Protein AF-A0A8D8XAV7-F1 (afdb_monomer_lite)

Structure (mmCIF, N/CA/C/O backbone):
data_AF-A0A8D8XAV7-F1
#
_entry.id   AF-A0A8D8XAV7-F1
#
loop_
_atom_site.group_PDB
_atom_site.id
_atom_site.type_symbol
_atom_site.label_atom_id
_atom_site.label_alt_id
_atom_site.label_comp_id
_atom_site.label_asym_id
_atom_site.label_entity_id
_atom_site.label_seq_id
_atom_site.pdbx_PDB_ins_code
_atom_site.Cartn_x
_atom_site.Cartn_y
_atom_site.Cartn_z
_atom_site.occupancy
_atom_site.B_iso_or_equiv
_atom_site.auth_seq_id
_atom_site.auth_comp_id
_atom_site.auth_asym_id
_atom_site.auth_atom_id
_atom_site.pdbx_PDB_model_num
ATOM 1 N N . MET A 1 1 ? 90.194 1.223 -153.909 1.00 35.06 1 MET A N 1
ATOM 2 C CA . MET A 1 1 ? 90.937 1.874 -155.011 1.00 35.06 1 MET A CA 1
ATOM 3 C C . MET A 1 1 ? 91.650 3.073 -154.393 1.00 35.06 1 MET A C 1
ATOM 5 O O . MET A 1 1 ? 90.925 3.955 -153.963 1.00 35.06 1 MET A O 1
ATOM 9 N N . LYS A 1 2 ? 92.997 3.059 -154.289 1.00 37.84 2 LYS A N 1
ATOM 10 C CA . LYS A 1 2 ? 93.855 4.008 -153.518 1.00 37.84 2 LYS A CA 1
ATOM 11 C C . LYS A 1 2 ? 93.585 4.015 -151.983 1.00 37.84 2 LYS A C 1
ATOM 13 O O . LYS A 1 2 ? 92.442 4.207 -151.598 1.00 37.84 2 LYS A O 1
ATOM 18 N N . ILE A 1 3 ? 94.499 3.745 -151.032 1.00 35.31 3 ILE A N 1
ATOM 19 C CA . ILE A 1 3 ? 95.988 3.683 -150.977 1.00 35.31 3 ILE A CA 1
ATOM 20 C C . ILE A 1 3 ? 96.618 4.980 -151.531 1.00 35.31 3 ILE A C 1
ATOM 22 O O . ILE A 1 3 ? 96.406 5.295 -152.693 1.00 35.31 3 ILE A O 1
ATOM 26 N N . ILE A 1 4 ? 97.314 5.844 -150.794 1.00 43.25 4 ILE A N 1
ATOM 27 C CA . ILE A 1 4 ? 98.618 5.683 -150.119 1.00 43.25 4 ILE A CA 1
ATOM 28 C C . ILE A 1 4 ? 98.769 6.900 -149.172 1.00 43.25 4 ILE A C 1
ATOM 30 O O . ILE A 1 4 ? 98.336 7.982 -149.568 1.00 43.25 4 ILE A O 1
ATOM 34 N N . ASP A 1 5 ? 99.434 6.905 -148.010 1.00 37.62 5 ASP A N 1
ATOM 35 C CA . ASP A 1 5 ? 99.744 5.927 -146.939 1.00 37.62 5 ASP A CA 1
ATOM 36 C C . ASP A 1 5 ? 100.428 6.717 -145.790 1.00 37.62 5 ASP A C 1
ATOM 38 O O . ASP A 1 5 ? 100.854 7.846 -146.018 1.00 37.62 5 ASP A O 1
ATOM 42 N N . LEU A 1 6 ? 100.580 6.137 -144.585 1.00 38.84 6 LEU A N 1
ATOM 43 C CA . LEU A 1 6 ? 101.709 6.393 -143.659 1.00 38.84 6 LEU A CA 1
ATOM 44 C C . LEU A 1 6 ? 101.709 5.343 -142.529 1.00 38.84 6 LEU A C 1
ATOM 46 O O . LEU A 1 6 ? 100.918 5.406 -141.587 1.00 38.84 6 LEU A O 1
ATOM 50 N N . GLN A 1 7 ? 102.584 4.342 -142.644 1.00 39.53 7 GLN A N 1
ATOM 51 C CA . GLN A 1 7 ? 102.748 3.284 -141.644 1.00 39.53 7 GLN A CA 1
ATOM 52 C C . GLN A 1 7 ? 103.623 3.745 -140.468 1.00 39.53 7 GLN A C 1
ATOM 54 O O . GLN A 1 7 ? 104.631 4.421 -140.652 1.00 39.53 7 GLN A O 1
ATOM 59 N N . GLY A 1 8 ? 103.269 3.295 -139.265 1.00 35.94 8 GLY A N 1
ATOM 60 C CA . GLY A 1 8 ? 104.058 3.448 -138.044 1.00 35.94 8 GLY A CA 1
ATOM 61 C C . GLY A 1 8 ? 103.628 2.379 -137.047 1.00 35.94 8 GLY A C 1
ATOM 62 O O . GLY A 1 8 ? 102.613 2.538 -136.373 1.00 35.94 8 GLY A O 1
ATOM 63 N N . VAL A 1 9 ? 104.349 1.256 -137.044 1.00 39.94 9 VAL A N 1
ATOM 64 C CA . VAL A 1 9 ? 104.034 0.012 -136.321 1.00 39.94 9 VAL A CA 1
ATOM 65 C C . VAL A 1 9 ? 103.625 0.282 -134.866 1.00 39.94 9 VAL A C 1
ATOM 67 O O . VAL A 1 9 ? 104.434 0.732 -134.057 1.00 39.94 9 VAL A O 1
ATOM 70 N N . LYS A 1 10 ? 102.368 -0.025 -134.523 1.00 39.22 10 LYS A N 1
ATOM 71 C CA . LYS A 1 10 ? 101.901 -0.064 -133.131 1.00 39.22 10 LYS A CA 1
ATOM 72 C C . LYS A 1 10 ? 102.392 -1.359 -132.486 1.00 39.22 10 LYS A C 1
ATOM 74 O O . LYS A 1 10 ? 102.235 -2.417 -133.088 1.00 39.22 10 LYS A O 1
ATOM 79 N N . SER A 1 11 ? 102.930 -1.288 -131.266 1.00 44.81 11 SER A N 1
ATOM 80 C CA . SER A 1 11 ? 103.193 -2.501 -130.483 1.00 44.81 11 SER A CA 1
ATOM 81 C C . SER A 1 11 ? 101.867 -3.174 -130.121 1.00 44.81 11 SER A C 1
ATOM 83 O O . SER A 1 11 ? 100.994 -2.541 -129.517 1.00 44.81 11 SER A O 1
ATOM 85 N N . ASP A 1 12 ? 101.733 -4.449 -130.486 1.00 53.09 12 ASP A N 1
ATOM 86 C CA . ASP A 1 12 ? 100.557 -5.288 -130.214 1.00 53.09 12 ASP A CA 1
ATOM 87 C C . ASP A 1 12 ? 100.236 -5.339 -128.708 1.00 53.09 12 ASP A C 1
ATOM 89 O O . ASP A 1 12 ? 99.076 -5.339 -128.296 1.00 53.09 12 ASP A O 1
ATOM 93 N N . GLU A 1 13 ? 101.273 -5.266 -127.868 1.00 59.72 13 GLU A N 1
ATOM 94 C CA . GLU A 1 13 ? 101.171 -5.262 -126.407 1.00 59.72 13 GLU A CA 1
ATOM 95 C C . GLU A 1 13 ? 100.358 -4.074 -125.869 1.00 59.72 13 GLU A C 1
ATOM 97 O O . GLU A 1 13 ? 99.624 -4.228 -124.895 1.00 59.72 13 GLU A O 1
ATOM 102 N N . TYR A 1 14 ? 100.432 -2.896 -126.503 1.00 61.91 14 TYR A N 1
ATOM 103 C CA . TYR A 1 14 ? 99.730 -1.697 -126.021 1.00 61.91 14 TYR A CA 1
ATOM 104 C C . TYR A 1 14 ? 98.236 -1.722 -126.380 1.00 61.91 14 TYR A C 1
ATOM 106 O O . TYR A 1 14 ? 97.397 -1.293 -125.589 1.00 61.91 14 TYR A O 1
ATOM 114 N N . MET A 1 15 ? 97.887 -2.282 -127.545 1.00 61.53 15 MET A N 1
ATOM 115 C CA . MET A 1 15 ? 96.489 -2.549 -127.913 1.00 61.53 15 MET A CA 1
ATOM 116 C C . MET A 1 15 ? 95.889 -3.638 -127.016 1.00 61.53 15 MET A C 1
ATOM 118 O O . MET A 1 15 ? 94.801 -3.447 -126.476 1.00 61.53 15 MET A O 1
ATOM 122 N N . GLN A 1 16 ? 96.613 -4.737 -126.778 1.00 67.69 16 GLN A N 1
ATOM 123 C CA . GLN A 1 16 ? 96.153 -5.814 -125.895 1.00 67.69 16 GLN A CA 1
ATOM 124 C C . GLN A 1 16 ? 96.024 -5.363 -124.431 1.00 67.69 16 GLN A C 1
ATOM 126 O O . GLN A 1 16 ? 95.068 -5.757 -123.760 1.00 67.69 16 GLN A O 1
ATOM 131 N N . ALA A 1 17 ? 96.927 -4.508 -123.938 1.00 72.25 17 ALA A N 1
ATOM 132 C CA . ALA A 1 17 ? 96.816 -3.899 -122.613 1.00 72.25 17 ALA A CA 1
ATOM 133 C C . ALA A 1 17 ? 95.553 -3.031 -122.495 1.00 72.25 17 ALA A C 1
ATOM 135 O O . ALA A 1 17 ? 94.782 -3.207 -121.551 1.00 72.25 17 ALA A O 1
ATOM 136 N N . LEU A 1 18 ? 95.287 -2.171 -123.484 1.00 73.44 18 LEU A N 1
ATOM 137 C CA . LEU A 1 18 ? 94.102 -1.311 -123.495 1.00 73.44 18 LEU A CA 1
ATOM 138 C C . LEU A 1 18 ? 92.798 -2.118 -123.651 1.00 73.44 18 LEU A C 1
ATOM 140 O O . LEU A 1 18 ? 91.806 -1.819 -122.995 1.00 73.44 18 LEU A O 1
ATOM 144 N N . GLU A 1 19 ? 92.786 -3.187 -124.452 1.00 74.19 19 GLU A N 1
ATOM 145 C CA . GLU A 1 19 ? 91.646 -4.114 -124.550 1.00 74.19 19 GLU A CA 1
ATOM 146 C C . GLU A 1 19 ? 91.423 -4.941 -123.278 1.00 74.19 19 GLU A C 1
ATOM 148 O O . GLU A 1 19 ? 90.296 -5.362 -122.993 1.00 74.19 19 GLU A O 1
ATOM 153 N N . LYS A 1 20 ? 92.486 -5.233 -122.525 1.00 79.50 20 LYS A N 1
ATOM 154 C CA . LYS A 1 20 ? 92.394 -5.890 -121.220 1.00 79.50 20 LYS A CA 1
ATOM 155 C C . LYS A 1 20 ? 91.825 -4.923 -120.184 1.00 79.50 20 LYS A C 1
ATOM 157 O O . LYS A 1 20 ? 90.867 -5.278 -119.506 1.00 79.50 20 LYS A O 1
ATOM 162 N N . GLU A 1 21 ? 92.326 -3.692 -120.132 1.00 80.38 21 GLU A N 1
ATOM 163 C CA . GLU A 1 21 ? 91.809 -2.635 -119.259 1.00 80.38 21 GLU A CA 1
ATOM 164 C C . GLU A 1 21 ? 90.346 -2.293 -119.589 1.00 80.38 21 GLU A C 1
ATOM 166 O O . GLU A 1 21 ? 89.512 -2.201 -118.688 1.00 80.38 21 GLU A O 1
ATOM 171 N N . LEU A 1 22 ? 89.982 -2.232 -120.875 1.00 79.19 22 LEU A N 1
ATOM 172 C CA . LEU A 1 22 ? 88.598 -2.064 -121.325 1.00 79.19 22 LEU A CA 1
ATOM 173 C C . LEU A 1 22 ? 87.707 -3.238 -120.881 1.00 79.19 22 LEU A C 1
ATOM 175 O O . LEU A 1 22 ? 86.594 -3.011 -120.407 1.00 79.19 22 LEU A O 1
ATOM 179 N N . ARG A 1 23 ? 88.184 -4.488 -120.976 1.00 82.44 23 ARG A N 1
ATOM 180 C CA . ARG A 1 23 ? 87.466 -5.671 -120.459 1.00 82.44 23 ARG A CA 1
ATOM 181 C C . ARG A 1 23 ? 87.300 -5.630 -118.941 1.00 82.44 23 ARG A C 1
ATOM 183 O O . ARG A 1 23 ? 86.207 -5.905 -118.449 1.00 82.44 23 ARG A O 1
ATOM 190 N N . GLU A 1 24 ? 88.334 -5.239 -118.203 1.00 83.00 24 GLU A N 1
ATOM 191 C CA . GLU A 1 24 ? 88.270 -5.066 -116.749 1.00 83.00 24 GLU A CA 1
ATOM 192 C C . GLU A 1 24 ? 87.301 -3.946 -116.347 1.00 83.00 24 GLU A C 1
ATOM 194 O O . GLU A 1 24 ? 86.536 -4.114 -115.399 1.00 83.00 24 GLU A O 1
ATOM 199 N N . LEU A 1 25 ? 87.275 -2.826 -117.075 1.00 82.00 25 LEU A N 1
ATOM 200 C CA . LEU A 1 25 ? 86.308 -1.742 -116.882 1.00 82.00 25 LEU A CA 1
ATOM 201 C C . LEU A 1 25 ? 84.876 -2.181 -117.218 1.00 82.00 25 LEU A C 1
ATOM 203 O O . LEU A 1 25 ? 83.947 -1.816 -116.498 1.00 82.00 25 LEU A O 1
ATOM 207 N N . ILE A 1 26 ? 84.681 -3.004 -118.253 1.00 83.94 26 ILE A N 1
ATOM 208 C CA . ILE A 1 26 ? 83.375 -3.583 -118.602 1.00 83.94 26 ILE A CA 1
ATOM 209 C C . ILE A 1 26 ? 82.885 -4.548 -117.513 1.00 83.94 26 ILE A C 1
ATOM 211 O O . ILE A 1 26 ? 81.717 -4.471 -117.133 1.00 83.94 26 ILE A O 1
ATOM 215 N N . GLU A 1 27 ? 83.736 -5.420 -116.966 1.00 85.88 27 GLU A N 1
ATOM 216 C CA . GLU A 1 27 ? 83.341 -6.300 -115.853 1.00 85.88 27 GLU A CA 1
ATOM 217 C C . GLU A 1 27 ? 83.121 -5.528 -114.544 1.00 85.88 27 GLU A C 1
ATOM 219 O O . GLU A 1 27 ? 82.127 -5.773 -113.858 1.00 85.88 27 GLU A O 1
ATOM 224 N N . LYS A 1 28 ? 83.951 -4.520 -114.234 1.00 86.50 28 LYS A N 1
ATOM 225 C CA . LYS A 1 28 ? 83.704 -3.586 -113.117 1.00 86.50 28 LYS A CA 1
ATOM 226 C C . LYS A 1 28 ? 82.354 -2.880 -113.284 1.00 86.50 28 LYS A C 1
ATOM 228 O O . LYS A 1 28 ? 81.584 -2.824 -112.328 1.00 86.50 28 LYS A O 1
ATOM 233 N N . LYS A 1 29 ? 82.017 -2.419 -114.496 1.00 86.38 29 LYS A N 1
ATOM 234 C CA . LYS A 1 29 ? 80.712 -1.820 -114.809 1.00 86.38 29 LYS A CA 1
ATOM 235 C C . LYS A 1 29 ? 79.564 -2.817 -114.628 1.00 86.38 29 LYS A C 1
ATOM 237 O O . LYS A 1 29 ? 78.622 -2.497 -113.918 1.00 86.38 29 LYS A O 1
ATOM 242 N N . LYS A 1 30 ? 79.653 -4.039 -115.168 1.00 88.69 30 LYS A N 1
ATOM 243 C CA . LYS A 1 30 ? 78.636 -5.092 -114.949 1.00 88.69 30 LYS A CA 1
ATOM 244 C C . LYS A 1 30 ? 78.463 -5.439 -113.466 1.00 88.69 30 LYS A C 1
ATOM 246 O O . LYS A 1 30 ? 77.350 -5.734 -113.037 1.00 88.69 30 LYS A O 1
ATOM 251 N N . GLY A 1 31 ? 79.547 -5.434 -112.689 1.00 87.69 31 GLY A N 1
ATOM 252 C CA . GLY A 1 31 ? 79.512 -5.606 -111.237 1.00 87.69 31 GLY A CA 1
ATOM 253 C C . GLY A 1 31 ? 78.765 -4.464 -110.547 1.00 87.69 31 GLY A C 1
ATOM 254 O O . GLY A 1 31 ? 77.847 -4.716 -109.770 1.00 87.69 31 GLY A O 1
ATOM 255 N N . LEU A 1 32 ? 79.096 -3.217 -110.893 1.00 86.75 32 LEU A N 1
ATOM 256 C CA . LEU A 1 32 ? 78.414 -2.020 -110.399 1.00 86.75 32 LEU A CA 1
ATOM 257 C C . LEU A 1 32 ? 76.930 -1.989 -110.790 1.00 86.75 32 LEU A C 1
ATOM 259 O O . LEU A 1 32 ? 76.105 -1.725 -109.924 1.00 86.75 32 LEU A O 1
ATOM 263 N N . ASP A 1 33 ? 76.572 -2.328 -112.030 1.00 88.19 33 ASP A N 1
ATOM 264 C CA . ASP A 1 33 ? 75.181 -2.390 -112.501 1.00 88.19 33 ASP A CA 1
ATOM 265 C C . ASP A 1 33 ? 74.377 -3.460 -111.728 1.00 88.19 33 ASP A C 1
ATOM 267 O O . ASP A 1 33 ? 73.259 -3.202 -111.280 1.00 88.19 33 ASP A O 1
ATOM 271 N N . LYS A 1 34 ? 74.967 -4.637 -111.460 1.00 89.62 34 LYS A N 1
ATOM 272 C CA . LYS A 1 34 ? 74.352 -5.669 -110.599 1.00 89.62 34 LYS A CA 1
ATOM 273 C C . LYS A 1 34 ? 74.141 -5.179 -109.163 1.00 89.62 34 LYS A C 1
ATOM 275 O O . LYS A 1 34 ? 73.070 -5.422 -108.606 1.00 89.62 34 LYS A O 1
ATOM 280 N N . CYS A 1 35 ? 75.127 -4.493 -108.578 1.00 89.50 35 CYS A N 1
ATOM 281 C CA . CYS A 1 35 ? 75.033 -3.899 -107.239 1.00 89.50 35 CYS A CA 1
ATOM 282 C C . CYS A 1 35 ? 74.007 -2.755 -107.176 1.00 89.50 35 CYS A C 1
ATOM 284 O O . CYS A 1 35 ? 73.270 -2.622 -106.201 1.00 89.50 35 CYS A O 1
ATOM 286 N N . LEU A 1 36 ? 73.917 -1.947 -108.232 1.00 90.81 36 LEU A N 1
ATOM 287 C CA . LEU A 1 36 ? 72.916 -0.898 -108.388 1.00 90.81 36 LEU A CA 1
ATOM 288 C C . LEU A 1 36 ? 71.507 -1.507 -108.427 1.00 90.81 36 LEU A C 1
ATOM 290 O O . LEU A 1 36 ? 70.593 -1.011 -107.771 1.00 90.81 36 LEU A O 1
ATOM 294 N N . ASP A 1 37 ? 71.320 -2.608 -109.154 1.00 89.69 37 ASP A N 1
ATOM 295 C CA . ASP A 1 37 ? 70.025 -3.275 -109.262 1.00 89.69 37 ASP A CA 1
ATOM 296 C C . ASP A 1 37 ? 69.634 -4.076 -108.013 1.00 89.69 37 ASP A C 1
ATOM 298 O O . ASP A 1 37 ? 68.436 -4.224 -107.759 1.00 89.69 37 ASP A O 1
ATOM 302 N N . THR A 1 38 ? 70.582 -4.582 -107.212 1.00 91.00 38 THR A N 1
ATOM 303 C CA . THR A 1 38 ? 70.271 -5.094 -105.864 1.00 91.00 38 THR A CA 1
ATOM 304 C C . THR A 1 38 ? 69.894 -3.951 -104.927 1.00 91.00 38 THR A C 1
ATOM 306 O O . THR A 1 38 ? 68.842 -4.029 -104.299 1.00 91.00 38 THR A O 1
ATOM 309 N N . ALA A 1 39 ? 70.651 -2.849 -104.905 1.00 88.62 39 ALA A N 1
ATOM 310 C CA . ALA A 1 39 ? 70.337 -1.676 -104.086 1.00 88.62 39 ALA A CA 1
ATOM 311 C C . ALA A 1 39 ? 68.956 -1.076 -104.418 1.00 88.62 39 ALA A C 1
ATOM 313 O O . ALA A 1 39 ? 68.171 -0.802 -103.514 1.00 88.62 39 ALA A O 1
ATOM 314 N N . LYS A 1 40 ? 68.593 -0.961 -105.705 1.00 91.19 40 LYS A N 1
ATOM 315 C CA . LYS A 1 40 ? 67.241 -0.551 -106.138 1.00 91.19 40 LYS A CA 1
ATOM 316 C C . LYS A 1 40 ? 66.144 -1.512 -105.664 1.00 91.19 40 LYS A C 1
ATOM 318 O O . LYS A 1 40 ? 65.033 -1.067 -105.386 1.00 91.19 40 LYS A O 1
ATOM 323 N N . ARG A 1 41 ? 66.413 -2.823 -105.619 1.00 90.75 41 ARG A N 1
ATOM 324 C CA . ARG A 1 41 ? 65.448 -3.831 -105.142 1.00 90.75 41 ARG A CA 1
ATOM 325 C C . ARG A 1 41 ? 65.253 -3.754 -103.631 1.00 90.75 41 ARG A C 1
ATOM 327 O O . ARG A 1 41 ? 64.106 -3.760 -103.195 1.00 90.75 41 ARG A O 1
ATOM 334 N N . GLU A 1 42 ? 66.329 -3.616 -102.861 1.00 91.06 42 GLU A N 1
ATOM 335 C CA . GLU A 1 42 ? 66.231 -3.441 -101.408 1.00 91.06 42 GLU A CA 1
ATOM 336 C C . GLU A 1 42 ? 65.616 -2.085 -101.032 1.00 91.06 42 GLU A C 1
ATOM 338 O O . GLU A 1 42 ? 64.749 -2.051 -100.166 1.00 91.06 42 GLU A O 1
ATOM 343 N N . SER A 1 43 ? 65.930 -0.995 -101.749 1.00 91.94 43 SER A N 1
ATOM 344 C CA . SER A 1 43 ? 65.246 0.299 -101.575 1.00 91.94 43 SER A CA 1
ATOM 345 C C . SER A 1 43 ? 63.732 0.153 -101.745 1.00 91.94 43 SER A C 1
ATOM 347 O O . SER A 1 43 ? 62.985 0.515 -100.847 1.00 91.94 43 SER A O 1
ATOM 349 N N . LYS A 1 44 ? 63.270 -0.479 -102.836 1.00 93.06 44 LYS A N 1
ATOM 350 C CA . LYS A 1 44 ? 61.833 -0.706 -103.074 1.00 93.06 44 LYS A CA 1
ATOM 351 C C . LYS A 1 44 ? 61.170 -1.602 -102.023 1.00 93.06 44 LYS A C 1
ATOM 353 O O . LYS A 1 44 ? 59.990 -1.423 -101.738 1.00 93.06 44 LYS A O 1
ATOM 358 N N . ARG A 1 45 ? 61.892 -2.582 -101.467 1.00 93.56 45 ARG A N 1
ATOM 359 C CA . ARG A 1 45 ? 61.398 -3.406 -100.348 1.00 93.56 45 ARG A CA 1
ATOM 360 C C . ARG A 1 45 ? 61.232 -2.558 -99.093 1.00 93.56 45 ARG A C 1
ATOM 362 O O . ARG A 1 45 ? 60.158 -2.572 -98.500 1.00 93.56 45 ARG A O 1
ATOM 369 N N . MET A 1 46 ? 62.251 -1.771 -98.760 1.00 92.81 46 MET A N 1
ATOM 370 C CA . MET A 1 46 ? 62.242 -0.855 -97.625 1.00 92.81 46 MET A CA 1
ATOM 371 C C . MET A 1 46 ? 61.133 0.201 -97.757 1.00 92.81 46 MET A C 1
ATOM 373 O O . MET A 1 46 ? 60.422 0.438 -96.788 1.00 92.81 46 MET A O 1
ATOM 377 N N . ASP A 1 47 ? 60.889 0.752 -98.951 1.00 93.19 47 ASP A N 1
ATOM 378 C CA . ASP A 1 47 ? 59.770 1.672 -99.217 1.00 93.19 47 ASP A CA 1
ATOM 379 C C . ASP A 1 47 ? 58.406 1.021 -98.902 1.00 93.19 47 ASP A C 1
ATOM 381 O O . ASP A 1 47 ? 57.544 1.626 -98.259 1.00 93.19 47 ASP A O 1
ATOM 385 N N . VAL A 1 48 ? 58.206 -0.242 -99.303 1.00 94.00 48 VAL A N 1
ATOM 386 C CA . VAL A 1 48 ? 56.980 -1.009 -99.009 1.00 94.00 48 VAL A CA 1
ATOM 387 C C . VAL A 1 48 ? 56.851 -1.318 -97.512 1.00 94.00 48 VAL A C 1
ATOM 389 O O . VAL A 1 48 ? 55.751 -1.233 -96.960 1.00 94.00 48 VAL A O 1
ATOM 392 N N . GLU A 1 49 ? 57.950 -1.637 -96.829 1.00 94.44 49 GLU A N 1
ATOM 393 C CA . GLU A 1 49 ? 57.971 -1.855 -95.377 1.00 94.44 49 GLU A CA 1
ATOM 394 C C . GLU A 1 49 ? 57.700 -0.565 -94.589 1.00 94.44 49 GLU A C 1
ATOM 396 O O . GLU A 1 49 ? 56.931 -0.591 -93.624 1.00 94.44 49 GLU A O 1
ATOM 401 N N . ILE A 1 50 ? 58.225 0.576 -95.041 1.00 93.94 50 ILE A N 1
ATOM 402 C CA . ILE A 1 50 ? 57.924 1.911 -94.507 1.00 93.94 50 ILE A CA 1
ATOM 403 C C . ILE A 1 50 ? 56.427 2.218 -94.663 1.00 93.94 50 ILE A C 1
ATOM 405 O O . ILE A 1 50 ? 55.768 2.586 -93.693 1.00 93.94 50 ILE A O 1
ATOM 409 N N . VAL A 1 51 ? 55.829 1.985 -95.837 1.00 95.00 51 VAL A N 1
ATOM 410 C CA . VAL A 1 51 ? 54.374 2.162 -96.027 1.00 95.00 51 VAL A CA 1
ATOM 411 C C . VAL A 1 51 ? 53.562 1.228 -95.121 1.00 95.00 51 VAL A C 1
ATOM 413 O O . VAL A 1 51 ? 52.599 1.667 -94.487 1.00 95.00 51 VAL A O 1
ATOM 416 N N . LYS A 1 52 ? 53.953 -0.046 -95.001 1.00 95.38 52 LYS A N 1
ATOM 417 C CA . LYS A 1 52 ? 53.262 -1.028 -94.150 1.00 95.38 52 LYS A CA 1
ATOM 418 C C . LYS A 1 52 ? 53.329 -0.656 -92.665 1.00 95.38 52 LYS A C 1
ATOM 420 O O . LYS A 1 52 ? 52.317 -0.736 -91.969 1.00 95.38 52 LYS A O 1
ATOM 425 N N . THR A 1 53 ? 54.495 -0.231 -92.183 1.00 95.25 53 THR A N 1
ATOM 426 C CA . THR A 1 53 ? 54.688 0.209 -90.793 1.00 95.25 53 THR A CA 1
ATOM 427 C C . THR A 1 53 ? 53.950 1.515 -90.507 1.00 95.25 53 THR A C 1
ATOM 429 O O . THR A 1 53 ? 53.263 1.589 -89.492 1.00 95.25 53 THR A O 1
ATOM 432 N N . MET A 1 54 ? 53.955 2.495 -91.419 1.00 95.38 54 MET A N 1
ATOM 433 C CA . MET A 1 54 ? 53.140 3.715 -91.288 1.00 95.38 54 MET A CA 1
ATOM 434 C C . MET A 1 54 ? 51.635 3.417 -91.197 1.00 95.38 54 MET A C 1
ATOM 436 O O . MET A 1 54 ? 50.938 4.017 -90.376 1.00 95.38 54 MET A O 1
ATOM 440 N N . LEU A 1 55 ? 51.117 2.478 -91.999 1.00 95.06 55 LEU A N 1
ATOM 441 C CA . LEU A 1 55 ? 49.714 2.053 -91.918 1.00 95.06 55 LEU A CA 1
ATOM 442 C C . LEU A 1 55 ? 49.390 1.378 -90.577 1.00 95.06 55 LEU A C 1
ATOM 444 O O . LEU A 1 55 ? 48.334 1.647 -90.002 1.00 95.06 55 LEU A O 1
ATOM 448 N N . GLN A 1 56 ? 50.299 0.547 -90.059 1.00 95.81 56 GLN A N 1
ATOM 449 C CA . GLN A 1 56 ? 50.134 -0.095 -88.755 1.00 95.81 56 GLN A CA 1
ATOM 450 C C . GLN A 1 56 ? 50.172 0.931 -87.610 1.00 95.81 56 GLN A C 1
ATOM 452 O O . GLN A 1 56 ? 49.253 0.949 -86.796 1.00 95.81 56 GLN A O 1
ATOM 457 N N . ILE A 1 57 ? 51.136 1.861 -87.611 1.00 95.81 57 ILE A N 1
ATOM 458 C CA . ILE A 1 57 ? 51.206 2.979 -86.652 1.00 95.81 57 ILE A CA 1
ATOM 459 C C . ILE A 1 57 ? 49.901 3.783 -86.670 1.00 95.81 57 ILE A C 1
ATOM 461 O O . ILE A 1 57 ? 49.333 4.061 -85.617 1.00 95.81 57 ILE A O 1
ATOM 465 N N . ARG A 1 58 ? 49.365 4.110 -87.854 1.00 96.06 58 ARG A N 1
ATOM 466 C CA . ARG A 1 58 ? 48.097 4.847 -87.981 1.00 96.06 58 ARG A CA 1
ATOM 467 C C . ARG A 1 58 ? 46.898 4.070 -87.422 1.00 96.06 58 ARG A C 1
ATOM 469 O O . ARG A 1 58 ? 46.000 4.680 -86.842 1.00 96.06 58 ARG A O 1
ATOM 476 N N . LYS A 1 59 ? 46.872 2.744 -87.585 1.00 96.50 59 LYS A N 1
ATOM 477 C CA . LYS A 1 59 ? 45.846 1.866 -87.004 1.00 96.50 59 LYS A CA 1
ATOM 478 C C . LYS A 1 59 ? 45.951 1.823 -85.477 1.00 96.50 59 LYS A C 1
ATOM 480 O O . LYS A 1 59 ? 44.938 1.960 -84.796 1.00 96.50 59 LYS A O 1
ATOM 485 N N . ASP A 1 60 ? 47.160 1.687 -84.945 1.00 95.88 60 ASP A N 1
ATOM 486 C CA . ASP A 1 60 ? 47.392 1.609 -83.502 1.00 95.88 60 ASP A CA 1
ATOM 487 C C . ASP A 1 60 ? 47.154 2.956 -82.808 1.00 95.88 60 ASP A C 1
ATOM 489 O O . ASP A 1 60 ? 46.590 2.982 -81.716 1.00 95.88 60 ASP A O 1
ATOM 493 N N . GLN A 1 61 ? 47.450 4.076 -83.476 1.00 96.25 61 GLN A N 1
ATOM 494 C CA . GLN A 1 61 ? 47.062 5.423 -83.049 1.00 96.25 61 GLN A CA 1
ATOM 495 C C . GLN A 1 61 ? 45.535 5.538 -82.879 1.00 96.25 61 GLN A C 1
ATOM 497 O O . GLN A 1 61 ? 45.058 5.991 -81.841 1.00 96.25 61 GLN A O 1
ATOM 502 N N . LEU A 1 62 ? 44.761 5.070 -83.868 1.00 96.50 62 LEU A N 1
ATOM 503 C CA . LEU A 1 62 ? 43.296 5.091 -83.824 1.00 96.50 62 L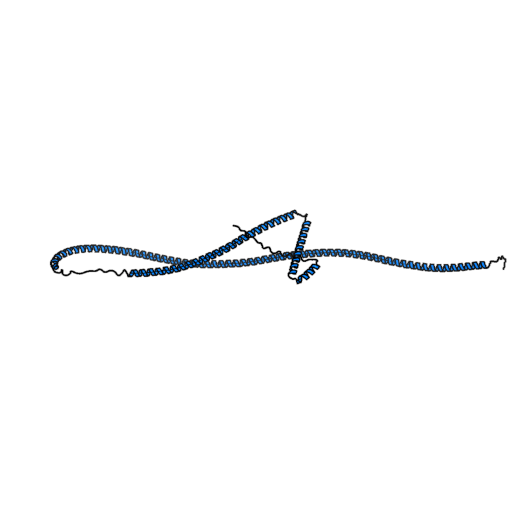EU A CA 1
ATOM 504 C C . LEU A 1 62 ? 42.739 4.195 -82.703 1.00 96.50 62 LEU A C 1
ATOM 506 O O . LEU A 1 62 ? 41.847 4.618 -81.969 1.00 96.50 62 LEU A O 1
ATOM 510 N N . ASN A 1 63 ? 43.296 2.993 -82.526 1.00 96.25 63 ASN A N 1
ATOM 511 C CA . ASN A 1 63 ? 42.937 2.095 -81.423 1.00 96.25 63 ASN A CA 1
ATOM 512 C C . ASN A 1 63 ? 43.246 2.728 -80.054 1.00 96.25 63 ASN A C 1
ATOM 514 O O . ASN A 1 63 ? 42.434 2.653 -79.132 1.00 96.25 63 ASN A O 1
ATOM 518 N N . LEU A 1 64 ? 44.406 3.379 -79.923 1.00 96.25 64 LEU A N 1
ATOM 519 C CA . LEU A 1 64 ? 44.831 4.068 -78.707 1.00 96.25 64 LEU A CA 1
ATOM 520 C C . LEU A 1 64 ? 43.899 5.239 -78.368 1.00 96.25 64 LEU A C 1
ATOM 522 O O . LEU A 1 64 ? 43.527 5.406 -77.208 1.00 96.25 64 LEU A O 1
ATOM 526 N N . ASP A 1 65 ? 43.493 6.034 -79.356 1.00 96.38 65 ASP A N 1
ATOM 527 C CA . ASP A 1 65 ? 42.596 7.170 -79.134 1.00 96.38 65 ASP A CA 1
ATOM 528 C C . ASP A 1 65 ? 41.158 6.719 -78.812 1.00 96.38 65 ASP A C 1
ATOM 530 O O . ASP A 1 65 ? 40.515 7.302 -77.934 1.00 96.38 65 ASP A O 1
ATOM 534 N N . GLN A 1 66 ? 40.688 5.608 -79.394 1.00 96.44 66 GLN A N 1
ATOM 535 C CA . GLN A 1 66 ? 39.445 4.946 -78.969 1.00 96.44 66 GLN A CA 1
ATOM 536 C C . GLN A 1 66 ? 39.528 4.433 -77.522 1.00 96.44 66 GLN A C 1
ATOM 538 O O . GLN A 1 66 ? 38.615 4.680 -76.731 1.00 96.44 66 GLN A O 1
ATOM 543 N N . ALA A 1 67 ? 40.627 3.775 -77.140 1.00 95.75 67 ALA A N 1
ATOM 544 C CA . ALA A 1 67 ? 40.836 3.287 -75.777 1.00 95.75 67 ALA A CA 1
ATOM 545 C C . ALA A 1 67 ? 40.912 4.437 -74.753 1.00 95.75 67 ALA A C 1
ATOM 547 O O . ALA A 1 67 ? 40.322 4.341 -73.676 1.00 95.75 67 ALA A O 1
ATOM 548 N N . LYS A 1 68 ? 41.561 5.562 -75.096 1.00 96.25 68 LYS A N 1
ATOM 549 C CA . LYS A 1 68 ? 41.555 6.790 -74.277 1.00 96.25 68 LYS A CA 1
ATOM 550 C C . LYS A 1 68 ? 40.137 7.333 -74.087 1.00 96.25 68 LYS A C 1
ATOM 552 O O . LYS A 1 68 ? 39.762 7.645 -72.959 1.00 96.25 68 LYS A O 1
ATOM 557 N N . ALA A 1 69 ? 39.342 7.423 -75.157 1.00 95.88 69 ALA A N 1
ATOM 558 C CA . ALA A 1 69 ? 37.958 7.889 -75.074 1.00 95.88 69 ALA A CA 1
ATOM 559 C C . ALA A 1 69 ? 37.109 6.978 -74.168 1.00 95.88 69 ALA A C 1
ATOM 561 O O . ALA A 1 69 ? 36.422 7.465 -73.268 1.00 95.88 69 ALA A O 1
ATOM 562 N N . GLN A 1 70 ? 37.225 5.655 -74.330 1.00 96.81 70 GLN A N 1
ATOM 563 C CA . GLN A 1 70 ? 36.564 4.680 -73.458 1.00 96.81 70 GLN A CA 1
ATOM 564 C C . GLN A 1 70 ? 36.992 4.842 -71.992 1.00 96.81 70 GLN A C 1
ATOM 566 O O . GLN A 1 70 ? 36.127 4.930 -71.121 1.00 96.81 70 GLN A O 1
ATOM 571 N N . LEU A 1 71 ? 38.293 4.979 -71.712 1.00 96.38 71 LEU A N 1
ATOM 572 C CA . LEU A 1 71 ? 38.822 5.197 -70.360 1.00 96.38 71 LEU A CA 1
ATOM 573 C C . LEU A 1 71 ? 38.240 6.465 -69.718 1.00 96.38 71 LEU A C 1
ATOM 575 O O . LEU A 1 71 ? 37.813 6.421 -68.563 1.00 96.38 71 LEU A O 1
ATOM 579 N N . VAL A 1 72 ? 38.153 7.575 -70.460 1.00 96.75 72 VAL A N 1
ATOM 580 C CA . VAL A 1 72 ? 37.531 8.819 -69.975 1.00 96.75 72 VAL A CA 1
ATOM 581 C C . VAL A 1 72 ? 36.050 8.602 -69.642 1.00 96.75 72 VAL A C 1
ATOM 583 O O . VAL A 1 72 ? 35.622 8.971 -68.548 1.00 96.75 72 VAL A O 1
ATOM 586 N N . THR A 1 73 ? 35.273 7.951 -70.517 1.00 95.94 73 THR A N 1
ATOM 587 C CA . THR A 1 73 ? 33.849 7.672 -70.233 1.00 95.94 73 THR A CA 1
ATOM 588 C C . THR A 1 73 ? 33.658 6.742 -69.031 1.00 95.94 73 THR A C 1
ATOM 590 O O . THR A 1 73 ? 32.808 7.007 -68.180 1.00 95.94 73 THR A O 1
ATOM 593 N N . ALA A 1 74 ? 34.490 5.704 -68.898 1.00 95.88 74 ALA A N 1
ATOM 594 C CA . ALA A 1 74 ? 34.469 4.790 -67.763 1.00 95.88 74 ALA A CA 1
ATOM 595 C C . ALA A 1 74 ? 34.815 5.509 -66.451 1.00 95.88 74 ALA A C 1
ATOM 597 O O . ALA A 1 74 ? 34.140 5.297 -65.445 1.00 95.88 74 ALA A O 1
ATOM 598 N N . ARG A 1 75 ? 35.807 6.411 -66.464 1.00 96.62 75 ARG A N 1
ATOM 599 C CA . ARG A 1 75 ? 36.179 7.229 -65.302 1.00 96.62 75 ARG A CA 1
ATOM 600 C C . ARG A 1 75 ? 35.027 8.125 -64.849 1.00 96.62 75 ARG A C 1
ATOM 602 O O . ARG A 1 75 ? 34.665 8.079 -63.680 1.00 96.62 75 ARG A O 1
ATOM 609 N N . VAL A 1 76 ? 34.387 8.851 -65.769 1.00 96.25 76 VAL A N 1
ATOM 610 C CA . VAL A 1 76 ? 33.211 9.686 -65.451 1.00 96.25 76 VAL A CA 1
ATOM 611 C C . VAL A 1 76 ? 32.052 8.839 -64.906 1.00 96.25 76 VAL A C 1
ATOM 613 O O . VAL A 1 76 ? 31.387 9.243 -63.952 1.00 96.25 76 VAL A O 1
ATOM 616 N N . ALA A 1 77 ? 31.830 7.636 -65.447 1.00 96.62 77 ALA A N 1
ATOM 617 C CA . ALA A 1 77 ? 30.811 6.715 -64.942 1.00 96.62 77 ALA A CA 1
ATOM 618 C C . ALA A 1 77 ? 31.129 6.176 -63.532 1.00 96.62 77 ALA A C 1
ATOM 620 O O . ALA A 1 77 ? 30.213 6.001 -62.724 1.00 96.62 77 ALA A O 1
ATOM 621 N N . VAL A 1 78 ? 32.404 5.933 -63.210 1.00 97.00 78 VAL A N 1
ATOM 622 C CA . VAL A 1 78 ? 32.854 5.580 -61.852 1.00 97.00 78 VAL A CA 1
ATOM 623 C C . VAL A 1 78 ? 32.663 6.765 -60.903 1.00 97.00 78 VAL A C 1
ATOM 625 O O . VAL A 1 78 ? 32.039 6.590 -59.859 1.00 97.00 78 VAL A O 1
ATOM 628 N N . ASP A 1 79 ? 33.090 7.969 -61.286 1.00 96.81 79 ASP A N 1
ATOM 629 C CA . ASP A 1 79 ? 32.951 9.193 -60.482 1.00 96.81 79 ASP A CA 1
ATOM 630 C C . ASP A 1 79 ? 31.477 9.571 -60.221 1.00 96.81 79 ASP A C 1
ATOM 632 O O . ASP A 1 79 ? 31.137 10.121 -59.172 1.00 96.81 79 ASP A O 1
ATOM 636 N N . GLY A 1 80 ? 30.568 9.251 -61.148 1.00 96.81 80 GLY A N 1
ATOM 637 C CA . GLY A 1 80 ? 29.122 9.367 -60.934 1.00 96.81 80 GLY A CA 1
ATOM 638 C C . GLY A 1 80 ? 28.588 8.342 -59.925 1.00 96.81 80 GLY A C 1
ATOM 639 O O . GLY A 1 80 ? 27.824 8.690 -59.022 1.00 96.81 80 GLY A O 1
ATOM 640 N N . LYS A 1 81 ? 29.025 7.079 -60.031 1.00 96.69 81 LYS A N 1
ATOM 641 C CA . LYS A 1 81 ? 28.614 5.994 -59.122 1.00 96.69 81 LYS A CA 1
ATOM 642 C C . LYS A 1 81 ? 29.144 6.177 -57.700 1.00 96.69 81 LYS A C 1
ATOM 644 O O . LYS A 1 81 ? 28.408 5.897 -56.758 1.00 96.69 81 LYS A O 1
ATOM 649 N N . THR A 1 82 ? 30.370 6.670 -57.515 1.00 96.56 82 THR A N 1
ATOM 650 C CA . THR A 1 82 ? 30.928 6.943 -56.177 1.00 96.56 82 THR A CA 1
ATOM 651 C C . THR A 1 82 ? 30.167 8.063 -55.467 1.00 96.56 82 THR A C 1
ATOM 653 O O . THR A 1 82 ? 29.853 7.924 -54.285 1.00 96.56 82 THR A O 1
ATOM 656 N N . LYS A 1 83 ? 29.775 9.125 -56.187 1.00 97.00 83 LYS A N 1
ATOM 657 C CA . LYS A 1 83 ? 28.896 10.186 -55.662 1.00 97.00 83 LYS A CA 1
ATOM 658 C C . LYS A 1 83 ? 27.519 9.652 -55.259 1.00 97.00 83 LYS A C 1
ATOM 660 O O . LYS A 1 83 ? 27.057 9.952 -54.161 1.00 97.00 83 LYS A O 1
ATOM 665 N N . LEU A 1 84 ? 26.890 8.830 -56.105 1.00 97.25 84 LEU A N 1
ATOM 666 C CA . LEU A 1 84 ? 25.594 8.216 -55.792 1.00 97.25 84 LEU A CA 1
ATOM 667 C C . LEU A 1 84 ? 25.682 7.287 -54.569 1.00 97.25 84 LEU A C 1
ATOM 669 O O . LEU A 1 84 ? 24.825 7.351 -53.693 1.00 97.25 84 LEU A O 1
ATOM 673 N N . LEU A 1 85 ? 26.742 6.479 -54.467 1.00 97.50 85 LEU A N 1
ATOM 674 C CA . LEU A 1 85 ? 27.004 5.625 -53.305 1.00 97.50 85 LEU A CA 1
ATOM 675 C C . LEU A 1 85 ? 27.178 6.455 -52.025 1.00 97.50 85 LEU A C 1
ATOM 677 O O . LEU A 1 85 ? 26.637 6.084 -50.986 1.00 97.50 85 LEU A O 1
ATOM 681 N N . GLY A 1 86 ? 27.871 7.596 -52.100 1.00 97.56 86 GLY A N 1
ATOM 682 C CA . GLY A 1 86 ? 27.962 8.556 -50.998 1.00 97.56 86 GLY A CA 1
ATOM 683 C C . GLY A 1 86 ? 26.593 9.093 -50.567 1.00 97.56 86 GLY A C 1
ATOM 684 O O . GLY A 1 86 ? 26.282 9.088 -49.380 1.00 97.56 86 GLY A O 1
ATOM 685 N N . HIS A 1 87 ? 25.739 9.479 -51.520 1.00 97.56 87 HIS A N 1
ATOM 686 C CA . HIS A 1 87 ? 24.393 9.972 -51.217 1.00 97.56 87 HIS A CA 1
ATOM 687 C C . HIS A 1 87 ? 23.511 8.904 -50.550 1.00 97.56 87 HIS A C 1
ATOM 689 O O . HIS A 1 87 ? 22.942 9.162 -49.491 1.00 97.56 87 HIS A O 1
ATOM 695 N N . VAL A 1 88 ? 23.472 7.685 -51.103 1.00 97.50 88 VAL A N 1
ATOM 696 C CA . VAL A 1 88 ? 22.720 6.554 -50.527 1.00 97.50 88 VAL A CA 1
ATOM 697 C C . VAL A 1 88 ? 23.257 6.175 -49.142 1.00 97.50 88 VAL A C 1
ATOM 699 O O . VAL A 1 88 ? 22.479 5.856 -48.244 1.00 97.50 88 VAL A O 1
ATOM 702 N N . ARG A 1 89 ? 24.577 6.248 -48.922 1.00 97.94 89 ARG A N 1
ATOM 703 C CA . ARG A 1 89 ? 25.182 6.007 -47.604 1.00 97.94 89 ARG A CA 1
ATOM 704 C C . ARG A 1 89 ? 24.732 7.040 -46.571 1.00 97.94 89 ARG A C 1
ATOM 706 O O . ARG A 1 89 ? 24.398 6.641 -45.458 1.00 97.94 89 ARG A O 1
ATOM 713 N N . ASN A 1 90 ? 24.688 8.320 -46.937 1.00 97.69 90 ASN A N 1
ATOM 714 C CA . ASN A 1 90 ? 24.220 9.386 -46.049 1.00 97.69 90 ASN A CA 1
ATOM 715 C C . ASN A 1 90 ? 22.725 9.220 -45.726 1.00 97.69 90 ASN A C 1
ATOM 717 O O . ASN A 1 90 ? 22.360 9.213 -44.556 1.00 97.69 90 ASN A O 1
ATOM 721 N N . GLN A 1 91 ? 21.882 8.959 -46.732 1.00 98.00 91 GLN A N 1
ATOM 722 C CA . GLN A 1 91 ? 20.454 8.670 -46.528 1.00 98.00 91 GLN A CA 1
ATOM 723 C C . GLN A 1 91 ? 20.230 7.462 -45.605 1.00 98.00 91 GLN A C 1
ATOM 725 O O . GLN A 1 91 ? 19.370 7.492 -44.730 1.00 98.00 91 GLN A O 1
ATOM 730 N N . ASN A 1 92 ? 21.029 6.400 -45.748 1.00 97.69 92 ASN A N 1
ATOM 731 C CA . ASN A 1 92 ? 20.943 5.233 -44.869 1.00 97.69 92 ASN A CA 1
ATOM 732 C C . ASN A 1 92 ? 21.366 5.563 -43.420 1.00 97.69 92 ASN A C 1
ATOM 734 O O . ASN A 1 92 ? 20.777 5.055 -42.469 1.00 97.69 92 ASN A O 1
ATOM 738 N N . GLN A 1 93 ? 22.348 6.453 -43.230 1.00 97.19 93 GLN A N 1
ATOM 739 C CA . GLN A 1 93 ? 22.733 6.952 -41.902 1.00 97.19 93 GLN A CA 1
ATOM 740 C C . GLN A 1 93 ? 21.639 7.828 -41.269 1.00 97.19 93 GLN A C 1
ATOM 742 O O . GLN A 1 93 ? 21.355 7.671 -40.082 1.00 97.19 93 GLN A O 1
ATOM 747 N N . GLU A 1 94 ? 20.987 8.694 -42.048 1.00 97.00 94 GLU A N 1
ATOM 748 C CA . GLU A 1 94 ? 19.834 9.493 -41.610 1.00 97.00 94 GLU A CA 1
ATOM 749 C C . GLU A 1 94 ? 18.661 8.592 -41.189 1.00 97.00 94 GLU A C 1
ATOM 751 O O . GLU A 1 94 ? 18.124 8.744 -40.090 1.00 97.00 94 GLU A O 1
ATOM 756 N N . LEU A 1 95 ? 18.310 7.593 -42.006 1.00 98.06 95 LEU A N 1
ATOM 757 C CA . LEU A 1 95 ? 17.261 6.618 -41.687 1.00 98.06 95 LEU A CA 1
ATOM 758 C C . LEU A 1 95 ? 17.587 5.807 -40.425 1.00 98.06 95 LEU A C 1
ATOM 760 O O . LEU A 1 95 ? 16.727 5.677 -39.555 1.00 98.06 95 LEU A O 1
ATOM 764 N N . ALA A 1 96 ? 18.827 5.334 -40.266 1.00 97.44 96 ALA A N 1
ATOM 765 C CA . ALA A 1 96 ? 19.260 4.632 -39.056 1.00 97.44 96 ALA A CA 1
ATOM 766 C C . ALA A 1 96 ? 19.214 5.532 -37.804 1.00 97.44 96 ALA A C 1
ATOM 768 O O . ALA A 1 96 ? 18.845 5.079 -36.719 1.00 97.44 96 ALA A O 1
ATOM 769 N N . MET A 1 97 ? 19.542 6.823 -37.928 1.00 98.00 97 MET A N 1
ATOM 770 C CA . MET A 1 97 ? 19.388 7.793 -36.838 1.00 98.00 97 MET A CA 1
ATOM 771 C C . MET A 1 97 ? 17.910 7.989 -36.467 1.00 98.00 97 MET A C 1
ATOM 773 O O . MET A 1 97 ? 17.565 7.965 -35.281 1.00 98.00 97 MET A O 1
ATOM 777 N N . HIS A 1 98 ? 17.026 8.137 -37.458 1.00 97.56 98 HIS A N 1
ATOM 778 C CA . HIS A 1 98 ? 15.584 8.240 -37.230 1.00 97.56 98 HIS A CA 1
ATOM 779 C C . HIS A 1 98 ? 15.009 6.976 -36.582 1.00 97.56 98 HIS A C 1
ATOM 781 O O . HIS A 1 98 ? 14.214 7.087 -35.646 1.00 97.56 98 HIS A O 1
ATOM 787 N N . GLU A 1 99 ? 15.440 5.786 -37.009 1.00 97.62 99 GLU A N 1
ATOM 788 C CA . GLU A 1 99 ? 15.029 4.529 -36.388 1.00 97.62 99 GLU A CA 1
ATOM 789 C C . GLU A 1 99 ? 15.455 4.479 -34.914 1.00 97.62 99 GLU A C 1
ATOM 791 O O . GLU A 1 99 ? 14.612 4.269 -34.043 1.00 97.62 99 GLU A O 1
ATOM 796 N N . ASN A 1 100 ? 16.724 4.765 -34.608 1.00 97.50 100 ASN A N 1
ATOM 797 C CA . ASN A 1 100 ? 17.232 4.796 -33.233 1.00 97.50 100 ASN A CA 1
ATOM 798 C C . ASN A 1 100 ? 16.463 5.795 -32.346 1.00 97.50 100 ASN A C 1
ATOM 800 O O . ASN A 1 100 ? 16.105 5.473 -31.210 1.00 97.50 100 ASN A O 1
ATOM 804 N N . MET A 1 101 ? 16.128 6.979 -32.871 1.00 97.81 101 MET A N 1
ATOM 805 C CA . MET A 1 101 ? 15.302 7.966 -32.166 1.00 97.81 101 MET A CA 1
ATOM 806 C C . MET A 1 101 ? 13.881 7.440 -31.882 1.00 97.81 101 MET A C 1
ATOM 808 O O . MET A 1 101 ? 13.355 7.628 -30.780 1.00 97.81 101 MET A O 1
ATOM 812 N N . LEU A 1 102 ? 13.259 6.742 -32.839 1.00 97.94 102 LEU A N 1
ATOM 813 C CA . LEU A 1 102 ? 11.951 6.104 -32.651 1.00 97.94 102 LEU A CA 1
ATOM 814 C C . LEU A 1 102 ? 12.018 4.937 -31.655 1.00 97.94 102 LEU A C 1
ATOM 816 O O . LEU A 1 102 ? 11.124 4.801 -30.815 1.00 97.94 102 LEU A O 1
ATOM 820 N N . GLN A 1 103 ? 13.078 4.125 -31.690 1.00 98.25 103 GLN A N 1
ATOM 821 C CA . GLN A 1 103 ? 13.299 3.049 -30.724 1.00 98.25 103 GLN A CA 1
ATOM 822 C C . GLN A 1 103 ? 13.458 3.596 -29.295 1.00 98.25 103 GLN A C 1
ATOM 824 O O . GLN A 1 103 ? 12.828 3.066 -28.374 1.00 98.25 103 GLN A O 1
ATOM 829 N N . LEU A 1 104 ? 14.211 4.689 -29.113 1.00 97.62 104 LEU A N 1
ATOM 830 C CA . LEU A 1 104 ? 14.357 5.377 -27.826 1.00 97.62 104 LEU A CA 1
ATOM 831 C C . LEU A 1 104 ? 13.013 5.923 -27.321 1.00 97.62 104 LEU A C 1
ATOM 833 O O . LEU A 1 104 ? 12.630 5.660 -26.180 1.00 97.62 104 LEU A O 1
ATOM 837 N N . ARG A 1 105 ? 12.247 6.611 -28.178 1.00 97.75 105 ARG A N 1
ATOM 838 C CA . ARG A 1 105 ? 10.914 7.130 -27.821 1.00 97.75 105 ARG A CA 1
ATOM 839 C C . ARG A 1 105 ? 9.939 6.004 -27.457 1.00 97.75 105 ARG A C 1
ATOM 841 O O . ARG A 1 105 ? 9.187 6.126 -26.493 1.00 97.75 105 ARG A O 1
ATOM 848 N N . ARG A 1 106 ? 9.994 4.869 -28.164 1.00 97.88 106 ARG A N 1
ATOM 849 C CA . ARG A 1 106 ? 9.232 3.650 -27.841 1.00 97.88 106 ARG A CA 1
ATOM 850 C C . ARG A 1 106 ? 9.622 3.076 -26.474 1.00 97.88 106 ARG A C 1
ATOM 852 O O . ARG A 1 106 ? 8.740 2.653 -25.730 1.00 97.88 106 ARG A O 1
ATOM 859 N N . ALA A 1 107 ? 10.909 3.064 -26.124 1.00 97.81 107 ALA A N 1
ATOM 860 C CA . ALA A 1 107 ? 11.378 2.612 -24.812 1.00 97.81 107 ALA A CA 1
ATOM 861 C C . ALA A 1 107 ? 10.916 3.548 -23.678 1.00 97.81 107 ALA A C 1
ATOM 863 O O . ALA A 1 107 ? 10.417 3.074 -22.656 1.00 97.81 107 ALA A O 1
ATOM 864 N N . GLN A 1 108 ? 10.990 4.867 -23.884 1.00 98.12 108 GLN A N 1
ATOM 865 C CA . GLN A 1 108 ? 10.486 5.872 -22.941 1.00 98.12 108 GLN A CA 1
ATOM 866 C C . GLN A 1 108 ? 8.976 5.722 -22.695 1.00 98.12 108 GLN A C 1
ATOM 868 O O . GLN A 1 108 ? 8.553 5.634 -21.541 1.00 98.12 108 GLN A O 1
ATOM 873 N N . LEU A 1 109 ? 8.172 5.611 -23.760 1.00 97.88 109 LEU A N 1
ATOM 874 C CA . LEU A 1 109 ? 6.722 5.409 -23.659 1.00 97.88 109 LEU A CA 1
ATOM 875 C C . LEU A 1 109 ? 6.369 4.087 -22.960 1.00 97.88 109 LEU A C 1
ATOM 877 O O . LEU A 1 109 ? 5.490 4.071 -22.104 1.00 97.88 109 LEU A O 1
ATOM 881 N N . ARG A 1 110 ? 7.091 2.991 -23.241 1.00 97.81 110 ARG A N 1
ATOM 882 C CA . ARG A 1 110 ? 6.929 1.719 -22.508 1.00 97.81 110 ARG A CA 1
ATOM 883 C C . ARG A 1 110 ? 7.239 1.872 -21.016 1.00 97.81 110 ARG A C 1
ATOM 885 O O . ARG A 1 110 ? 6.481 1.370 -20.194 1.00 97.81 110 ARG A O 1
ATOM 892 N N . SER A 1 111 ? 8.305 2.591 -20.655 1.00 98.06 111 SER A N 1
ATOM 893 C CA . SER A 1 111 ? 8.642 2.861 -19.249 1.00 98.06 111 SER A CA 1
ATOM 894 C C . SER A 1 111 ? 7.550 3.677 -18.543 1.00 98.06 111 SER A C 1
ATOM 896 O O . SER A 1 111 ? 7.161 3.339 -17.427 1.00 98.06 111 SER A O 1
ATOM 898 N N . GLN A 1 112 ? 7.006 4.708 -19.198 1.00 97.94 112 GLN A N 1
ATOM 899 C CA . GLN A 1 112 ? 5.879 5.493 -18.676 1.00 97.94 112 GLN A CA 1
ATOM 900 C C . GLN A 1 112 ? 4.612 4.640 -18.519 1.00 97.94 112 GLN A C 1
ATOM 902 O O . GLN A 1 112 ? 3.984 4.673 -17.464 1.00 97.94 112 GLN A O 1
ATOM 907 N N . MET A 1 113 ? 4.280 3.815 -19.516 1.00 98.06 113 MET A N 1
ATOM 908 C CA . MET A 1 113 ? 3.138 2.897 -19.470 1.00 98.06 113 MET A CA 1
ATOM 909 C C . MET A 1 113 ? 3.242 1.911 -18.297 1.00 98.06 113 MET A C 1
ATOM 911 O O . MET A 1 113 ? 2.273 1.735 -17.566 1.00 98.06 113 MET A O 1
ATOM 915 N N . ILE A 1 114 ? 4.421 1.321 -18.062 1.00 97.88 114 ILE A N 1
ATOM 916 C CA . ILE A 1 114 ? 4.661 0.421 -16.920 1.00 97.88 114 ILE A CA 1
ATOM 917 C C . ILE A 1 114 ? 4.523 1.176 -15.589 1.00 97.88 114 ILE A C 1
ATOM 919 O O . ILE A 1 114 ? 3.875 0.678 -14.670 1.00 97.88 114 ILE A O 1
ATOM 923 N N . LYS A 1 115 ? 5.064 2.398 -15.480 1.00 97.88 115 LYS A N 1
ATOM 924 C CA . LYS A 1 115 ? 4.909 3.237 -14.277 1.00 97.88 115 LYS A CA 1
ATOM 925 C C . LYS A 1 115 ? 3.437 3.529 -13.975 1.00 97.88 115 LYS A C 1
ATOM 927 O O . LYS A 1 115 ? 3.015 3.338 -12.838 1.00 97.88 115 LYS A O 1
ATOM 932 N N . HIS A 1 116 ? 2.652 3.921 -14.978 1.00 98.06 116 HIS A N 1
ATOM 933 C CA . HIS A 1 116 ? 1.218 4.164 -14.810 1.00 98.06 116 HIS A CA 1
ATOM 934 C C . HIS A 1 116 ? 0.434 2.881 -14.508 1.00 98.06 116 HIS A C 1
ATOM 936 O O . HIS A 1 116 ? -0.420 2.898 -13.629 1.00 98.06 116 HIS A O 1
ATOM 942 N N . SER A 1 117 ? 0.768 1.753 -15.142 1.00 97.56 117 SER A N 1
ATOM 943 C CA . SER A 1 117 ? 0.167 0.450 -14.828 1.00 97.56 117 SER A CA 1
ATOM 944 C C . SER A 1 117 ? 0.401 0.055 -13.366 1.00 97.56 117 SER A C 1
ATOM 946 O O . SER A 1 117 ? -0.528 -0.379 -12.689 1.00 97.56 117 SER A O 1
ATOM 948 N N . ASN A 1 118 ? 1.618 0.257 -12.852 1.00 97.31 118 ASN A N 1
ATOM 949 C CA . ASN A 1 118 ? 1.951 -0.024 -11.455 1.00 97.31 118 ASN A CA 1
ATOM 950 C C . ASN A 1 118 ? 1.233 0.934 -10.489 1.00 97.31 118 ASN A C 1
ATOM 952 O O . ASN A 1 118 ? 0.773 0.498 -9.437 1.00 97.31 118 ASN A O 1
ATOM 956 N N . GLN A 1 119 ? 1.094 2.216 -10.850 1.00 98.19 119 GLN A N 1
ATOM 957 C CA . GLN A 1 119 ? 0.318 3.195 -10.078 1.00 98.19 119 GLN A CA 1
ATOM 958 C C . GLN A 1 119 ? -1.162 2.799 -9.998 1.00 98.19 119 GLN A C 1
ATOM 960 O O . GLN A 1 119 ? -1.706 2.721 -8.898 1.00 98.19 119 GLN A O 1
ATOM 965 N N . VAL A 1 120 ? -1.796 2.480 -11.130 1.00 98.12 120 VAL A N 1
ATOM 966 C CA . VAL A 1 120 ? -3.197 2.027 -11.183 1.00 98.12 120 VAL A CA 1
ATOM 967 C C . VAL A 1 120 ? -3.384 0.749 -10.366 1.00 98.12 120 VAL A C 1
ATOM 969 O O . VAL A 1 120 ? -4.286 0.693 -9.538 1.00 98.12 120 VAL A O 1
ATOM 972 N N . TYR A 1 121 ? -2.491 -0.236 -10.511 1.00 97.88 121 TYR A N 1
ATOM 973 C CA . TYR A 1 121 ? -2.524 -1.458 -9.705 1.00 97.88 121 TYR A CA 1
ATOM 974 C C . TYR A 1 121 ? -2.398 -1.172 -8.200 1.00 97.88 121 TYR A C 1
ATOM 976 O O . TYR A 1 121 ? -3.154 -1.725 -7.403 1.00 97.88 121 TYR A O 1
ATOM 984 N N . SER A 1 122 ? -1.485 -0.279 -7.794 1.00 97.38 122 SER A N 1
ATOM 985 C CA . SER A 1 122 ? -1.340 0.091 -6.380 1.00 97.38 122 SER A CA 1
ATOM 986 C C . SER A 1 122 ? -2.570 0.803 -5.817 1.00 97.38 122 SER A C 1
ATOM 988 O O . SER A 1 122 ? -2.946 0.531 -4.681 1.00 97.38 122 SER A O 1
ATOM 990 N N . LEU A 1 123 ? -3.212 1.667 -6.611 1.00 98.19 123 LEU A N 1
ATOM 991 C CA . LEU A 1 123 ? -4.417 2.394 -6.216 1.00 98.19 123 LEU A CA 1
ATOM 992 C C . LEU A 1 123 ? -5.623 1.458 -6.110 1.00 98.19 123 LEU A C 1
ATOM 994 O O . LEU A 1 123 ? -6.388 1.552 -5.160 1.00 98.19 123 LEU A O 1
ATOM 998 N N . GLU A 1 124 ? -5.778 0.529 -7.052 1.00 97.12 124 GLU A N 1
ATOM 999 C CA . GLU A 1 124 ? -6.865 -0.452 -7.012 1.00 97.12 124 GLU A CA 1
ATOM 1000 C C . GLU A 1 124 ? -6.696 -1.420 -5.834 1.00 97.12 124 GLU A C 1
ATOM 1002 O O . GLU A 1 124 ? -7.662 -1.712 -5.130 1.00 97.12 124 GLU A O 1
ATOM 1007 N N . LYS A 1 125 ? -5.457 -1.843 -5.542 1.00 97.88 125 LYS A N 1
ATOM 1008 C CA . LYS A 1 125 ? -5.150 -2.627 -4.342 1.00 97.88 125 LYS A CA 1
ATOM 1009 C C . LYS A 1 125 ? -5.542 -1.876 -3.064 1.00 97.88 125 LYS A C 1
ATOM 1011 O O . LYS A 1 125 ? -6.264 -2.440 -2.244 1.00 97.88 125 LYS A O 1
ATOM 1016 N N . THR A 1 126 ? -5.116 -0.619 -2.893 1.00 96.88 126 THR A N 1
ATOM 1017 C CA . THR A 1 126 ? -5.478 0.150 -1.689 1.00 96.88 126 THR A CA 1
ATOM 1018 C C . THR A 1 126 ? -6.973 0.451 -1.623 1.00 96.88 126 THR A C 1
ATOM 1020 O O . THR A 1 126 ? -7.524 0.473 -0.526 1.00 96.88 126 THR A O 1
ATOM 1023 N N . ARG A 1 127 ? -7.661 0.614 -2.763 1.00 98.31 127 ARG A N 1
ATOM 1024 C CA . ARG A 1 127 ? -9.126 0.739 -2.807 1.00 98.31 127 ARG A CA 1
ATOM 1025 C C . ARG A 1 127 ? -9.805 -0.509 -2.248 1.00 98.31 127 ARG A C 1
ATOM 1027 O O . ARG A 1 127 ? -10.627 -0.383 -1.351 1.00 98.31 127 ARG A O 1
ATOM 1034 N N . ILE A 1 128 ? -9.418 -1.698 -2.715 1.00 97.69 128 ILE A N 1
ATOM 1035 C CA . ILE A 1 128 ? -9.975 -2.980 -2.251 1.00 97.69 128 ILE A CA 1
ATOM 1036 C C . ILE A 1 128 ? -9.694 -3.199 -0.754 1.00 97.69 128 ILE A C 1
ATOM 1038 O O . ILE A 1 128 ? -10.580 -3.626 -0.015 1.00 97.69 128 ILE A O 1
ATOM 1042 N N . GLU A 1 129 ? -8.488 -2.865 -0.283 1.00 96.94 129 GLU A N 1
ATOM 1043 C CA . GLU A 1 129 ? -8.136 -2.925 1.143 1.00 96.94 129 GLU A CA 1
ATOM 1044 C C . GLU A 1 129 ? -9.011 -1.975 1.986 1.00 96.94 129 GLU A C 1
ATOM 1046 O O . GLU A 1 129 ? -9.541 -2.380 3.022 1.00 96.94 129 GLU A O 1
ATOM 1051 N N . MET A 1 130 ? -9.237 -0.740 1.522 1.00 97.56 130 MET A N 1
ATOM 1052 C CA . MET A 1 130 ? -10.113 0.229 2.194 1.00 97.56 130 MET A CA 1
ATOM 1053 C C . MET A 1 130 ? -11.588 -0.189 2.159 1.00 97.56 130 MET A C 1
ATOM 1055 O O . MET A 1 130 ? -12.251 -0.117 3.192 1.00 97.56 130 MET A O 1
ATOM 1059 N N . ASP A 1 131 ? -12.094 -0.675 1.023 1.00 97.94 131 ASP A N 1
ATOM 1060 C CA . ASP A 1 131 ? -13.462 -1.191 0.879 1.00 97.94 131 ASP A CA 1
ATOM 1061 C C . ASP A 1 131 ? -13.701 -2.363 1.855 1.00 97.94 131 ASP A C 1
ATOM 1063 O O . ASP A 1 131 ? -14.731 -2.412 2.534 1.00 97.94 131 ASP A O 1
ATOM 1067 N N . SER A 1 132 ? -12.711 -3.253 2.018 1.00 97.56 132 SER A N 1
ATOM 1068 C CA . SER A 1 132 ? -12.741 -4.341 3.004 1.00 97.56 132 SER A CA 1
ATOM 1069 C C . SER A 1 132 ? -12.773 -3.827 4.450 1.00 97.56 132 SER A C 1
ATOM 1071 O O . SER A 1 132 ? -13.583 -4.303 5.245 1.00 97.56 132 SER A O 1
ATOM 1073 N N . ILE A 1 133 ? -11.930 -2.851 4.809 1.00 98.00 133 ILE A N 1
ATOM 1074 C CA . ILE A 1 133 ? -11.909 -2.250 6.158 1.00 98.00 133 ILE A CA 1
ATOM 1075 C C . ILE A 1 133 ? -13.224 -1.507 6.450 1.00 98.00 133 ILE A C 1
ATOM 1077 O O . ILE A 1 133 ? -13.747 -1.560 7.563 1.00 98.00 133 ILE A O 1
ATOM 1081 N N . ILE A 1 134 ? -13.800 -0.832 5.454 1.00 97.44 134 ILE A N 1
ATOM 1082 C CA . ILE A 1 134 ? -15.099 -0.165 5.577 1.00 97.44 134 ILE A CA 1
ATOM 1083 C C . ILE A 1 134 ? -16.213 -1.200 5.779 1.00 97.44 134 ILE A C 1
ATOM 1085 O O . ILE A 1 134 ? -17.099 -0.980 6.607 1.00 97.44 134 ILE A O 1
ATOM 1089 N N . ALA A 1 135 ? -16.176 -2.332 5.071 1.00 98.25 135 ALA A N 1
ATOM 1090 C CA . ALA A 1 135 ? -17.147 -3.410 5.237 1.00 98.25 135 ALA A CA 1
ATOM 1091 C C . ALA A 1 135 ? -17.084 -4.044 6.639 1.00 98.25 135 ALA A C 1
ATOM 1093 O O . ALA A 1 135 ? -18.128 -4.191 7.279 1.00 98.25 135 ALA A O 1
ATOM 1094 N N . THR A 1 136 ? -15.887 -4.347 7.160 1.00 97.06 136 THR A N 1
ATOM 1095 C CA . THR A 1 136 ? -15.738 -4.899 8.519 1.00 97.06 136 THR A CA 1
ATOM 1096 C C . THR A 1 136 ? -16.184 -3.902 9.586 1.00 97.06 136 THR A C 1
ATOM 1098 O O . THR A 1 136 ? -17.003 -4.256 10.432 1.00 97.06 136 THR A O 1
ATOM 1101 N N . ARG A 1 137 ? -15.773 -2.628 9.502 1.00 98.31 137 ARG A N 1
ATOM 1102 C CA . ARG A 1 137 ? -16.234 -1.589 10.442 1.00 98.31 137 ARG A CA 1
ATOM 1103 C C . ARG A 1 137 ? -17.745 -1.356 10.385 1.00 98.31 137 ARG A C 1
ATOM 1105 O O . ARG A 1 137 ? -18.357 -1.135 11.425 1.00 98.31 137 ARG A O 1
ATOM 1112 N N . ARG A 1 138 ? -18.381 -1.442 9.210 1.00 98.25 138 ARG A N 1
ATOM 1113 C CA . ARG A 1 138 ? -19.853 -1.384 9.099 1.00 98.25 138 ARG A CA 1
ATOM 1114 C C . ARG A 1 138 ? -20.523 -2.565 9.803 1.00 98.25 138 ARG A C 1
ATOM 1116 O O . ARG A 1 138 ? -21.508 -2.350 10.505 1.00 98.25 138 ARG A O 1
ATOM 1123 N N . ALA A 1 139 ? -19.984 -3.776 9.655 1.00 97.88 139 ALA A N 1
ATOM 1124 C CA . ALA A 1 139 ? -20.491 -4.958 10.348 1.00 97.88 139 ALA A CA 1
ATOM 1125 C C . ALA A 1 139 ? -20.334 -4.840 11.877 1.00 97.88 139 ALA A C 1
ATOM 1127 O O . ALA A 1 139 ? -21.292 -5.091 12.602 1.00 97.88 139 ALA A O 1
ATOM 1128 N N . GLU A 1 140 ? -19.176 -4.385 12.368 1.00 98.12 140 GLU A N 1
ATOM 1129 C CA . GLU A 1 140 ? -18.934 -4.114 13.796 1.00 98.12 140 GLU A CA 1
ATOM 1130 C C . GLU A 1 140 ? -19.886 -3.057 14.377 1.00 98.12 140 GLU A C 1
ATOM 1132 O O . GLU A 1 140 ? -20.408 -3.221 15.479 1.00 98.12 140 GLU A O 1
ATOM 1137 N N . ILE A 1 141 ? -20.144 -1.970 13.641 1.00 98.31 141 ILE A N 1
ATOM 1138 C CA . ILE A 1 141 ? -21.080 -0.925 14.076 1.00 98.31 141 ILE A CA 1
ATOM 113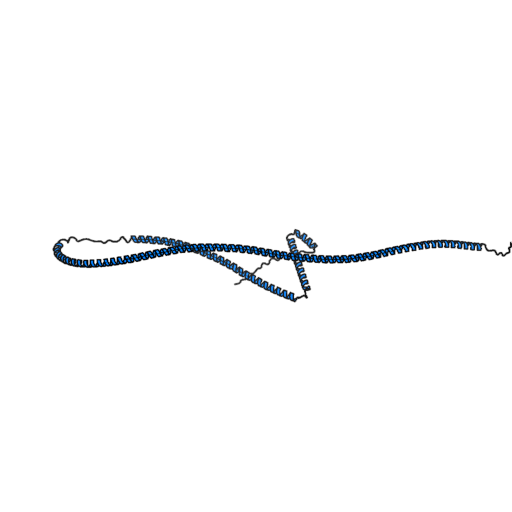9 C C . ILE A 1 141 ? -22.507 -1.480 14.157 1.00 98.31 141 ILE A C 1
ATOM 1141 O O . ILE A 1 141 ? -23.220 -1.180 15.115 1.00 98.31 141 ILE A O 1
ATOM 1145 N N . GLU A 1 142 ? -22.936 -2.303 13.195 1.00 98.56 142 GLU A N 1
ATOM 1146 C CA . GLU A 1 142 ? -24.284 -2.877 13.210 1.00 98.56 142 GLU A CA 1
ATOM 1147 C C . GLU A 1 142 ? -24.446 -3.950 14.300 1.00 98.56 142 GLU A C 1
ATOM 1149 O O . GLU A 1 142 ? -25.479 -3.973 14.972 1.00 98.56 142 GLU A O 1
ATOM 1154 N N . THR A 1 143 ? -23.426 -4.777 14.573 1.00 98.06 143 THR A N 1
ATOM 1155 C CA . THR A 1 143 ? -23.475 -5.717 15.707 1.00 98.06 143 THR A CA 1
ATOM 1156 C C . THR A 1 143 ? -23.509 -4.972 17.040 1.00 98.06 143 THR A C 1
ATOM 1158 O O . THR A 1 143 ? -24.399 -5.244 17.849 1.00 98.06 143 THR A O 1
ATOM 1161 N N . ALA A 1 144 ? -22.654 -3.966 17.250 1.00 98.19 144 ALA A N 1
ATOM 1162 C CA . ALA A 1 144 ? -22.676 -3.123 18.449 1.00 98.19 144 ALA A CA 1
ATOM 1163 C C . ALA A 1 144 ? -24.032 -2.413 18.638 1.00 98.19 144 ALA A C 1
ATOM 1165 O O . ALA A 1 144 ? -24.612 -2.434 19.726 1.00 98.19 144 ALA A O 1
ATOM 1166 N N . LYS A 1 145 ? -24.599 -1.853 17.563 1.00 98.56 145 LYS A N 1
ATOM 1167 C CA . LYS A 1 145 ? -25.946 -1.261 17.542 1.00 98.56 145 LYS A CA 1
ATOM 1168 C C . LYS A 1 145 ? -27.030 -2.283 17.890 1.00 98.56 145 LYS A C 1
ATOM 1170 O O . LYS A 1 145 ? -27.937 -1.955 18.655 1.00 98.56 145 LYS A O 1
ATOM 1175 N N . SER A 1 146 ? -26.932 -3.517 17.394 1.00 98.31 146 SER A N 1
ATOM 1176 C CA . SER A 1 146 ? -27.869 -4.594 17.740 1.00 98.31 146 SER A CA 1
ATOM 1177 C C . SER A 1 146 ? -27.830 -4.932 19.238 1.00 98.31 146 SER A C 1
ATOM 1179 O O . SER A 1 146 ? -28.888 -5.039 19.860 1.00 98.31 146 SER A O 1
ATOM 1181 N N . VAL A 1 147 ? -26.635 -4.978 19.844 1.00 98.19 147 VAL A N 1
ATOM 1182 C CA . VAL A 1 147 ? -26.432 -5.231 21.282 1.00 98.19 147 VAL A CA 1
ATOM 1183 C C . VAL A 1 147 ? -26.969 -4.076 22.134 1.00 98.19 147 VAL A C 1
ATOM 1185 O O . VAL A 1 147 ? -27.626 -4.297 23.151 1.00 98.19 147 VAL A O 1
ATOM 1188 N N . LEU A 1 148 ? -26.772 -2.827 21.707 1.00 98.44 148 LEU A N 1
ATOM 1189 C CA . LEU A 1 148 ? -27.367 -1.668 22.380 1.00 98.44 148 LEU A CA 1
ATOM 1190 C C . LEU A 1 148 ? -28.903 -1.679 22.291 1.00 98.44 148 LEU A C 1
ATOM 1192 O O . LEU A 1 148 ? -29.580 -1.331 23.261 1.00 98.44 148 LEU A O 1
ATOM 1196 N N . LEU A 1 149 ? -29.475 -2.123 21.167 1.00 98.56 149 LEU A N 1
ATOM 1197 C CA . LEU A 1 149 ? -30.924 -2.265 21.010 1.00 98.56 149 LEU A CA 1
ATOM 1198 C C . LEU A 1 149 ? -31.504 -3.390 21.883 1.00 98.56 149 LEU A C 1
ATOM 1200 O O . LEU A 1 149 ? -32.559 -3.182 22.484 1.00 98.56 149 LEU A O 1
ATOM 1204 N N . THR A 1 150 ? -30.843 -4.545 22.012 1.00 98.19 150 THR A N 1
ATOM 1205 C CA . THR A 1 150 ? -31.289 -5.607 22.938 1.00 98.19 150 THR A CA 1
ATOM 1206 C C . THR A 1 150 ? -31.129 -5.181 24.398 1.00 98.19 150 THR A C 1
ATOM 1208 O O . THR A 1 150 ? -32.055 -5.367 25.194 1.00 98.19 150 THR A O 1
ATOM 1211 N N . ARG A 1 151 ? -30.034 -4.494 24.758 1.00 98.31 151 ARG A N 1
ATOM 1212 C CA . ARG A 1 151 ? -29.866 -3.915 26.101 1.00 98.31 151 ARG A CA 1
ATOM 1213 C C . ARG A 1 151 ? -30.941 -2.871 26.417 1.00 98.31 151 ARG A C 1
ATOM 1215 O O . ARG A 1 151 ? -31.487 -2.877 27.516 1.00 98.31 151 ARG A O 1
ATOM 1222 N N . LYS A 1 152 ? -31.323 -2.027 25.452 1.00 98.44 152 LYS A N 1
ATOM 1223 C CA . LYS A 1 152 ? -32.438 -1.078 25.607 1.00 98.44 152 LYS A CA 1
ATOM 1224 C C . LYS A 1 152 ? -33.776 -1.786 25.861 1.00 98.44 152 LYS A C 1
ATOM 1226 O O . LYS A 1 152 ? -34.519 -1.333 26.727 1.00 98.44 152 LYS A O 1
ATOM 1231 N N . ARG A 1 153 ? -34.083 -2.882 25.150 1.00 98.50 153 ARG A N 1
ATOM 1232 C CA . ARG A 1 153 ? -35.319 -3.668 25.368 1.00 98.50 153 ARG A CA 1
ATOM 1233 C C . ARG A 1 153 ? -35.357 -4.289 26.765 1.00 98.50 153 ARG A C 1
ATOM 1235 O O . ARG A 1 153 ? -36.293 -4.016 27.506 1.00 98.50 153 ARG A O 1
ATOM 1242 N N . THR A 1 154 ? -34.304 -5.005 27.161 1.00 98.19 154 THR A N 1
ATOM 1243 C CA . THR A 1 154 ? -34.225 -5.629 28.499 1.00 98.19 154 THR A CA 1
ATOM 1244 C C . THR A 1 154 ? -34.335 -4.599 29.631 1.00 98.19 154 THR A C 1
ATOM 1246 O O . THR A 1 154 ? -35.049 -4.823 30.602 1.00 98.19 154 THR A O 1
ATOM 1249 N N . LEU A 1 155 ? -33.725 -3.413 29.495 1.00 98.31 155 LEU A N 1
ATOM 1250 C CA . LEU A 1 155 ? -33.903 -2.320 30.462 1.00 98.31 155 LEU A CA 1
ATOM 1251 C C . LEU A 1 155 ? -35.335 -1.752 30.476 1.00 98.31 155 LEU A C 1
ATOM 1253 O O . LEU A 1 155 ? -35.838 -1.390 31.539 1.00 98.31 155 LEU A O 1
ATOM 1257 N N . MET A 1 156 ? -36.017 -1.683 29.327 1.00 98.44 156 MET A N 1
ATOM 1258 C CA . MET A 1 156 ? -37.429 -1.280 29.261 1.00 98.44 156 MET A CA 1
ATOM 1259 C C . MET A 1 156 ? -38.363 -2.306 29.917 1.00 98.44 156 MET A C 1
ATOM 1261 O O . MET A 1 156 ? -39.311 -1.900 30.592 1.00 98.44 156 MET A O 1
ATOM 1265 N N . GLU A 1 157 ? -38.080 -3.601 29.768 1.00 98.25 157 GLU A N 1
ATOM 1266 C CA . GLU A 1 157 ? -38.791 -4.701 30.432 1.00 98.25 157 GLU A CA 1
ATOM 1267 C C . GLU A 1 157 ? -38.587 -4.655 31.951 1.00 98.25 157 GLU A C 1
ATOM 1269 O O . GLU A 1 157 ? -39.570 -4.613 32.690 1.00 98.25 157 GLU A O 1
ATOM 1274 N N . ILE A 1 158 ? -37.338 -4.541 32.423 1.00 98.12 158 ILE A N 1
ATOM 1275 C CA . ILE A 1 158 ? -37.012 -4.376 33.852 1.00 98.12 158 ILE A CA 1
ATOM 1276 C C . ILE A 1 158 ? -37.734 -3.152 34.428 1.00 98.12 158 ILE A C 1
ATOM 1278 O O . ILE A 1 158 ? -38.408 -3.264 35.449 1.00 98.12 158 ILE A O 1
ATOM 1282 N N . ARG A 1 159 ? -37.684 -1.999 33.745 1.00 98.12 159 ARG A N 1
ATOM 1283 C CA . ARG A 1 159 ? -38.416 -0.787 34.151 1.00 98.12 159 ARG A CA 1
ATOM 1284 C C . ARG A 1 159 ? -39.928 -1.023 34.220 1.00 98.12 159 ARG A C 1
ATOM 1286 O O . ARG A 1 159 ? -40.575 -0.525 35.137 1.00 98.12 159 ARG A O 1
ATOM 1293 N N . SER A 1 160 ? -40.505 -1.762 33.269 1.00 98.00 160 SER A N 1
ATOM 1294 C CA . SER A 1 160 ? -41.935 -2.093 33.298 1.00 98.00 160 SER A CA 1
ATOM 1295 C C . SER A 1 160 ? -42.289 -3.032 34.449 1.00 98.00 160 SER A C 1
ATOM 1297 O O . SER A 1 160 ? -43.364 -2.876 35.020 1.00 98.00 160 SER A O 1
ATOM 1299 N N . ASN A 1 161 ? -41.423 -3.990 34.781 1.00 98.12 161 ASN A N 1
ATOM 1300 C CA . ASN A 1 161 ? -41.633 -4.915 35.892 1.00 98.12 161 ASN A CA 1
ATOM 1301 C C . ASN A 1 161 ? -41.526 -4.178 37.234 1.00 98.12 161 ASN A C 1
ATOM 1303 O O . ASN A 1 161 ? -42.453 -4.255 38.031 1.00 98.12 161 ASN A O 1
ATOM 1307 N N . LEU A 1 162 ? -40.471 -3.376 37.431 1.00 97.94 162 LEU A N 1
ATOM 1308 C CA . LEU A 1 162 ? -40.306 -2.517 38.610 1.00 97.94 162 LEU A CA 1
ATOM 1309 C C . LEU A 1 162 ? -41.492 -1.568 38.798 1.00 97.94 162 LEU A C 1
ATOM 1311 O O . LEU A 1 162 ? -41.962 -1.409 39.920 1.00 97.94 162 LEU A O 1
ATOM 1315 N N . LYS A 1 163 ? -42.020 -0.985 37.711 1.00 98.38 163 LYS A N 1
ATOM 1316 C CA . LYS A 1 163 ? -43.231 -0.165 37.793 1.00 98.38 163 LYS A CA 1
ATOM 1317 C C . LYS A 1 163 ? -44.443 -0.975 38.275 1.00 98.38 163 LYS A C 1
ATOM 1319 O O . LYS A 1 163 ? -45.108 -0.520 39.192 1.00 98.38 163 LYS A O 1
ATOM 1324 N N . ARG A 1 164 ? -44.699 -2.178 37.740 1.00 98.19 164 ARG A N 1
ATOM 1325 C CA . ARG A 1 164 ? -45.803 -3.030 38.235 1.00 98.19 164 ARG A CA 1
ATOM 1326 C C . ARG A 1 164 ? -45.635 -3.393 39.715 1.00 98.19 164 ARG A C 1
ATOM 1328 O O . ARG A 1 164 ? -46.620 -3.383 40.444 1.00 98.19 164 ARG A O 1
ATOM 1335 N N . SER A 1 165 ? -44.410 -3.675 40.165 1.00 98.00 165 SER A N 1
ATOM 1336 C CA . SER A 1 165 ? -44.122 -3.931 41.583 1.00 98.00 165 SER A CA 1
ATOM 1337 C C . SER A 1 165 ? -44.365 -2.698 42.457 1.00 98.00 165 SER A C 1
ATOM 1339 O O . SER A 1 165 ? -44.937 -2.828 43.536 1.00 98.00 165 SER A O 1
ATOM 1341 N N . LEU A 1 166 ? -43.981 -1.505 41.989 1.00 98.00 166 LEU A N 1
ATOM 1342 C CA . LEU A 1 166 ? -44.265 -0.241 42.670 1.00 98.00 166 LEU A CA 1
ATOM 1343 C C . LEU A 1 166 ? -45.775 0.010 42.754 1.00 98.00 166 LEU A C 1
ATOM 1345 O O . LEU A 1 166 ? -46.281 0.214 43.849 1.00 98.00 166 LEU A O 1
ATOM 1349 N N . ASP A 1 167 ? -46.490 -0.081 41.629 1.00 98.19 167 ASP A N 1
ATOM 1350 C CA . ASP A 1 167 ? -47.941 0.118 41.557 1.00 98.19 167 ASP A CA 1
ATOM 1351 C C . ASP A 1 167 ? -48.673 -0.865 42.509 1.00 98.19 167 ASP A C 1
ATOM 1353 O O . ASP A 1 167 ? -49.586 -0.472 43.235 1.00 98.19 167 ASP A O 1
ATOM 1357 N N . HIS A 1 168 ? -48.221 -2.126 42.593 1.00 97.94 168 HIS A N 1
ATOM 1358 C CA . HIS A 1 168 ? -48.719 -3.117 43.560 1.00 97.94 168 HIS A CA 1
ATOM 1359 C C . HIS A 1 168 ? -48.442 -2.724 45.023 1.00 97.94 168 HIS A C 1
ATOM 1361 O O . HIS A 1 168 ? -49.332 -2.834 45.867 1.00 97.94 168 HIS A O 1
ATOM 1367 N N . LEU A 1 169 ? -47.231 -2.251 45.343 1.00 97.50 169 LEU A N 1
ATOM 1368 C CA . LEU A 1 169 ? -46.894 -1.773 46.688 1.00 97.50 169 LEU A CA 1
ATOM 1369 C C . LEU A 1 169 ? -47.698 -0.523 47.071 1.00 97.50 169 LEU A C 1
ATOM 1371 O O . LEU A 1 169 ? -48.156 -0.436 48.206 1.00 97.50 169 LEU A O 1
ATOM 1375 N N . THR A 1 170 ? -47.939 0.403 46.139 1.00 98.12 170 THR A N 1
ATOM 1376 C CA . THR A 1 170 ? -48.809 1.570 46.356 1.00 98.12 170 THR A CA 1
ATOM 1377 C C . THR A 1 170 ? -50.235 1.133 46.690 1.00 98.12 170 THR A C 1
ATOM 1379 O O . THR A 1 170 ? -50.753 1.519 47.734 1.00 98.12 170 THR A O 1
ATOM 1382 N N . VAL A 1 171 ? -50.830 0.236 45.892 1.00 97.88 171 VAL A N 1
ATOM 1383 C CA . VAL A 1 171 ? -52.158 -0.336 46.186 1.00 97.88 171 VAL A CA 1
ATOM 1384 C C . VAL A 1 171 ? -52.176 -1.039 47.547 1.00 97.88 171 VAL A C 1
ATOM 1386 O O . VAL A 1 171 ? -53.135 -0.892 48.303 1.00 97.88 171 VAL A O 1
ATOM 1389 N N . ARG A 1 172 ? -51.114 -1.770 47.908 1.00 97.81 172 ARG A N 1
ATOM 1390 C CA . ARG A 1 172 ? -51.007 -2.433 49.215 1.00 97.81 172 ARG A CA 1
ATOM 1391 C C . ARG A 1 172 ? -50.917 -1.438 50.377 1.00 97.81 172 ARG A C 1
ATOM 1393 O O . ARG A 1 172 ? -51.516 -1.685 51.421 1.00 97.81 172 ARG A O 1
ATOM 1400 N N . ILE A 1 173 ? -50.206 -0.327 50.203 1.00 97.44 173 ILE A N 1
ATOM 1401 C CA . ILE A 1 173 ? -50.129 0.760 51.187 1.00 97.44 173 ILE A CA 1
ATOM 1402 C C . ILE A 1 173 ? -51.502 1.416 51.359 1.00 97.44 173 ILE A C 1
ATOM 1404 O O . ILE A 1 173 ? -51.934 1.609 52.491 1.00 97.44 173 ILE A O 1
ATOM 1408 N N . ASP A 1 174 ? -52.226 1.698 50.278 1.00 97.38 174 ASP A N 1
ATOM 1409 C CA . ASP A 1 174 ? -53.547 2.330 50.372 1.00 97.38 174 ASP A CA 1
ATOM 1410 C C . ASP A 1 174 ? -54.612 1.375 50.955 1.00 97.38 174 ASP A C 1
ATOM 1412 O O . ASP A 1 174 ? -55.475 1.803 51.722 1.00 97.38 174 ASP A O 1
ATOM 1416 N N . GLN A 1 175 ? -54.495 0.060 50.723 1.00 96.56 175 GLN A N 1
ATOM 1417 C CA . GLN A 1 175 ? -55.258 -0.965 51.458 1.00 96.56 175 GLN A CA 1
ATOM 1418 C C . GLN A 1 175 ? -54.940 -0.993 52.962 1.00 96.56 175 GLN A C 1
ATOM 1420 O O . GLN A 1 175 ? -55.821 -1.276 53.771 1.00 96.56 175 GLN A O 1
ATOM 1425 N N . LEU A 1 176 ? -53.685 -0.753 53.354 1.00 95.88 176 LEU A N 1
ATOM 1426 C CA . LEU A 1 176 ? -53.288 -0.709 54.765 1.00 95.88 176 LEU A CA 1
ATOM 1427 C C . LEU A 1 176 ? -53.767 0.580 55.442 1.00 95.88 176 LEU A C 1
ATOM 1429 O O . LEU A 1 176 ? -54.291 0.496 56.548 1.00 95.88 176 LEU A O 1
ATOM 1433 N N . LYS A 1 177 ? -53.675 1.733 54.763 1.00 95.56 177 LYS A N 1
ATOM 1434 C CA . LYS A 1 177 ? -54.249 3.006 55.232 1.00 95.56 177 LYS A CA 1
ATOM 1435 C C . LYS A 1 177 ? -55.754 2.887 55.437 1.00 95.56 177 LYS A C 1
ATOM 1437 O O . LYS A 1 177 ? -56.213 3.060 56.550 1.00 95.56 177 LYS A O 1
ATOM 1442 N N . THR A 1 178 ? -56.501 2.459 54.418 1.00 95.19 178 THR A N 1
ATOM 1443 C CA . THR A 1 178 ? -57.964 2.304 54.532 1.00 95.19 178 THR A CA 1
ATOM 1444 C C . THR A 1 178 ? -58.379 1.317 55.627 1.00 95.19 178 THR A C 1
ATOM 1446 O O . THR A 1 178 ? -59.367 1.557 56.313 1.00 95.19 178 THR A O 1
ATOM 1449 N N . ARG A 1 179 ? -57.618 0.236 55.861 1.00 93.75 179 ARG A N 1
ATOM 1450 C CA . ARG A 1 179 ? -57.826 -0.638 57.033 1.00 93.75 179 ARG A CA 1
ATOM 1451 C C . ARG A 1 179 ? -57.549 0.073 58.356 1.00 93.75 179 ARG A C 1
ATOM 1453 O O . ARG A 1 179 ? -58.316 -0.114 59.292 1.00 93.75 179 ARG A O 1
ATOM 1460 N N . PHE A 1 180 ? -56.470 0.848 58.442 1.00 93.62 180 PHE A N 1
ATOM 1461 C CA . PHE A 1 180 ? -56.132 1.626 59.630 1.00 93.62 180 PHE A CA 1
ATOM 1462 C C . PHE A 1 180 ? -57.195 2.692 59.920 1.00 93.62 180 PHE A C 1
ATOM 1464 O O . PHE A 1 180 ? -57.681 2.749 61.040 1.00 93.62 180 PHE A O 1
ATOM 1471 N N . ASP A 1 181 ? -57.636 3.444 58.911 1.00 91.00 181 ASP A N 1
ATOM 1472 C CA . ASP A 1 181 ? -58.685 4.462 59.028 1.00 91.00 181 ASP A CA 1
ATOM 1473 C C . ASP A 1 181 ? -60.012 3.848 59.514 1.00 91.00 181 ASP A C 1
ATOM 1475 O O . ASP A 1 181 ? -60.670 4.403 60.390 1.00 91.00 181 ASP A O 1
ATOM 1479 N N . VAL A 1 182 ? -60.379 2.658 59.013 1.00 89.62 182 VAL A N 1
ATOM 1480 C CA . VAL A 1 182 ? -61.541 1.896 59.509 1.00 89.62 182 VAL A CA 1
ATOM 1481 C C . VAL A 1 182 ? -61.349 1.447 60.959 1.00 89.62 182 VAL A C 1
ATOM 1483 O O . VAL A 1 182 ? -62.283 1.560 61.745 1.00 89.62 182 VAL A O 1
ATOM 1486 N N . ILE A 1 183 ? -60.161 0.964 61.341 1.00 86.19 183 ILE A N 1
ATOM 1487 C CA . ILE A 1 183 ? -59.867 0.581 62.733 1.00 86.19 183 ILE A CA 1
ATOM 1488 C C . ILE A 1 183 ? -59.934 1.800 63.657 1.00 86.19 183 ILE A C 1
ATOM 1490 O O . ILE A 1 183 ? -60.535 1.699 64.718 1.00 86.19 183 ILE A O 1
ATOM 1494 N N . VAL A 1 184 ? -59.376 2.947 63.262 1.00 84.81 184 VAL A N 1
ATOM 1495 C CA . VAL A 1 184 ? -59.446 4.196 64.036 1.00 84.81 184 VAL A CA 1
ATOM 1496 C C . VAL A 1 184 ? -60.892 4.660 64.180 1.00 84.81 184 VAL A C 1
ATOM 1498 O O . VAL A 1 184 ? -61.308 4.949 65.292 1.00 84.81 184 VAL A O 1
ATOM 1501 N N . TYR A 1 185 ? -61.688 4.648 63.109 1.00 83.44 185 TYR A N 1
ATOM 1502 C CA . TYR A 1 185 ? -63.103 5.027 63.172 1.00 83.44 185 TYR A CA 1
ATOM 1503 C C . TYR A 1 185 ? -63.933 4.079 64.057 1.00 83.44 185 TYR A C 1
ATOM 1505 O O . TYR A 1 185 ? -64.749 4.531 64.863 1.00 83.44 185 TYR A O 1
ATOM 1513 N N . SER A 1 186 ? -63.696 2.765 63.963 1.00 77.19 186 SER A N 1
ATOM 1514 C CA . SER A 1 186 ? -64.316 1.778 64.856 1.00 77.19 186 SER A CA 1
ATOM 1515 C C . SER A 1 186 ? -63.874 1.963 66.307 1.00 77.19 186 SER A C 1
ATOM 1517 O O . SER A 1 186 ? -64.717 1.904 67.195 1.00 77.19 186 SER A O 1
ATOM 1519 N N . LEU A 1 187 ? -62.590 2.238 66.557 1.00 70.31 187 LEU A N 1
ATOM 1520 C CA . LEU A 1 187 ? -62.075 2.526 67.895 1.00 70.31 187 LEU A CA 1
ATOM 1521 C C . LEU A 1 187 ? -62.615 3.846 68.441 1.00 70.31 187 LEU A C 1
ATOM 1523 O O . LEU A 1 187 ? -62.922 3.895 69.617 1.00 70.31 187 LEU A O 1
ATOM 1527 N N . GLU A 1 188 ? -62.795 4.900 67.649 1.00 64.31 188 GLU A N 1
ATOM 1528 C CA . GLU A 1 188 ? -63.452 6.120 68.133 1.00 64.31 188 GLU A CA 1
ATOM 1529 C C . GLU A 1 188 ? -64.907 5.833 68.531 1.00 64.31 188 GLU A C 1
ATOM 1531 O O . GLU A 1 188 ? -65.332 6.241 69.612 1.00 64.31 188 GLU A O 1
ATOM 1536 N N . GLY A 1 189 ? -65.645 5.052 67.734 1.00 60.75 189 GLY A N 1
ATOM 1537 C CA . GLY A 1 189 ? -66.998 4.604 68.077 1.00 60.75 189 GLY A CA 1
ATOM 1538 C C . GLY A 1 189 ? -67.057 3.727 69.337 1.00 60.75 189 GLY A C 1
ATOM 1539 O O . GLY A 1 189 ? -67.861 3.983 70.235 1.00 60.75 189 GLY A O 1
ATOM 1540 N N . GLU A 1 190 ? -66.195 2.714 69.436 1.00 55.34 190 GLU A N 1
ATOM 1541 C CA . GLU A 1 190 ? -66.149 1.787 70.572 1.00 55.34 190 GLU A CA 1
ATOM 1542 C C . GLU A 1 190 ? -65.533 2.408 71.826 1.00 55.34 190 GLU A C 1
ATOM 1544 O O . GLU A 1 190 ? -66.011 2.119 72.915 1.00 55.34 190 GLU A O 1
ATOM 1549 N N . VAL A 1 191 ? -64.536 3.290 71.724 1.00 55.03 191 VAL A N 1
ATOM 1550 C CA . VAL A 1 191 ? -63.933 3.983 72.875 1.00 55.03 191 VAL A CA 1
ATOM 1551 C C . VAL A 1 191 ? -64.886 5.041 73.416 1.00 55.03 191 VAL A C 1
ATOM 1553 O O . VAL A 1 191 ? -65.020 5.117 74.632 1.00 55.03 191 VAL A O 1
ATOM 1556 N N . TYR A 1 192 ? -65.629 5.785 72.585 1.00 57.56 192 TYR A N 1
ATOM 1557 C CA . TYR A 1 192 ? -66.702 6.642 73.111 1.00 57.56 192 TYR A CA 1
ATOM 1558 C C . TYR A 1 192 ? -67.749 5.819 73.866 1.00 57.56 192 TYR A C 1
ATOM 1560 O O . TYR A 1 192 ? -68.118 6.182 74.982 1.00 57.56 192 TYR A O 1
ATOM 1568 N N . ASN A 1 193 ? -68.189 4.691 73.303 1.00 59.88 193 ASN A N 1
ATOM 1569 C CA . ASN A 1 193 ? -69.215 3.858 73.927 1.00 59.88 193 ASN A CA 1
ATOM 1570 C C . ASN A 1 193 ? -68.692 3.130 75.187 1.00 59.88 193 ASN A C 1
ATOM 1572 O O . ASN A 1 193 ? -69.378 3.077 76.200 1.00 59.88 193 ASN A O 1
ATOM 1576 N N . CYS A 1 194 ? -67.454 2.629 75.170 1.00 60.66 194 CYS A N 1
ATOM 1577 C CA . CYS A 1 194 ? -66.814 1.901 76.269 1.00 60.66 194 CYS A CA 1
ATOM 1578 C C . CYS A 1 194 ? -66.352 2.828 77.400 1.00 60.66 194 CYS A C 1
ATOM 1580 O O . CYS A 1 194 ? -66.530 2.492 78.569 1.00 60.66 194 CYS A O 1
ATOM 1582 N N . VAL A 1 195 ? -65.823 4.018 77.097 1.00 64.06 195 VAL A N 1
ATOM 1583 C CA . VAL A 1 195 ? -65.509 5.031 78.119 1.00 64.06 195 VAL A CA 1
ATOM 1584 C C . VAL A 1 195 ? -66.801 5.579 78.723 1.00 64.06 195 VAL A C 1
ATOM 1586 O O . VAL A 1 195 ? -66.876 5.671 79.944 1.00 64.06 195 VAL A O 1
ATOM 1589 N N . ALA A 1 196 ? -67.846 5.848 77.928 1.00 67.31 196 ALA A N 1
ATOM 1590 C CA . ALA A 1 196 ? -69.156 6.222 78.471 1.00 67.31 196 ALA A CA 1
ATOM 1591 C C . ALA A 1 196 ? -69.741 5.115 79.363 1.00 67.31 196 ALA A C 1
ATOM 1593 O O . ALA A 1 196 ? -70.164 5.397 80.481 1.00 67.31 196 ALA A O 1
ATOM 1594 N N . PHE A 1 197 ? -69.687 3.854 78.925 1.00 70.81 197 PHE A N 1
ATOM 1595 C CA . PHE A 1 197 ? -70.155 2.707 79.704 1.00 70.81 197 PHE A CA 1
ATOM 1596 C C . PHE A 1 197 ? -69.304 2.479 80.962 1.00 70.81 197 PHE A C 1
ATOM 1598 O O . PHE A 1 197 ? -69.835 2.133 82.011 1.00 70.81 197 PHE A O 1
ATOM 1605 N N . THR A 1 198 ? -67.994 2.725 80.914 1.00 76.56 198 THR A N 1
ATOM 1606 C CA . THR A 1 198 ? -67.107 2.629 82.084 1.00 76.56 198 THR A CA 1
ATOM 1607 C C . THR A 1 198 ? -67.386 3.760 83.076 1.00 76.56 198 THR A C 1
ATOM 1609 O O . THR A 1 198 ? -67.473 3.501 84.271 1.00 76.56 198 THR A O 1
ATOM 1612 N N . ILE A 1 199 ? -67.603 4.995 82.608 1.00 78.25 199 ILE A N 1
ATOM 1613 C CA . ILE A 1 199 ? -68.017 6.129 83.450 1.00 78.25 199 ILE A CA 1
ATOM 1614 C C . ILE A 1 199 ? -69.385 5.852 84.085 1.00 78.25 199 ILE A C 1
ATOM 1616 O O . ILE A 1 199 ? -69.530 6.047 85.289 1.00 78.25 199 ILE A O 1
ATOM 1620 N N . GLN A 1 200 ? -70.351 5.334 83.320 1.00 78.75 200 GLN A N 1
ATOM 1621 C CA . GLN A 1 200 ? -71.659 4.940 83.842 1.00 78.75 200 GLN A CA 1
ATOM 1622 C C . GLN A 1 200 ? -71.528 3.834 84.901 1.00 78.75 200 GLN A C 1
ATOM 1624 O O . GLN A 1 200 ? -72.057 3.988 85.995 1.00 78.75 200 GLN A O 1
ATOM 1629 N N . ASN A 1 201 ? -70.755 2.772 84.646 1.00 78.56 201 ASN A N 1
ATOM 1630 C CA . ASN A 1 201 ? -70.496 1.721 85.639 1.00 78.56 201 ASN A CA 1
ATOM 1631 C C . ASN A 1 201 ? -69.787 2.256 86.895 1.00 78.56 201 ASN A C 1
ATOM 1633 O O . ASN A 1 201 ? -70.063 1.792 87.998 1.00 78.56 201 ASN A O 1
ATOM 1637 N N . ILE A 1 202 ? -68.879 3.230 86.763 1.00 82.88 202 ILE A N 1
ATOM 1638 C CA . ILE A 1 202 ? -68.227 3.886 87.908 1.00 82.88 202 ILE A CA 1
ATOM 1639 C C . ILE A 1 202 ? -69.243 4.718 88.706 1.00 82.88 202 ILE A C 1
ATOM 1641 O O . ILE A 1 202 ? -69.215 4.681 89.935 1.00 82.88 202 ILE A O 1
ATOM 1645 N N . GLN A 1 203 ? -70.157 5.425 88.036 1.00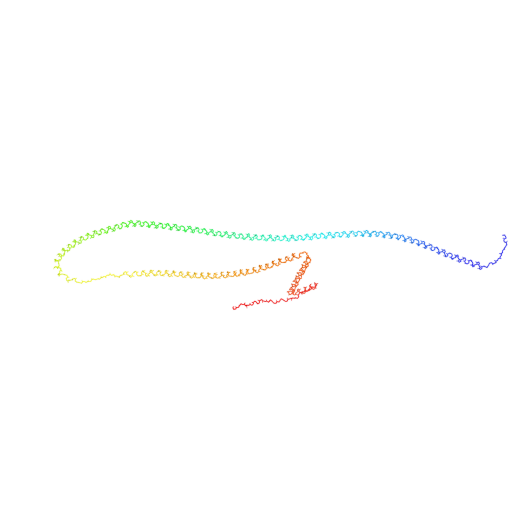 82.75 203 GLN A N 1
ATOM 1646 C CA . GLN A 1 203 ? -71.234 6.188 88.675 1.00 82.75 203 GLN A CA 1
ATOM 1647 C C . GLN A 1 203 ? -72.250 5.271 89.373 1.00 82.75 203 GLN A C 1
ATOM 1649 O O . GLN A 1 203 ? -72.564 5.495 90.538 1.00 82.75 203 GLN A O 1
ATOM 1654 N N . GLU A 1 204 ? -72.702 4.200 88.720 1.00 82.94 204 GLU A N 1
ATOM 1655 C CA . GLU A 1 204 ? -73.586 3.195 89.322 1.00 82.94 204 GLU A CA 1
ATOM 1656 C C . GLU A 1 204 ? -72.908 2.502 90.513 1.00 82.94 204 GLU A C 1
ATOM 1658 O O . GLU A 1 204 ? -73.513 2.368 91.575 1.00 82.94 204 GLU A O 1
ATOM 1663 N N . LYS A 1 205 ? -71.617 2.158 90.401 1.00 83.50 205 LYS A N 1
ATOM 1664 C CA . LYS A 1 205 ? -70.830 1.621 91.519 1.00 83.50 205 LYS A CA 1
ATOM 1665 C C . LYS A 1 205 ? -70.673 2.624 92.667 1.00 83.50 205 LYS A C 1
ATOM 1667 O O . LYS A 1 205 ? -70.664 2.198 93.816 1.00 83.50 205 LYS A O 1
ATOM 1672 N N . HIS A 1 206 ? -70.565 3.926 92.393 1.00 85.56 206 HIS A N 1
ATOM 1673 C CA . HIS A 1 206 ? -70.540 4.960 93.434 1.00 85.56 206 HIS A CA 1
ATOM 1674 C C . HIS A 1 206 ? -71.873 5.028 94.186 1.00 85.56 206 HIS A C 1
ATOM 1676 O O . HIS A 1 206 ? -71.878 4.978 95.410 1.00 85.56 206 HIS A O 1
ATOM 1682 N N . VAL A 1 207 ? -72.998 5.056 93.464 1.00 85.12 207 VAL A N 1
ATOM 1683 C CA . VAL A 1 207 ? -74.343 5.058 94.067 1.00 85.12 207 VAL A CA 1
ATOM 1684 C C . VAL A 1 207 ? -74.582 3.786 94.888 1.00 85.12 207 VAL A C 1
ATOM 1686 O O . VAL A 1 207 ? -75.111 3.858 95.994 1.00 85.12 207 VAL A O 1
ATOM 1689 N N . LEU A 1 208 ? -74.139 2.623 94.400 1.00 84.38 208 LEU A N 1
ATOM 1690 C CA . LEU A 1 208 ? -74.200 1.362 95.148 1.00 84.38 208 LEU A CA 1
ATOM 1691 C C . LEU A 1 208 ? -73.291 1.355 96.387 1.00 84.38 208 LEU A C 1
ATOM 1693 O O . LEU A 1 208 ? -73.639 0.725 97.380 1.00 84.38 208 LEU A O 1
ATOM 1697 N N . LEU A 1 209 ? -72.151 2.055 96.364 1.00 83.56 209 LEU A N 1
ATOM 1698 C CA . LEU A 1 209 ? -71.300 2.238 97.545 1.00 83.56 209 LEU A CA 1
ATOM 1699 C C . LEU A 1 209 ? -71.918 3.214 98.554 1.00 83.56 209 LEU A C 1
ATOM 1701 O O . LEU A 1 209 ? -71.804 2.975 99.749 1.00 83.56 209 LEU A O 1
ATOM 1705 N N . GLU A 1 210 ? -72.603 4.270 98.115 1.00 84.62 210 GLU A N 1
ATOM 1706 C CA . GLU A 1 210 ? -73.360 5.158 99.011 1.00 84.62 210 GLU A CA 1
ATOM 1707 C C . GLU A 1 210 ? -74.523 4.412 99.681 1.00 84.62 210 GLU A C 1
ATOM 1709 O O . GLU A 1 210 ? -74.636 4.447 100.903 1.00 84.62 210 GLU A O 1
ATOM 1714 N N . GLN A 1 211 ? -75.303 3.639 98.917 1.00 84.94 211 GLN A N 1
ATOM 1715 C CA . GLN A 1 211 ? -76.341 2.749 99.461 1.00 84.94 211 GLN A CA 1
ATOM 1716 C C . GLN A 1 211 ? -75.753 1.667 100.379 1.00 84.94 211 GLN A C 1
ATOM 1718 O O . GLN A 1 211 ? -76.336 1.343 101.411 1.00 84.94 211 GLN A O 1
ATOM 1723 N N . GLY A 1 212 ? -74.580 1.131 100.031 1.00 83.38 212 GLY A N 1
ATOM 1724 C CA . GLY A 1 212 ? -73.817 0.218 100.877 1.00 83.38 212 GLY A CA 1
ATOM 1725 C C . GLY A 1 212 ? -73.425 0.860 102.206 1.00 83.38 212 GLY A C 1
ATOM 1726 O O . GLY A 1 212 ? -73.641 0.254 103.243 1.00 83.38 212 GLY A O 1
ATOM 1727 N N . ASN A 1 213 ? -72.942 2.105 102.196 1.00 82.62 213 ASN A N 1
ATOM 1728 C CA . ASN A 1 213 ? -72.581 2.853 103.403 1.00 82.62 213 ASN A CA 1
ATOM 1729 C C . ASN A 1 213 ? -73.804 3.219 104.268 1.00 82.62 213 ASN A C 1
ATOM 1731 O O . ASN A 1 213 ? -73.692 3.245 105.494 1.00 82.62 213 ASN A O 1
ATOM 1735 N N . GLU A 1 214 ? -74.968 3.492 103.668 1.00 85.38 214 GLU A N 1
ATOM 1736 C CA . GLU A 1 214 ? -76.228 3.672 104.410 1.00 85.38 214 GLU A CA 1
ATOM 1737 C C . GLU A 1 214 ? -76.663 2.364 105.091 1.00 85.38 214 GLU A C 1
ATOM 1739 O O . GLU A 1 214 ? -76.978 2.363 106.282 1.00 85.38 214 GLU A O 1
ATOM 1744 N N . LEU A 1 215 ? -76.596 1.238 104.372 1.00 83.56 215 LEU A N 1
ATOM 1745 C CA . LEU A 1 215 ? -76.856 -0.091 104.931 1.00 83.56 215 LEU A CA 1
ATOM 1746 C C . LEU A 1 215 ? -75.831 -0.478 106.007 1.00 83.56 215 LEU A C 1
ATOM 1748 O O . LEU A 1 215 ? -76.221 -1.036 107.025 1.00 83.56 215 LEU A O 1
ATOM 1752 N N . GLU A 1 216 ? -74.553 -0.138 105.838 1.00 84.44 216 GLU A N 1
ATOM 1753 C CA . GLU A 1 216 ? -73.493 -0.321 106.839 1.00 84.44 216 GLU A CA 1
ATOM 1754 C C . GLU A 1 216 ? -73.800 0.487 108.113 1.00 84.44 216 GLU A C 1
ATOM 1756 O O . GLU A 1 216 ? -73.627 -0.004 109.226 1.00 84.44 216 GLU A O 1
ATOM 1761 N N . ALA A 1 217 ? -74.325 1.711 107.982 1.00 83.62 217 ALA A N 1
ATOM 1762 C CA . ALA A 1 217 ? -74.734 2.529 109.124 1.00 83.62 217 ALA A CA 1
ATOM 1763 C C . ALA A 1 217 ? -75.941 1.932 109.878 1.00 83.62 217 ALA A C 1
ATOM 1765 O O . ALA A 1 217 ? -75.970 1.971 111.114 1.00 83.62 217 ALA A O 1
ATOM 1766 N N . ASP A 1 218 ? -76.903 1.343 109.161 1.00 83.00 218 ASP A N 1
ATOM 1767 C CA . ASP A 1 218 ? -78.005 0.582 109.760 1.00 83.00 218 ASP A CA 1
ATOM 1768 C C . ASP A 1 218 ? -77.532 -0.759 110.359 1.00 83.00 218 ASP A C 1
ATOM 1770 O O . ASP A 1 218 ? -78.007 -1.144 111.430 1.00 83.00 218 ASP A O 1
ATOM 1774 N N . ILE A 1 219 ? -76.536 -1.425 109.761 1.00 80.06 219 ILE A N 1
ATOM 1775 C CA . ILE A 1 219 ? -75.875 -2.610 110.332 1.00 80.06 219 ILE A CA 1
ATOM 1776 C C . ILE A 1 219 ? -75.171 -2.236 111.637 1.00 80.06 219 ILE A C 1
ATOM 1778 O O . ILE A 1 219 ? -75.471 -2.846 112.651 1.00 80.06 219 ILE A O 1
ATOM 1782 N N . ILE A 1 220 ? -74.350 -1.184 111.685 1.00 81.94 220 ILE A N 1
ATOM 1783 C CA . ILE A 1 220 ? -73.677 -0.708 112.915 1.00 81.94 220 ILE A CA 1
ATOM 1784 C C . ILE A 1 220 ? -74.691 -0.354 114.021 1.00 81.94 220 ILE A C 1
ATOM 1786 O O . ILE A 1 220 ? -74.403 -0.438 115.222 1.00 81.94 220 ILE A O 1
ATOM 1790 N N . LYS A 1 221 ? -75.898 0.073 113.643 1.00 79.69 221 LYS A N 1
ATOM 1791 C CA . LYS A 1 221 ? -76.999 0.342 114.574 1.00 79.69 221 LYS A CA 1
ATOM 1792 C C . LYS A 1 221 ? -77.623 -0.958 115.097 1.00 79.69 221 LYS A C 1
ATOM 1794 O O . LYS A 1 221 ? -77.822 -1.063 116.307 1.00 79.69 221 LYS A O 1
ATOM 1799 N N . ALA A 1 222 ? -77.840 -1.947 114.231 1.00 76.31 222 ALA A N 1
ATOM 1800 C CA . ALA A 1 222 ? -78.266 -3.294 114.609 1.00 76.31 222 ALA A CA 1
ATOM 1801 C C . ALA A 1 222 ? -77.190 -4.047 115.419 1.00 76.31 222 ALA A C 1
ATOM 1803 O O . ALA A 1 222 ? -77.519 -4.736 116.376 1.00 76.31 222 ALA A O 1
ATOM 1804 N N . GLU A 1 223 ? -75.901 -3.863 115.127 1.00 76.25 223 GLU A N 1
ATOM 1805 C CA . GLU A 1 223 ? -74.774 -4.419 115.882 1.00 76.25 223 GLU A CA 1
ATOM 1806 C C . GLU A 1 223 ? -74.726 -3.874 117.308 1.00 76.25 223 GLU A C 1
ATOM 1808 O O . GLU A 1 223 ? -74.463 -4.624 118.240 1.00 76.25 223 GLU A O 1
ATOM 1813 N N . LYS A 1 224 ? -75.052 -2.594 117.528 1.00 77.19 224 LYS A N 1
ATOM 1814 C CA . LYS A 1 224 ? -75.203 -2.045 118.889 1.00 77.19 224 LYS A CA 1
ATOM 1815 C C . LYS A 1 224 ? -76.380 -2.674 119.644 1.00 77.19 224 LYS A C 1
ATOM 1817 O O . LYS A 1 224 ? -76.294 -2.846 120.859 1.00 77.19 224 LYS A O 1
ATOM 1822 N N . GLU A 1 225 ? -77.444 -3.054 118.939 1.00 70.25 225 GLU A N 1
ATOM 1823 C CA . GLU A 1 225 ? -78.549 -3.859 119.478 1.00 70.25 225 GLU A CA 1
ATOM 1824 C C . GLU A 1 225 ? -78.118 -5.312 119.761 1.00 70.25 225 GLU A C 1
ATOM 1826 O O . GLU A 1 225 ? -78.442 -5.860 120.816 1.00 70.25 225 GLU A O 1
ATOM 1831 N N . ILE A 1 226 ? -77.306 -5.915 118.887 1.00 65.81 226 ILE A N 1
ATOM 1832 C CA . ILE A 1 226 ? -76.723 -7.249 119.080 1.00 65.81 226 ILE A CA 1
ATOM 1833 C C . ILE A 1 226 ? -75.746 -7.252 120.257 1.00 65.81 226 ILE A C 1
ATOM 1835 O O . ILE A 1 226 ? -75.825 -8.161 121.068 1.00 65.81 226 ILE A O 1
ATOM 1839 N N . ILE A 1 227 ? -74.911 -6.229 120.448 1.00 70.31 227 ILE A N 1
ATOM 1840 C CA . ILE A 1 227 ? -74.014 -6.105 121.611 1.00 70.31 227 ILE A CA 1
ATOM 1841 C C . ILE A 1 227 ? -74.823 -6.037 122.919 1.00 70.31 227 ILE A C 1
ATOM 1843 O O . ILE A 1 227 ? -74.412 -6.598 123.938 1.00 70.31 227 ILE A O 1
ATOM 1847 N N . ALA A 1 228 ? -76.007 -5.414 122.915 1.00 63.41 228 ALA A N 1
ATOM 1848 C CA . ALA A 1 228 ? -76.909 -5.445 124.069 1.00 63.41 228 ALA A CA 1
ATOM 1849 C C . ALA A 1 228 ? -77.456 -6.864 124.349 1.00 63.41 228 ALA A C 1
ATOM 1851 O O . ALA A 1 228 ? -77.604 -7.246 125.512 1.00 63.41 228 ALA A O 1
ATOM 1852 N N . LEU A 1 229 ? -77.686 -7.671 123.306 1.00 63.22 229 LEU A N 1
ATOM 1853 C CA . LEU A 1 229 ? -78.081 -9.081 123.412 1.00 63.22 229 LEU A CA 1
ATOM 1854 C C . LEU A 1 229 ? -76.896 -10.005 123.766 1.00 63.22 229 LEU A C 1
ATOM 1856 O O . LEU A 1 229 ? -77.051 -10.909 124.588 1.00 63.22 229 LEU A O 1
ATOM 1860 N N . GLU A 1 230 ? -75.691 -9.759 123.251 1.00 62.28 230 GLU A N 1
ATOM 1861 C CA . GLU A 1 230 ? -74.475 -10.510 123.580 1.00 62.28 230 GLU A CA 1
ATOM 1862 C C . GLU A 1 230 ? -74.111 -10.373 125.054 1.00 62.28 230 GLU A C 1
ATOM 1864 O O . GLU A 1 230 ? -73.755 -11.371 125.674 1.00 62.28 230 GLU A O 1
ATOM 1869 N N . ASN A 1 231 ? -74.306 -9.200 125.666 1.00 56.88 231 ASN A N 1
ATOM 1870 C CA . ASN A 1 231 ? -74.132 -9.034 127.113 1.00 56.88 231 ASN A CA 1
ATOM 1871 C C . ASN A 1 231 ? -75.044 -9.975 127.936 1.00 56.88 231 ASN A C 1
ATOM 1873 O O . ASN A 1 231 ? -74.672 -10.374 129.040 1.00 56.88 231 ASN A O 1
ATOM 1877 N N . THR A 1 232 ? -76.196 -10.405 127.400 1.00 60.34 232 THR A N 1
ATOM 1878 C CA . THR A 1 232 ? -77.035 -11.444 128.035 1.00 60.34 232 THR A CA 1
ATOM 1879 C C . THR A 1 232 ? -76.599 -12.881 127.714 1.00 60.34 232 THR A C 1
ATOM 1881 O O . THR A 1 232 ? -76.844 -13.785 128.511 1.00 60.34 232 THR A O 1
ATOM 1884 N N . VAL A 1 233 ? -75.887 -13.106 126.605 1.00 57.88 233 VAL A N 1
ATOM 1885 C CA . VAL A 1 233 ? -75.358 -14.423 126.194 1.00 57.88 233 VAL A CA 1
ATOM 1886 C C . VAL A 1 233 ? -73.974 -14.709 126.797 1.00 57.88 233 VAL A C 1
ATOM 1888 O O . VAL A 1 233 ? -73.649 -15.860 127.085 1.00 57.88 233 VAL A O 1
ATOM 1891 N N . GLN A 1 234 ? -73.162 -13.687 127.073 1.00 55.81 234 GLN A N 1
ATOM 1892 C CA . GLN A 1 234 ? -71.801 -13.813 127.612 1.00 55.81 234 GLN A CA 1
ATOM 1893 C C . GLN A 1 234 ? -71.777 -14.387 129.047 1.00 55.81 234 GLN A C 1
ATOM 1895 O O . GLN A 1 234 ? -70.834 -15.084 129.432 1.00 55.81 234 GLN A O 1
ATOM 1900 N N . VAL A 1 235 ? -72.863 -14.195 129.806 1.00 56.72 235 VAL A N 1
ATOM 1901 C CA . VAL A 1 235 ? -73.106 -14.839 131.114 1.00 56.72 235 VAL A CA 1
ATOM 1902 C C . VAL A 1 235 ? -73.406 -16.343 130.977 1.00 56.72 235 VAL A C 1
ATOM 1904 O O . VAL A 1 235 ? -73.151 -17.108 131.902 1.00 56.72 235 VAL A O 1
ATOM 1907 N N . VAL A 1 236 ? -73.901 -16.791 129.819 1.00 54.53 236 VAL A N 1
ATOM 1908 C CA . VAL A 1 236 ? -74.245 -18.199 129.541 1.00 54.53 236 VAL A CA 1
ATOM 1909 C C . VAL A 1 236 ? -73.089 -18.942 128.856 1.00 54.53 236 VAL A C 1
ATOM 1911 O O . VAL A 1 236 ? -72.850 -20.116 129.134 1.00 54.53 236 VAL A O 1
ATOM 1914 N N . ASN A 1 237 ? -72.332 -18.268 127.985 1.00 49.22 237 ASN A N 1
ATOM 1915 C CA . ASN A 1 237 ? -71.308 -18.905 127.147 1.00 49.22 237 ASN A CA 1
ATOM 1916 C C . ASN A 1 237 ? -69.906 -18.972 127.792 1.00 49.22 237 ASN A C 1
ATOM 1918 O O . ASN A 1 237 ? -69.060 -19.762 127.370 1.00 49.22 237 ASN A O 1
ATOM 1922 N N . SER A 1 238 ? -69.665 -18.213 128.867 1.00 47.66 238 SER A N 1
ATOM 1923 C CA . SER A 1 238 ? -68.412 -18.253 129.645 1.00 47.66 238 SER A CA 1
ATOM 1924 C C . SER A 1 238 ? -68.181 -19.570 130.406 1.00 47.66 238 SER A C 1
ATOM 1926 O O . SER A 1 238 ? -67.076 -19.810 130.888 1.00 47.66 238 SER A O 1
ATOM 1928 N N . SER A 1 239 ? -69.178 -20.463 130.464 1.00 45.16 239 SER A N 1
ATOM 1929 C CA . SER A 1 239 ? -69.065 -21.774 131.119 1.00 45.16 239 SER A CA 1
ATOM 1930 C C . SER A 1 239 ? -68.675 -22.937 130.187 1.00 45.16 239 SER A C 1
ATOM 1932 O O . SER A 1 239 ? -68.495 -24.043 130.696 1.00 45.16 239 SER A O 1
ATOM 1934 N N . ASN A 1 240 ? -68.587 -22.754 128.856 1.00 43.97 240 ASN A N 1
ATOM 1935 C CA . ASN A 1 240 ? -68.660 -23.905 127.932 1.00 43.97 240 ASN A CA 1
ATOM 1936 C C . ASN A 1 240 ? -67.560 -24.041 126.855 1.00 43.97 240 ASN A C 1
ATOM 1938 O O . ASN A 1 240 ? -67.522 -25.065 126.178 1.00 43.97 240 ASN A O 1
ATOM 1942 N N . VAL A 1 241 ? -66.653 -23.069 126.664 1.00 48.16 241 VAL A N 1
ATOM 1943 C CA . VAL A 1 241 ? -65.632 -23.154 125.582 1.00 48.16 241 VAL A CA 1
ATOM 1944 C C . VAL A 1 241 ? -64.183 -22.944 126.050 1.00 48.16 241 VAL A C 1
ATOM 1946 O O . VAL A 1 241 ? -63.287 -22.684 125.255 1.00 48.16 241 VAL A O 1
ATOM 1949 N N . SER A 1 242 ? -63.885 -23.270 127.311 1.00 46.62 242 SER A N 1
ATOM 1950 C CA . SER A 1 242 ? -62.509 -23.573 127.767 1.00 46.62 242 SER A CA 1
ATOM 1951 C C . SER A 1 242 ? -61.939 -24.888 127.185 1.00 46.62 242 SER A C 1
ATOM 1953 O O . SER A 1 242 ? -60.984 -25.441 127.722 1.00 46.62 242 SER A O 1
ATOM 1955 N N . TYR A 1 243 ? -62.532 -25.414 126.103 1.00 40.53 243 TYR A N 1
ATOM 1956 C CA . TYR A 1 243 ? -62.282 -26.750 125.545 1.00 40.53 243 TYR A CA 1
ATOM 1957 C C . TYR A 1 243 ? -61.916 -26.783 124.052 1.00 40.53 243 TYR A C 1
ATOM 1959 O O . TYR A 1 243 ? -61.722 -27.868 123.509 1.00 40.53 243 TYR A O 1
ATOM 1967 N N . LYS A 1 244 ? -61.791 -25.631 123.377 1.00 40.06 244 LYS A N 1
ATOM 1968 C CA . LYS A 1 244 ? -61.302 -25.556 121.982 1.00 40.06 244 LYS A CA 1
ATOM 1969 C C . LYS A 1 244 ? -60.146 -24.568 121.811 1.00 40.06 244 LYS A C 1
ATOM 1971 O O . LYS A 1 244 ? -60.132 -23.721 120.927 1.00 40.06 244 LYS A O 1
ATOM 1976 N N . SER A 1 245 ? -59.162 -24.727 122.692 1.00 35.25 245 SER A N 1
ATOM 1977 C CA . SER A 1 245 ? -57.766 -24.384 122.403 1.00 35.25 245 SER A CA 1
ATOM 1978 C C . SER A 1 245 ? -57.190 -25.372 121.370 1.00 35.25 245 SER A C 1
ATOM 1980 O O . SER A 1 245 ? -57.627 -26.523 121.362 1.00 35.25 245 SER A O 1
ATOM 1982 N N . ALA A 1 246 ? -56.183 -24.936 120.593 1.00 30.19 246 ALA A N 1
ATOM 1983 C CA . ALA A 1 246 ? -55.394 -25.698 119.599 1.00 30.19 246 ALA A CA 1
ATOM 1984 C C . ALA A 1 246 ? -56.121 -26.060 118.264 1.00 30.19 246 ALA A C 1
ATOM 1986 O O . ALA A 1 246 ? -57.275 -26.468 118.295 1.00 30.19 246 ALA A O 1
ATOM 1987 N N . VAL A 1 247 ? -55.521 -25.980 117.054 1.00 34.50 247 VAL A N 1
ATOM 1988 C CA . VAL A 1 247 ? -54.116 -25.703 116.635 1.00 34.50 247 VAL A CA 1
ATOM 1989 C C . VAL A 1 247 ? -54.027 -25.398 115.096 1.00 34.50 247 VAL A C 1
ATOM 1991 O O . VAL A 1 247 ? -54.654 -26.118 114.331 1.00 34.50 247 VAL A O 1
ATOM 1994 N N . PHE A 1 248 ? -53.213 -24.396 114.685 1.00 34.69 248 PHE A N 1
ATOM 1995 C CA . PHE A 1 248 ? -52.417 -24.219 113.419 1.00 34.69 248 PHE A CA 1
ATOM 1996 C C . PHE A 1 248 ? -53.136 -24.010 112.041 1.00 34.69 248 PHE A C 1
ATOM 1998 O O . PHE A 1 248 ? -54.250 -24.480 111.868 1.00 34.69 248 PHE A O 1
ATOM 2005 N N . GLN A 1 249 ? -52.693 -23.142 111.092 1.00 37.16 249 GLN A N 1
ATOM 2006 C CA . GLN A 1 249 ? -51.450 -23.014 110.247 1.00 37.16 249 GLN A CA 1
ATOM 2007 C C . GLN A 1 249 ? -51.459 -23.993 109.025 1.00 37.16 249 GLN A C 1
ATOM 2009 O O . GLN A 1 249 ? -51.982 -25.088 109.190 1.00 37.16 249 GLN A O 1
ATOM 2014 N N . VAL A 1 250 ? -50.989 -23.718 107.783 1.00 34.31 250 VAL A N 1
ATOM 2015 C CA . VAL A 1 250 ? -49.909 -22.846 107.215 1.00 34.31 250 VAL A CA 1
ATOM 2016 C C . VAL A 1 250 ? -50.269 -22.284 105.797 1.00 34.31 250 VAL A C 1
ATOM 2018 O O . VAL A 1 250 ? -51.318 -22.627 105.263 1.00 34.31 250 VAL A O 1
ATOM 2021 N N . GLU A 1 251 ? -49.423 -21.417 105.209 1.00 33.81 251 GLU A N 1
ATOM 2022 C CA . GLU A 1 251 ? -49.442 -20.872 103.821 1.00 33.81 251 GLU A CA 1
ATOM 2023 C C . GLU A 1 251 ? -48.937 -21.863 102.733 1.00 33.81 251 GLU A C 1
ATOM 2025 O O . GLU A 1 251 ? -48.275 -22.850 103.049 1.00 33.81 251 GLU A O 1
ATOM 2030 N N . GLU A 1 252 ? -49.171 -21.557 101.446 1.00 33.94 252 GLU A N 1
ATOM 2031 C CA . GLU A 1 252 ? -48.702 -22.313 100.264 1.00 33.94 252 GLU A CA 1
ATOM 2032 C C . GLU A 1 252 ? -48.362 -21.349 99.105 1.00 33.94 252 GLU A C 1
ATOM 2034 O O . GLU A 1 252 ? -49.222 -20.552 98.758 1.00 33.94 252 GLU A O 1
ATOM 2039 N N . TYR A 1 253 ? -47.147 -21.413 98.526 1.00 40.53 253 TYR A N 1
ATOM 2040 C CA . TYR A 1 253 ? -46.787 -21.016 97.139 1.00 40.53 253 TYR A CA 1
ATOM 2041 C C . TYR A 1 253 ? -45.297 -21.307 96.856 1.00 40.53 253 TYR A C 1
ATOM 2043 O O . TYR A 1 253 ? -44.434 -20.728 97.513 1.00 40.53 253 TYR A O 1
ATOM 2051 N N . ASN A 1 254 ? -44.995 -22.163 95.866 1.00 47.75 254 ASN A N 1
ATOM 2052 C CA . ASN A 1 254 ? -43.788 -22.129 95.009 1.00 47.75 254 ASN A CA 1
ATOM 2053 C C . ASN A 1 254 ? -43.793 -23.327 94.034 1.00 47.75 254 ASN A C 1
ATOM 2055 O O . ASN A 1 254 ? -43.491 -24.446 94.441 1.00 47.75 254 ASN A O 1
ATOM 2059 N N . LEU A 1 255 ? -44.116 -23.088 92.754 1.00 49.59 255 LEU A N 1
ATOM 2060 C CA . LEU A 1 255 ? -43.940 -24.073 91.667 1.00 49.59 255 LEU A CA 1
ATOM 2061 C C . LEU A 1 255 ? -43.749 -23.434 90.271 1.00 49.59 255 LEU A C 1
ATOM 2063 O O . LEU A 1 255 ? -43.111 -24.036 89.414 1.00 49.59 255 LEU A O 1
ATOM 2067 N N . ASP A 1 256 ? -44.235 -22.207 90.042 1.00 54.09 256 ASP A N 1
ATOM 2068 C CA . ASP A 1 256 ? -44.251 -21.587 88.699 1.00 54.09 256 ASP A CA 1
ATOM 2069 C C . ASP A 1 256 ? -42.891 -21.071 88.177 1.00 54.09 256 ASP A C 1
ATOM 2071 O O . ASP A 1 256 ? -42.742 -20.843 86.980 1.00 54.09 256 ASP A O 1
ATOM 2075 N N . ILE A 1 257 ? -41.885 -20.877 89.038 1.00 59.62 257 ILE A N 1
ATOM 2076 C CA . ILE A 1 257 ? -40.635 -20.177 88.661 1.00 59.62 257 ILE A CA 1
ATOM 2077 C C . ILE A 1 257 ? -39.703 -21.049 87.794 1.00 59.62 257 ILE A C 1
ATOM 2079 O O . ILE A 1 257 ? -38.912 -20.527 87.013 1.00 59.62 257 ILE A O 1
ATOM 2083 N N . GLU A 1 258 ? -39.791 -22.376 87.908 1.00 57.62 258 GLU A N 1
ATOM 2084 C CA . GLU A 1 258 ? -38.833 -23.302 87.284 1.00 57.62 258 GLU A CA 1
ATOM 2085 C C . GLU A 1 258 ? -39.098 -23.499 85.773 1.00 57.62 258 GLU A C 1
ATOM 2087 O O . GLU A 1 258 ? -38.163 -23.648 84.992 1.00 57.62 258 GLU A O 1
ATOM 2092 N N . GLN A 1 259 ? -40.358 -23.398 85.322 1.00 61.31 259 GLN A N 1
ATOM 2093 C CA . GLN A 1 259 ? -40.757 -23.709 83.935 1.00 61.31 259 GLN A CA 1
ATOM 2094 C C . GLN A 1 259 ? -40.512 -22.593 82.903 1.00 61.31 259 GLN A C 1
ATOM 2096 O O . GLN A 1 259 ? -40.623 -22.842 81.698 1.00 61.31 259 GLN A O 1
ATOM 2101 N N . ASP A 1 260 ? -40.230 -21.365 83.338 1.00 68.19 260 ASP A N 1
ATOM 2102 C CA . ASP A 1 260 ? -39.957 -20.242 82.427 1.00 68.19 260 ASP A CA 1
ATOM 2103 C C . ASP A 1 260 ? -38.462 -20.052 82.139 1.00 68.19 260 ASP A C 1
ATOM 2105 O O . ASP A 1 260 ? -38.111 -19.467 81.113 1.00 68.19 260 ASP A O 1
ATOM 2109 N N . ILE A 1 261 ? -37.581 -20.600 82.982 1.00 70.81 261 ILE A N 1
ATOM 2110 C CA . ILE A 1 261 ? -36.124 -20.541 82.791 1.00 70.81 261 ILE A CA 1
ATOM 2111 C C . ILE A 1 261 ? -35.695 -21.478 81.650 1.00 70.81 261 ILE A C 1
ATOM 2113 O O . ILE A 1 261 ? -34.956 -21.060 80.757 1.00 70.81 261 ILE A O 1
ATOM 2117 N N . ASP A 1 262 ? -36.219 -22.707 81.616 1.00 71.88 262 ASP A N 1
ATOM 2118 C CA . ASP A 1 262 ? -35.871 -23.701 80.588 1.00 71.88 262 ASP A CA 1
ATOM 2119 C C . ASP A 1 262 ? -36.256 -23.243 79.168 1.00 71.88 262 ASP A C 1
ATOM 2121 O O . ASP A 1 262 ? -35.474 -23.386 78.226 1.00 71.88 262 ASP A O 1
ATOM 2125 N N . LYS A 1 263 ? -37.422 -22.599 79.007 1.00 75.69 263 LYS A N 1
ATOM 2126 C CA . LYS A 1 263 ? -37.880 -22.074 77.704 1.00 75.69 263 LYS A CA 1
ATOM 2127 C C . LYS A 1 263 ? -37.006 -20.937 77.174 1.00 75.69 263 LYS A C 1
ATOM 2129 O O . LYS A 1 263 ? -36.892 -20.780 75.960 1.00 75.69 263 LYS A O 1
ATOM 2134 N N . GLN A 1 264 ? -36.428 -20.124 78.059 1.00 76.50 264 GLN A N 1
ATOM 2135 C CA . GLN A 1 264 ? -35.512 -19.051 77.659 1.00 76.50 264 GLN A CA 1
ATOM 2136 C C . GLN A 1 264 ? -34.170 -19.631 77.197 1.00 76.50 264 GLN A C 1
ATOM 2138 O O . GLN A 1 264 ? -33.615 -19.172 76.201 1.00 76.50 264 GLN A O 1
ATOM 2143 N N . LEU A 1 265 ? -33.688 -20.692 77.854 1.00 79.12 265 LEU A N 1
ATOM 2144 C CA . LEU A 1 265 ? -32.438 -21.358 77.489 1.00 79.12 265 LEU A CA 1
ATOM 2145 C C . LEU A 1 265 ? -32.493 -22.000 76.089 1.00 79.12 265 LEU A C 1
ATOM 2147 O O . LEU A 1 265 ? -31.544 -21.858 75.319 1.00 79.12 265 LEU A O 1
ATOM 2151 N N . GLU A 1 266 ? -33.599 -22.661 75.730 1.00 78.50 266 GLU A N 1
ATOM 2152 C CA . GLU A 1 266 ? -33.769 -23.259 74.393 1.00 78.50 266 GLU A CA 1
ATOM 2153 C C . GLU A 1 266 ? -33.810 -22.209 73.265 1.00 78.50 266 GLU A C 1
ATOM 2155 O O . GLU A 1 266 ? -33.279 -22.448 72.179 1.00 78.50 266 GLU A O 1
ATOM 2160 N N . GLN A 1 267 ? -34.395 -21.031 73.515 1.00 81.88 267 GLN A N 1
ATOM 2161 C CA . GLN A 1 267 ? -34.464 -19.948 72.525 1.00 81.88 267 GLN A CA 1
ATOM 2162 C C . GLN A 1 267 ? -33.089 -19.328 72.251 1.00 81.88 267 GLN A C 1
ATOM 2164 O O . GLN A 1 267 ? -32.714 -19.163 71.090 1.00 81.88 267 GLN A O 1
ATOM 2169 N N . GLU A 1 268 ? -32.317 -19.039 73.302 1.00 82.50 268 GLU A N 1
ATOM 2170 C CA . GLU A 1 268 ? -30.968 -18.471 73.172 1.00 82.50 268 GLU A CA 1
ATOM 2171 C C . GLU A 1 268 ? -30.003 -19.429 72.454 1.00 82.50 268 GLU A C 1
ATOM 2173 O O . GLU A 1 268 ? -29.192 -18.988 71.642 1.00 82.50 268 GLU A O 1
ATOM 2178 N N . LEU A 1 269 ? -30.116 -20.746 72.680 1.00 85.19 269 LEU A N 1
ATOM 2179 C CA . LEU A 1 269 ? -29.307 -21.746 71.968 1.00 85.19 269 LEU A CA 1
ATOM 2180 C C . LEU A 1 269 ? -29.578 -21.750 70.456 1.00 85.19 269 LEU A C 1
ATOM 2182 O O . LEU A 1 269 ? -28.632 -21.810 69.673 1.00 85.19 269 LEU A O 1
ATOM 2186 N N . CYS A 1 270 ? -30.843 -21.634 70.045 1.00 84.25 270 CYS A N 1
ATOM 2187 C CA . CYS A 1 270 ? -31.227 -21.621 68.632 1.00 84.25 270 CYS A CA 1
ATOM 2188 C C . CYS A 1 270 ? -30.678 -20.379 67.900 1.00 84.25 270 CYS A C 1
ATOM 2190 O O . CYS A 1 270 ? -30.100 -20.500 66.821 1.00 84.25 270 CYS A O 1
ATOM 2192 N N . VAL A 1 271 ? -30.747 -19.201 68.534 1.00 88.69 271 VAL A N 1
ATOM 2193 C CA . VAL A 1 271 ? -30.145 -17.955 68.015 1.00 88.69 271 VAL A CA 1
ATOM 2194 C C . VAL A 1 271 ? -28.617 -18.068 67.896 1.00 88.69 271 VAL A C 1
ATOM 2196 O O . VAL A 1 271 ? -28.014 -17.512 66.977 1.00 88.69 271 VAL A O 1
ATOM 2199 N N . LEU A 1 272 ? -27.972 -18.805 68.805 1.00 88.94 272 LEU A N 1
ATOM 2200 C CA . LEU A 1 272 ? -26.522 -19.014 68.796 1.00 88.94 272 LEU A CA 1
ATOM 2201 C C . LEU A 1 272 ? -26.072 -19.903 67.619 1.00 88.94 272 LEU A C 1
ATOM 2203 O O . LEU A 1 272 ? -25.005 -19.657 67.054 1.00 88.94 272 LEU A O 1
ATOM 2207 N N . GLU A 1 273 ? -26.875 -20.894 67.216 1.00 88.88 273 GLU A N 1
ATOM 2208 C CA . GLU A 1 273 ? -26.612 -21.718 66.025 1.00 88.88 273 GLU A CA 1
ATOM 2209 C C . GLU A 1 273 ? -26.734 -20.909 64.721 1.00 88.88 273 GLU A C 1
ATOM 2211 O O . GLU A 1 273 ? -25.832 -20.980 63.880 1.00 88.88 273 GLU A O 1
ATOM 2216 N N . ASP A 1 274 ? -27.771 -20.072 64.584 1.00 89.50 274 ASP A N 1
ATOM 2217 C CA . ASP A 1 274 ? -27.942 -19.176 63.427 1.00 89.50 274 ASP A CA 1
ATOM 2218 C C . ASP A 1 274 ? -26.738 -18.224 63.274 1.00 89.50 274 ASP A C 1
ATOM 2220 O O . ASP A 1 274 ? -26.131 -18.137 62.203 1.00 89.50 274 ASP A O 1
ATOM 2224 N N . ILE A 1 275 ? -26.307 -17.581 64.368 1.00 91.31 275 ILE A N 1
ATOM 2225 C CA . ILE A 1 275 ? -25.137 -16.683 64.371 1.00 91.31 275 ILE A CA 1
ATOM 2226 C C . ILE A 1 275 ? -23.850 -17.426 63.972 1.00 91.31 275 ILE A C 1
ATOM 2228 O O . ILE A 1 275 ? -23.000 -16.860 63.280 1.00 91.31 275 ILE A O 1
ATOM 2232 N N . GLN A 1 276 ? -23.675 -18.689 64.379 1.00 91.62 276 GLN A N 1
ATOM 2233 C CA . GLN A 1 276 ? -22.513 -19.485 63.964 1.00 91.62 276 GLN A CA 1
ATOM 2234 C C . GLN A 1 276 ? -22.531 -19.806 62.463 1.00 91.62 276 GLN A C 1
ATOM 2236 O O . GLN A 1 276 ? -21.468 -19.800 61.834 1.00 91.62 276 GLN A O 1
ATOM 2241 N N . SER A 1 277 ? -23.712 -20.041 61.883 1.00 92.00 277 SER A N 1
ATOM 2242 C CA . SER A 1 277 ? -23.876 -20.243 60.439 1.00 92.00 277 SER A CA 1
ATOM 2243 C C . SER A 1 277 ? -23.530 -18.974 59.651 1.00 92.00 277 SER A C 1
ATOM 2245 O O . SER A 1 277 ? -22.700 -19.029 58.739 1.00 92.00 277 SER A O 1
ATOM 2247 N N . ASP A 1 278 ? -24.078 -17.822 60.050 1.00 92.94 278 ASP A N 1
ATOM 2248 C CA . ASP A 1 278 ? -23.810 -16.522 59.416 1.00 92.94 278 ASP A CA 1
ATOM 2249 C C . ASP A 1 278 ? -22.314 -16.163 59.455 1.00 92.94 278 ASP A C 1
ATOM 2251 O O . ASP A 1 278 ? -21.733 -15.724 58.458 1.00 92.94 278 ASP A O 1
ATOM 2255 N N . VAL A 1 279 ? -21.646 -16.399 60.592 1.00 92.44 279 VAL A N 1
ATOM 2256 C CA . VAL A 1 279 ? -20.196 -16.181 60.735 1.00 92.44 279 VAL A CA 1
ATOM 2257 C C . VAL A 1 279 ? -19.393 -17.097 59.803 1.00 92.44 279 VAL A C 1
ATOM 2259 O O . VAL A 1 279 ? -18.384 -16.659 59.242 1.00 92.44 279 VAL A O 1
ATOM 2262 N N . ALA A 1 280 ? -19.821 -18.345 59.596 1.00 93.75 280 ALA A N 1
ATOM 2263 C CA . ALA A 1 280 ? -19.150 -19.271 58.685 1.00 93.75 280 ALA A CA 1
ATOM 2264 C C . ALA A 1 280 ? -19.304 -18.857 57.209 1.00 93.75 280 ALA A C 1
ATOM 2266 O O . ALA A 1 280 ? -18.326 -18.922 56.456 1.00 93.75 280 ALA A O 1
ATOM 2267 N N . GLU A 1 281 ? -20.487 -18.389 56.797 1.00 94.25 281 GLU A N 1
ATOM 2268 C CA . GLU A 1 281 ? -20.724 -17.885 55.436 1.00 94.25 281 GLU A CA 1
ATOM 2269 C C . GLU A 1 281 ? -19.930 -16.595 55.173 1.00 94.25 281 GLU A C 1
ATOM 2271 O O . GLU A 1 281 ? -19.157 -16.537 54.214 1.00 94.25 281 GLU A O 1
ATOM 2276 N N . LEU A 1 282 ? -19.986 -15.618 56.085 1.00 94.88 282 LEU A N 1
ATOM 2277 C CA . LEU A 1 282 ? -19.202 -14.380 55.989 1.00 94.88 282 LEU A CA 1
ATOM 2278 C C . LEU A 1 282 ? -17.686 -14.636 55.951 1.00 94.88 282 LEU A C 1
ATOM 2280 O O . LEU A 1 282 ? -16.970 -13.985 55.191 1.00 94.88 282 LEU A O 1
ATOM 2284 N N . THR A 1 283 ? -17.181 -15.601 56.728 1.00 95.12 283 THR A N 1
ATOM 2285 C CA . THR A 1 283 ? -15.753 -15.972 56.709 1.00 95.12 283 THR A CA 1
ATOM 2286 C C . THR A 1 283 ? -15.334 -16.533 55.348 1.00 95.12 283 THR A C 1
ATOM 2288 O O . THR A 1 283 ? -14.243 -16.232 54.858 1.00 95.12 283 THR A O 1
ATOM 2291 N N . LYS A 1 284 ? -16.204 -17.320 54.707 1.00 95.19 284 LYS A N 1
ATOM 2292 C CA . LYS A 1 284 ? -15.964 -17.874 53.372 1.00 95.19 284 LYS A CA 1
ATOM 2293 C C . LYS A 1 284 ? -15.996 -16.787 52.296 1.00 95.19 284 LYS A C 1
ATOM 2295 O O . LYS A 1 284 ? -15.117 -16.764 51.435 1.00 95.19 284 LYS A O 1
ATOM 2300 N N . ASP A 1 285 ? -16.953 -15.865 52.367 1.00 96.50 285 ASP A N 1
ATOM 2301 C CA . ASP A 1 285 ? -17.031 -14.727 51.449 1.00 96.50 285 ASP A CA 1
ATOM 2302 C C . ASP A 1 285 ? -15.779 -13.846 51.543 1.00 96.50 285 ASP A C 1
ATOM 2304 O O . ASP A 1 285 ? -15.187 -13.526 50.510 1.00 96.50 285 ASP A O 1
ATOM 2308 N N . ILE A 1 286 ? -15.303 -13.545 52.760 1.00 95.69 286 ILE A N 1
ATOM 2309 C CA . ILE A 1 286 ? -14.041 -12.821 52.988 1.00 95.69 286 ILE A CA 1
ATOM 2310 C C . ILE A 1 286 ? -12.867 -13.529 52.297 1.00 95.69 286 ILE A C 1
ATOM 2312 O O . ILE A 1 286 ? -12.148 -12.880 51.538 1.00 95.69 286 ILE A O 1
ATOM 2316 N N . GLN A 1 287 ? -12.714 -14.849 52.462 1.00 96.44 287 GLN A N 1
ATOM 2317 C CA . GLN A 1 287 ? -11.646 -15.607 51.791 1.00 96.44 287 GLN A CA 1
ATOM 2318 C C . GLN A 1 287 ? -11.725 -15.496 50.261 1.00 96.44 287 GLN A C 1
ATOM 2320 O O . GLN A 1 287 ? -10.718 -15.217 49.609 1.00 96.44 287 GLN A O 1
ATOM 2325 N N . THR A 1 288 ? -12.916 -15.632 49.665 1.00 96.25 288 THR A N 1
ATOM 2326 C CA . THR A 1 288 ? -13.054 -15.469 48.204 1.00 96.25 288 THR A CA 1
ATOM 2327 C C . THR A 1 288 ? -12.765 -14.038 47.743 1.00 96.25 288 THR A C 1
ATOM 2329 O O . THR A 1 288 ? -12.231 -13.835 46.650 1.00 96.25 288 THR A O 1
ATOM 2332 N N . LEU A 1 289 ? -13.081 -13.023 48.551 1.00 96.00 289 LEU A N 1
ATOM 2333 C CA . LEU A 1 289 ? -12.750 -11.632 48.248 1.00 96.00 289 LEU A CA 1
ATOM 2334 C C . LEU A 1 289 ? -11.238 -11.386 48.330 1.00 96.00 289 LEU A C 1
ATOM 2336 O O . LEU A 1 289 ? -10.705 -10.704 47.458 1.00 96.00 289 LEU A O 1
ATOM 2340 N N . GLU A 1 290 ? -10.534 -11.980 49.295 1.00 96.88 290 GLU A N 1
ATOM 2341 C CA . GLU A 1 290 ? -9.068 -11.924 49.409 1.00 96.88 290 GLU A CA 1
ATOM 2342 C C . GLU A 1 290 ? -8.362 -12.606 48.218 1.00 96.88 290 GLU A C 1
ATOM 2344 O O . GLU A 1 290 ? -7.427 -12.039 47.640 1.00 96.88 290 GLU A O 1
ATOM 2349 N N . GLU A 1 291 ? -8.844 -13.770 47.771 1.00 96.75 291 GLU A N 1
ATOM 2350 C CA . GLU A 1 291 ? -8.360 -14.444 46.553 1.00 96.75 291 GLU A CA 1
ATOM 2351 C C . GLU A 1 291 ? -8.579 -13.589 45.290 1.00 96.75 291 GLU A C 1
ATOM 2353 O O . GLU A 1 291 ? -7.680 -13.429 44.461 1.00 96.75 291 GLU A O 1
ATOM 2358 N N . ASN A 1 292 ? -9.753 -12.965 45.151 1.00 96.75 292 ASN A N 1
ATOM 2359 C CA . ASN A 1 292 ? -10.032 -12.061 44.032 1.00 96.75 292 ASN A CA 1
ATOM 2360 C C . ASN A 1 292 ? -9.171 -10.785 44.082 1.00 96.75 292 ASN A C 1
ATOM 2362 O O . ASN A 1 292 ? -8.720 -10.300 43.042 1.00 96.75 292 ASN A O 1
ATOM 2366 N N . LEU A 1 293 ? -8.921 -10.237 45.274 1.00 96.38 293 LEU A N 1
ATOM 2367 C CA . LEU A 1 293 ? -8.128 -9.023 45.473 1.00 96.38 293 LEU A CA 1
ATOM 2368 C C . LEU A 1 293 ? -6.645 -9.282 45.161 1.00 96.38 293 LEU A C 1
ATOM 2370 O O . LEU A 1 293 ? -6.028 -8.505 44.431 1.00 96.38 293 LEU A O 1
ATOM 2374 N N . THR A 1 294 ? -6.089 -10.411 45.611 1.00 97.06 294 THR A N 1
ATOM 2375 C CA . THR A 1 294 ? -4.722 -10.828 45.246 1.00 97.06 294 THR A CA 1
ATOM 2376 C C . THR A 1 294 ? -4.575 -11.069 43.739 1.00 97.06 294 THR A C 1
ATOM 2378 O O . THR A 1 294 ? -3.623 -10.567 43.138 1.00 97.06 294 THR A O 1
ATOM 2381 N N . TRP A 1 295 ? -5.552 -11.715 43.088 1.00 96.94 295 TRP A N 1
ATOM 2382 C CA . TRP A 1 295 ? -5.572 -11.858 41.625 1.00 96.94 295 TRP A CA 1
ATOM 2383 C C . TRP A 1 295 ? -5.618 -10.507 40.891 1.00 96.94 295 TRP A C 1
ATOM 2385 O O . TRP A 1 295 ? -4.915 -10.317 39.893 1.00 96.94 295 TRP A O 1
ATOM 2395 N N . LEU A 1 296 ? -6.409 -9.545 41.383 1.00 96.12 296 LEU A N 1
ATOM 2396 C CA . LEU A 1 296 ? -6.479 -8.194 40.818 1.00 96.12 296 LEU A CA 1
ATOM 2397 C C . LEU A 1 296 ? -5.150 -7.439 40.958 1.00 96.12 296 LEU A C 1
ATOM 2399 O O . LEU A 1 296 ? -4.723 -6.821 39.983 1.00 96.12 296 LEU A O 1
ATOM 2403 N N . ILE A 1 297 ? -4.469 -7.537 42.106 1.00 97.25 297 ILE A N 1
ATOM 2404 C CA . ILE A 1 297 ? -3.136 -6.946 42.324 1.00 97.25 297 ILE A CA 1
ATOM 2405 C C . ILE A 1 297 ? -2.112 -7.536 41.346 1.00 97.25 297 ILE A C 1
ATOM 2407 O O . ILE A 1 297 ? -1.372 -6.797 40.694 1.00 97.25 297 ILE A O 1
ATOM 2411 N N . ASP A 1 298 ? -2.075 -8.859 41.182 1.00 96.94 298 ASP A N 1
ATOM 2412 C CA . ASP A 1 298 ? -1.173 -9.498 40.217 1.00 96.94 298 ASP A CA 1
ATOM 2413 C C . ASP A 1 298 ? -1.494 -9.089 38.776 1.00 96.94 298 ASP A C 1
ATOM 2415 O O . ASP A 1 298 ? -0.588 -8.866 37.960 1.00 96.94 298 ASP A O 1
ATOM 2419 N N . ARG A 1 299 ? -2.781 -8.926 38.453 1.00 96.31 299 ARG A N 1
ATOM 2420 C CA . ARG A 1 299 ? -3.217 -8.472 37.134 1.00 96.31 299 ARG A CA 1
ATOM 2421 C C . ARG A 1 299 ? -2.845 -7.012 36.869 1.00 96.31 299 ARG A C 1
ATOM 2423 O O . ARG A 1 299 ? -2.398 -6.707 35.761 1.00 96.31 299 ARG A O 1
ATOM 2430 N N . GLU A 1 300 ? -2.981 -6.137 37.862 1.00 96.19 300 GLU A N 1
ATOM 2431 C CA . GLU A 1 300 ? -2.511 -4.751 37.816 1.00 96.19 300 GLU A CA 1
ATOM 2432 C C . GLU A 1 300 ? -0.993 -4.709 37.613 1.00 96.19 300 GLU A C 1
ATOM 2434 O O . GLU A 1 300 ? -0.524 -4.127 36.638 1.00 96.19 300 GLU A O 1
ATOM 2439 N N . ASN A 1 301 ? -0.221 -5.426 38.434 1.00 96.44 301 ASN A N 1
ATOM 2440 C CA . ASN A 1 301 ? 1.238 -5.510 38.325 1.00 96.44 301 ASN A CA 1
ATOM 2441 C C . ASN A 1 301 ? 1.715 -5.959 36.930 1.00 96.44 301 ASN A C 1
ATOM 2443 O O . ASN A 1 301 ? 2.712 -5.445 36.413 1.00 96.44 301 ASN A O 1
ATOM 2447 N N . GLN A 1 302 ? 1.011 -6.898 36.287 1.00 95.94 302 GLN A N 1
ATOM 2448 C CA . GLN A 1 302 ? 1.288 -7.293 34.901 1.00 95.94 302 GLN A CA 1
ATOM 2449 C C . GLN A 1 302 ? 0.995 -6.171 33.896 1.00 95.94 302 GLN A C 1
ATOM 2451 O O . GLN A 1 302 ? 1.791 -5.950 32.982 1.00 95.94 302 GLN A O 1
ATOM 2456 N N . LEU A 1 303 ? -0.136 -5.474 34.039 1.00 94.25 303 LEU A N 1
ATOM 2457 C CA . LEU A 1 303 ? -0.516 -4.366 33.159 1.00 94.25 303 LEU A CA 1
ATOM 2458 C C . LEU A 1 303 ? 0.441 -3.178 33.310 1.00 94.25 303 LEU A C 1
ATOM 2460 O O . LEU A 1 303 ? 0.864 -2.621 32.300 1.00 94.25 303 LEU A O 1
ATOM 2464 N N . THR A 1 304 ? 0.858 -2.854 34.533 1.00 97.12 304 THR A N 1
ATOM 2465 C CA . THR A 1 304 ? 1.839 -1.800 34.823 1.00 97.12 304 THR A CA 1
ATOM 2466 C C . THR A 1 304 ? 3.191 -2.113 34.182 1.00 97.12 304 THR A C 1
ATOM 2468 O O . THR A 1 304 ? 3.744 -1.251 33.503 1.00 97.12 304 THR A O 1
ATOM 2471 N N . LYS A 1 305 ? 3.681 -3.361 34.275 1.00 96.06 305 LYS A N 1
ATOM 2472 C CA . LYS A 1 305 ? 4.903 -3.807 33.571 1.00 96.06 305 LYS A CA 1
ATOM 2473 C C . LYS A 1 305 ? 4.780 -3.665 32.049 1.00 96.06 305 LYS A C 1
ATOM 2475 O O . LYS A 1 305 ? 5.651 -3.079 31.408 1.00 96.06 305 LYS A O 1
ATOM 2480 N N . GLN A 1 306 ? 3.670 -4.133 31.471 1.00 96.06 306 GLN A N 1
ATOM 2481 C CA . GLN A 1 306 ? 3.411 -3.984 30.033 1.00 96.06 306 GLN A CA 1
ATOM 2482 C C . GLN A 1 306 ? 3.339 -2.512 29.611 1.00 96.06 306 GLN A C 1
ATOM 2484 O O . GLN A 1 306 ? 3.832 -2.162 28.541 1.00 96.06 306 GLN A O 1
ATOM 2489 N N . TRP A 1 307 ? 2.754 -1.645 30.439 1.00 96.25 307 TRP A N 1
ATOM 2490 C CA . TRP A 1 307 ? 2.703 -0.210 30.186 1.00 96.25 307 TRP A CA 1
ATOM 2491 C C . TRP A 1 307 ? 4.102 0.417 30.224 1.00 96.25 307 TRP A C 1
ATOM 2493 O O . TRP A 1 307 ? 4.466 1.104 29.270 1.00 96.25 307 TRP A O 1
ATOM 2503 N N . THR A 1 308 ? 4.930 0.105 31.230 1.00 96.38 308 THR A N 1
ATOM 2504 C CA . THR A 1 308 ? 6.315 0.605 31.299 1.00 96.38 308 THR A CA 1
ATOM 2505 C C . THR A 1 308 ? 7.168 0.137 30.120 1.00 96.38 308 THR A C 1
ATOM 2507 O O . THR A 1 308 ? 7.925 0.931 29.567 1.00 96.38 308 THR A O 1
ATOM 2510 N N . ASP A 1 309 ? 7.015 -1.108 29.657 1.00 95.31 309 ASP A N 1
ATOM 2511 C CA . ASP A 1 309 ? 7.735 -1.614 28.478 1.00 95.31 309 ASP A CA 1
ATOM 2512 C C . ASP A 1 309 ? 7.331 -0.872 27.194 1.00 95.31 309 ASP A C 1
ATOM 2514 O O . ASP A 1 309 ? 8.168 -0.571 26.335 1.00 95.31 309 ASP A O 1
ATOM 2518 N N . LYS A 1 310 ? 6.037 -0.553 27.056 1.00 94.88 310 LYS A N 1
ATOM 2519 C CA . LYS A 1 310 ? 5.511 0.212 25.919 1.00 94.88 310 LYS A CA 1
ATOM 2520 C C . LYS A 1 310 ? 5.973 1.665 25.963 1.00 94.88 310 LYS A C 1
ATOM 2522 O O . LYS A 1 310 ? 6.402 2.162 24.923 1.00 94.88 310 LYS A O 1
ATOM 2527 N N . ASP A 1 311 ? 5.942 2.312 27.126 1.00 97.38 311 ASP A N 1
ATOM 2528 C CA . ASP A 1 311 ? 6.418 3.689 27.290 1.00 97.38 311 ASP A CA 1
ATOM 2529 C C . ASP A 1 311 ? 7.922 3.795 27.004 1.00 97.38 311 ASP A C 1
ATOM 2531 O O . ASP A 1 311 ? 8.335 4.571 26.141 1.00 97.38 311 ASP A O 1
ATOM 2535 N N . ASN A 1 312 ? 8.733 2.897 27.577 1.00 96.00 312 ASN A N 1
ATOM 2536 C CA . ASN A 1 312 ? 10.158 2.771 27.262 1.00 96.00 312 ASN A CA 1
ATOM 2537 C C . ASN A 1 312 ? 10.402 2.630 25.749 1.00 96.00 312 ASN A C 1
ATOM 2539 O O . ASN A 1 312 ? 11.317 3.256 25.202 1.00 96.00 312 ASN A O 1
ATOM 2543 N N . LYS A 1 313 ? 9.577 1.847 25.034 1.00 95.62 313 LYS A N 1
ATOM 2544 C CA . LYS A 1 313 ? 9.718 1.717 23.578 1.00 95.62 313 LYS A CA 1
ATOM 2545 C C . LYS A 1 313 ? 9.296 2.979 22.820 1.00 95.62 313 LYS A C 1
ATOM 2547 O O . LYS A 1 313 ? 9.937 3.312 21.822 1.00 95.62 313 LYS A O 1
ATOM 2552 N N . VAL A 1 314 ? 8.276 3.703 23.282 1.00 95.19 314 VAL A N 1
ATOM 2553 C CA . VAL A 1 314 ? 7.890 5.013 22.726 1.00 95.19 314 VAL A CA 1
ATOM 2554 C C . VAL A 1 314 ? 9.016 6.032 22.914 1.00 95.19 314 VAL A C 1
ATOM 2556 O O . VAL A 1 314 ? 9.382 6.703 21.949 1.00 95.19 314 VAL A O 1
ATOM 2559 N N . GLN A 1 315 ? 9.637 6.093 24.096 1.00 95.06 315 GLN A N 1
ATOM 2560 C CA . GLN A 1 315 ? 10.779 6.974 24.359 1.00 95.06 315 GLN A CA 1
ATOM 2561 C C . GLN A 1 315 ? 11.973 6.659 23.440 1.00 95.06 315 GLN A C 1
ATOM 2563 O O . GLN A 1 315 ? 12.518 7.566 22.806 1.00 95.06 315 GLN A O 1
ATOM 2568 N N . GLN A 1 316 ? 12.337 5.378 23.284 1.00 95.00 316 GLN A N 1
ATOM 2569 C CA . GLN A 1 316 ? 13.384 4.946 22.343 1.00 95.00 316 GLN A CA 1
ATOM 2570 C C . GLN A 1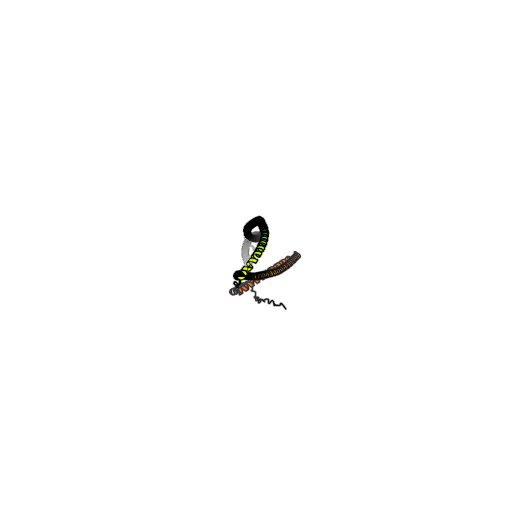 316 ? 13.083 5.385 20.902 1.00 95.00 316 GLN A C 1
ATOM 2572 O O . GLN A 1 316 ? 13.938 5.984 20.248 1.00 95.00 316 GLN A O 1
ATOM 2577 N N . LEU A 1 317 ? 11.861 5.137 20.417 1.00 94.12 317 LEU A N 1
ATOM 2578 C CA . LEU A 1 317 ? 11.441 5.534 19.069 1.00 94.12 317 LEU A CA 1
ATOM 2579 C C . LEU A 1 317 ? 11.434 7.061 18.892 1.00 94.12 317 LEU A C 1
ATOM 2581 O O . LEU A 1 317 ? 11.787 7.546 17.819 1.00 94.12 317 LEU A O 1
ATOM 2585 N N . GLY A 1 318 ? 11.104 7.831 19.933 1.00 96.50 318 GLY A N 1
ATOM 2586 C CA . GLY A 1 318 ? 11.211 9.293 19.929 1.00 96.50 318 GLY A CA 1
ATOM 2587 C C . GLY A 1 318 ? 12.657 9.787 19.792 1.00 96.50 318 GLY A C 1
ATOM 2588 O O . GLY A 1 318 ? 12.930 10.714 19.024 1.00 96.50 318 GLY A O 1
ATOM 2589 N N . VAL A 1 319 ? 13.607 9.137 20.474 1.00 97.19 319 VAL A N 1
ATOM 2590 C CA . VAL A 1 319 ? 15.045 9.423 20.329 1.00 97.19 319 VAL A CA 1
ATOM 2591 C C . VAL A 1 319 ? 15.539 9.059 18.925 1.00 97.19 319 VAL A C 1
ATOM 2593 O O . VAL A 1 319 ? 16.205 9.876 18.286 1.00 97.19 319 VAL A O 1
ATOM 2596 N N . GLU A 1 320 ? 15.187 7.879 18.409 1.00 95.75 320 GLU A N 1
ATOM 2597 C CA . GLU A 1 320 ? 15.521 7.453 17.042 1.00 95.75 320 GLU A CA 1
ATOM 2598 C C . GLU A 1 320 ? 14.954 8.424 15.993 1.00 95.75 320 GLU A C 1
ATOM 2600 O O . GLU A 1 320 ? 15.682 8.862 15.098 1.00 95.75 320 GLU A O 1
ATOM 2605 N N . LEU A 1 321 ? 13.689 8.836 16.133 1.00 95.12 321 LEU A N 1
ATOM 2606 C CA . LEU A 1 321 ? 13.039 9.804 15.250 1.00 95.12 321 LEU A CA 1
ATOM 2607 C C . LEU A 1 321 ? 13.783 11.147 15.248 1.00 95.12 321 LEU A C 1
ATOM 2609 O O . LEU A 1 321 ? 14.094 11.664 14.176 1.00 95.12 321 LEU A O 1
ATOM 2613 N N . ASN A 1 322 ? 14.152 11.674 16.419 1.00 95.00 322 ASN A N 1
ATOM 2614 C CA . ASN A 1 322 ? 14.936 12.910 16.537 1.00 95.00 322 ASN A CA 1
ATOM 2615 C C . ASN A 1 322 ? 16.346 12.792 15.925 1.00 95.00 322 ASN A C 1
ATOM 2617 O O . ASN A 1 322 ? 16.872 13.747 15.340 1.00 95.00 322 ASN A O 1
ATOM 2621 N N . GLN A 1 323 ? 16.973 11.615 15.989 1.00 96.31 323 GLN A N 1
ATOM 2622 C CA . GLN A 1 323 ? 18.231 11.368 15.281 1.00 96.31 323 GLN A CA 1
ATOM 2623 C C . GLN A 1 323 ? 18.040 11.346 13.756 1.00 96.31 323 GLN A C 1
ATOM 2625 O O . GLN A 1 323 ? 18.901 11.841 13.028 1.00 96.31 323 GLN A O 1
ATOM 2630 N N . GLN A 1 324 ? 16.927 10.807 13.250 1.00 94.69 324 GLN A N 1
ATOM 2631 C CA . GLN A 1 324 ? 16.651 10.790 11.810 1.00 94.69 324 GLN A CA 1
ATOM 2632 C C . GLN A 1 324 ? 16.238 12.168 11.276 1.00 94.69 324 GLN A C 1
ATOM 2634 O O . GLN A 1 324 ? 16.739 12.576 10.228 1.00 94.69 324 GLN A O 1
ATOM 2639 N N . THR A 1 325 ? 15.423 12.943 12.000 1.00 94.94 325 THR A N 1
ATOM 2640 C CA . THR A 1 325 ? 15.073 14.318 11.596 1.00 94.94 325 THR A CA 1
ATOM 2641 C C . THR A 1 325 ? 16.304 15.226 11.576 1.00 94.94 325 THR A C 1
ATOM 2643 O O . THR A 1 325 ? 16.502 15.970 10.616 1.00 94.94 325 THR A O 1
ATOM 2646 N N . THR A 1 326 ? 17.204 15.122 12.560 1.00 94.31 326 THR A N 1
ATOM 2647 C CA . THR A 1 326 ? 18.462 15.892 12.552 1.00 94.31 326 THR A CA 1
ATOM 2648 C C . THR A 1 326 ? 19.419 15.465 11.433 1.00 94.31 326 THR A C 1
ATOM 2650 O O . THR A 1 326 ? 20.060 16.332 10.834 1.00 94.31 326 THR A O 1
ATOM 2653 N N . LYS A 1 327 ? 19.493 14.171 11.081 1.00 96.00 327 LYS A N 1
ATOM 2654 C CA . LYS A 1 327 ? 20.210 13.697 9.878 1.00 96.00 327 LYS A CA 1
ATOM 2655 C C . LYS A 1 327 ? 19.600 14.268 8.594 1.00 96.00 327 LYS A C 1
ATOM 2657 O O . LYS A 1 327 ? 20.340 14.796 7.767 1.00 96.00 327 LYS A O 1
ATOM 2662 N N . LEU A 1 328 ? 18.273 14.235 8.459 1.00 94.62 328 LEU A N 1
ATOM 2663 C CA . LEU A 1 328 ? 17.546 14.768 7.304 1.00 94.62 328 LEU A CA 1
ATOM 2664 C C . LEU A 1 328 ? 17.786 16.276 7.138 1.00 94.62 328 LEU A C 1
ATOM 2666 O O . LEU A 1 328 ? 18.158 16.716 6.055 1.00 94.62 328 LEU A O 1
ATOM 2670 N N . ILE A 1 329 ? 17.702 17.063 8.216 1.00 95.75 329 ILE A N 1
ATOM 2671 C CA . ILE A 1 329 ? 17.992 18.508 8.195 1.00 95.75 329 ILE A CA 1
ATOM 2672 C C . ILE A 1 329 ? 19.445 18.792 7.767 1.00 95.75 329 ILE A C 1
ATOM 2674 O O . ILE A 1 329 ? 19.699 19.767 7.055 1.00 95.75 329 ILE A O 1
ATOM 2678 N N . ARG A 1 330 ? 20.418 17.962 8.172 1.00 95.00 330 ARG A N 1
ATOM 2679 C CA . ARG A 1 330 ? 21.816 18.086 7.709 1.00 95.00 330 ARG A CA 1
ATOM 2680 C C . ARG A 1 330 ? 21.944 17.768 6.218 1.00 95.00 330 ARG A C 1
ATOM 2682 O O . ARG A 1 330 ? 22.556 18.557 5.501 1.00 95.00 330 ARG A O 1
ATOM 2689 N N . ALA A 1 331 ? 21.329 16.681 5.751 1.00 93.56 331 ALA A N 1
ATOM 2690 C CA . ALA A 1 331 ? 21.323 16.300 4.340 1.00 93.56 331 ALA A CA 1
ATOM 2691 C C . ALA A 1 331 ? 20.651 17.374 3.465 1.00 93.56 331 ALA A C 1
ATOM 2693 O O . ALA A 1 331 ? 21.205 17.779 2.447 1.00 93.56 331 ALA A O 1
ATOM 2694 N N . GLU A 1 332 ? 19.516 17.933 3.892 1.00 93.12 332 GLU A N 1
ATOM 2695 C CA . GLU A 1 332 ? 18.877 19.059 3.206 1.00 93.12 332 GLU A CA 1
ATOM 2696 C C . GLU A 1 332 ? 19.772 20.297 3.125 1.00 93.12 332 GLU A C 1
ATOM 2698 O O . GLU A 1 332 ? 19.809 20.959 2.086 1.00 93.12 332 GLU A O 1
ATOM 2703 N N . LYS A 1 333 ? 20.483 20.639 4.210 1.00 94.56 333 LYS A N 1
ATOM 2704 C CA . LYS A 1 333 ? 21.436 21.760 4.211 1.00 94.56 333 LYS A CA 1
ATOM 2705 C C . LYS A 1 333 ? 22.570 21.514 3.216 1.00 94.56 333 LYS A C 1
ATOM 2707 O O . LYS A 1 333 ? 22.881 22.423 2.450 1.00 94.56 333 LYS A O 1
ATOM 2712 N N . GLN A 1 334 ? 23.118 20.298 3.167 1.00 93.31 334 GLN A N 1
ATOM 2713 C CA . GLN A 1 334 ? 24.137 19.906 2.188 1.00 93.31 334 GLN A CA 1
ATOM 2714 C C . GLN A 1 334 ? 23.600 19.963 0.751 1.00 93.31 334 GLN A C 1
ATOM 2716 O O . GLN A 1 334 ? 24.236 20.565 -0.105 1.00 93.31 334 GLN A O 1
ATOM 2721 N N . ILE A 1 335 ? 22.397 19.446 0.480 1.00 90.12 335 ILE A N 1
ATOM 2722 C CA . ILE A 1 335 ? 21.758 19.528 -0.845 1.00 90.12 335 ILE A CA 1
ATOM 2723 C C . ILE A 1 335 ? 21.521 20.991 -1.252 1.00 90.12 335 ILE A C 1
ATOM 2725 O O . ILE A 1 335 ? 21.793 21.363 -2.391 1.00 90.12 335 ILE A O 1
ATOM 2729 N N . LYS A 1 336 ? 21.054 21.849 -0.334 1.00 92.25 336 LYS A N 1
ATOM 2730 C CA . LYS A 1 336 ? 20.870 23.292 -0.580 1.00 92.25 336 LYS A CA 1
ATOM 2731 C C . LYS A 1 336 ? 22.208 24.005 -0.837 1.00 92.25 336 LYS A C 1
ATOM 2733 O O . LYS A 1 336 ? 22.252 24.897 -1.679 1.00 92.25 336 LYS A O 1
ATOM 2738 N N . GLN A 1 337 ? 23.292 23.611 -0.165 1.00 90.56 337 GLN A N 1
ATOM 2739 C CA . GLN A 1 337 ? 24.646 24.105 -0.446 1.00 90.56 337 GLN A CA 1
ATOM 2740 C C . GLN A 1 337 ? 25.144 23.641 -1.822 1.00 90.56 337 GLN A C 1
ATOM 2742 O O . GLN A 1 337 ? 25.559 24.480 -2.617 1.00 90.56 337 GLN A O 1
ATOM 2747 N N . LEU A 1 338 ? 25.028 22.347 -2.138 1.00 84.31 338 LEU A N 1
ATOM 2748 C CA . LEU A 1 338 ? 25.454 21.770 -3.417 1.00 84.31 338 LEU A CA 1
ATOM 2749 C C . LEU A 1 338 ? 24.702 22.379 -4.609 1.00 84.31 338 LEU A C 1
ATOM 2751 O O . LEU A 1 338 ? 25.322 22.715 -5.617 1.00 84.31 338 LEU A O 1
ATOM 2755 N N . LYS A 1 339 ? 23.387 22.605 -4.478 1.00 83.12 339 LYS A N 1
ATOM 2756 C CA . LYS A 1 339 ? 22.590 23.321 -5.488 1.00 83.12 339 LYS A CA 1
ATOM 2757 C C . LYS A 1 339 ? 23.106 24.740 -5.723 1.00 83.12 339 LYS A C 1
ATOM 2759 O O . LYS A 1 339 ? 23.397 25.077 -6.863 1.00 83.12 339 LYS A O 1
ATOM 2764 N N . ARG A 1 340 ? 23.344 25.517 -4.660 1.00 83.88 340 ARG A N 1
ATOM 2765 C CA . ARG A 1 340 ? 23.940 26.861 -4.779 1.00 83.88 340 ARG A CA 1
ATOM 2766 C C . ARG A 1 340 ? 25.322 26.829 -5.427 1.00 83.88 340 ARG A C 1
ATOM 2768 O O . ARG A 1 340 ? 25.624 27.699 -6.231 1.00 83.88 340 ARG A O 1
ATOM 2775 N N . THR A 1 341 ? 26.164 25.839 -5.118 1.00 79.81 341 THR A N 1
ATOM 2776 C CA . THR A 1 341 ? 27.465 25.712 -5.795 1.00 79.81 341 THR A CA 1
ATOM 2777 C C . THR A 1 341 ? 27.319 25.355 -7.272 1.00 79.81 341 THR A C 1
ATOM 2779 O O . THR A 1 341 ? 28.042 25.915 -8.081 1.00 79.81 341 THR A O 1
ATOM 2782 N N . LEU A 1 342 ? 26.365 24.496 -7.648 1.00 72.62 342 LEU A N 1
ATOM 2783 C CA . LEU A 1 342 ? 26.078 24.168 -9.051 1.00 72.62 342 LEU A CA 1
ATOM 2784 C C . LEU A 1 342 ? 25.538 25.384 -9.821 1.00 72.62 342 LEU A C 1
ATOM 2786 O O . LEU A 1 342 ? 25.969 25.632 -10.942 1.00 72.62 342 LEU A O 1
ATOM 2790 N N . GLU A 1 343 ? 24.658 26.171 -9.199 1.00 76.06 343 GLU A N 1
ATOM 2791 C CA . GLU A 1 343 ? 24.142 27.441 -9.729 1.00 76.06 343 GLU A CA 1
ATOM 2792 C C . GLU A 1 343 ? 25.273 28.475 -9.921 1.00 76.06 343 GLU A C 1
ATOM 2794 O O . GLU A 1 343 ? 25.360 29.109 -10.971 1.00 76.06 343 GLU A O 1
ATOM 2799 N N . LEU A 1 344 ? 26.194 28.595 -8.954 1.00 70.12 344 LEU A N 1
ATOM 2800 C CA . LEU A 1 344 ? 27.370 29.481 -9.021 1.00 70.12 344 LEU A CA 1
ATOM 2801 C C . LEU A 1 344 ? 28.452 29.022 -10.017 1.00 70.12 344 LEU A C 1
ATOM 2803 O O . LEU A 1 344 ? 29.269 29.834 -10.440 1.00 70.12 344 LEU A O 1
ATOM 2807 N N . ILE A 1 345 ? 28.469 27.744 -10.406 1.00 64.81 345 ILE A N 1
ATOM 2808 C CA . ILE A 1 345 ? 29.380 27.178 -11.423 1.00 64.81 345 ILE A CA 1
ATOM 2809 C C . ILE A 1 345 ? 28.865 27.445 -12.865 1.00 64.81 345 ILE A C 1
ATOM 2811 O O . ILE A 1 345 ? 29.459 26.984 -13.841 1.00 64.81 345 ILE A O 1
ATOM 2815 N N . GLY A 1 346 ? 27.783 28.226 -12.995 1.00 52.25 346 GLY A N 1
ATOM 2816 C CA . GLY A 1 346 ? 27.066 28.598 -14.218 1.00 52.25 346 GLY A CA 1
ATOM 2817 C C . GLY A 1 346 ? 27.859 28.562 -15.531 1.00 52.25 346 GLY A C 1
ATOM 2818 O O . GLY A 1 346 ? 28.722 29.395 -15.781 1.00 52.25 346 GLY A O 1
ATOM 2819 N N . HIS A 1 347 ? 27.474 27.615 -16.392 1.00 54.25 347 HIS A N 1
ATOM 2820 C CA . HIS A 1 347 ? 27.814 27.439 -17.814 1.00 54.25 347 HIS A CA 1
ATOM 2821 C C . HIS A 1 347 ? 29.291 27.369 -18.264 1.00 54.25 347 HIS A C 1
ATOM 2823 O O . HIS A 1 347 ? 29.558 26.624 -19.204 1.00 54.25 347 HIS A O 1
ATOM 2829 N N . GLU A 1 348 ? 30.264 28.016 -17.621 1.00 52.50 348 GLU A N 1
ATOM 2830 C CA . GLU A 1 348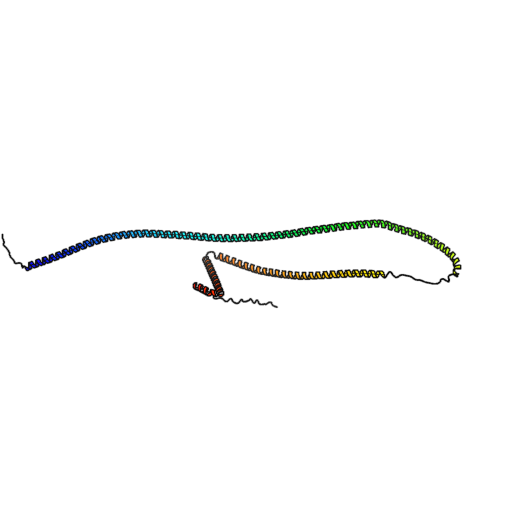 ? 31.665 28.013 -18.092 1.00 52.50 348 GLU A CA 1
ATOM 2831 C C . GLU A 1 348 ? 32.403 26.685 -17.843 1.00 52.50 348 GLU A C 1
ATOM 2833 O O . GLU A 1 348 ? 33.342 26.344 -18.562 1.00 52.50 348 GLU A O 1
ATOM 2838 N N . LYS A 1 349 ? 31.979 25.894 -16.846 1.00 56.38 349 LYS A N 1
ATOM 2839 C CA . LYS A 1 349 ? 32.651 24.638 -16.450 1.00 56.38 349 LYS A CA 1
ATOM 2840 C C . LYS A 1 349 ? 31.920 23.358 -16.861 1.00 56.38 349 LYS A C 1
ATOM 2842 O O . LYS A 1 349 ? 32.282 22.281 -16.389 1.00 56.38 349 LYS A O 1
ATOM 2847 N N . GLN A 1 350 ? 30.956 23.433 -17.781 1.00 58.47 350 GLN A N 1
ATOM 2848 C CA . GLN A 1 350 ? 30.309 22.248 -18.368 1.00 58.47 350 GLN A CA 1
ATOM 2849 C C . GLN A 1 350 ? 31.287 21.136 -18.823 1.00 58.47 350 GLN A C 1
ATOM 2851 O O . GLN A 1 350 ? 31.029 19.983 -18.475 1.00 58.47 350 GLN A O 1
ATOM 2856 N N . PRO A 1 351 ? 32.430 21.407 -19.497 1.00 60.72 351 PRO A N 1
ATOM 2857 C CA . PRO A 1 351 ? 33.384 20.343 -19.838 1.00 60.72 351 PRO A CA 1
ATOM 2858 C C . PRO A 1 351 ? 34.087 19.722 -18.619 1.00 60.72 351 PRO A C 1
ATOM 2860 O O . PRO A 1 351 ? 34.455 18.552 -18.665 1.00 60.72 351 PRO A O 1
ATOM 2863 N N . MET A 1 352 ? 34.250 20.462 -17.516 1.00 63.50 352 MET A N 1
ATOM 2864 C CA . MET A 1 352 ? 34.843 19.944 -16.275 1.00 63.50 352 MET A CA 1
ATOM 2865 C C . MET A 1 352 ? 33.842 19.080 -15.489 1.00 63.50 352 MET A C 1
ATOM 2867 O O . MET A 1 352 ? 34.235 18.073 -14.909 1.00 63.50 352 MET A O 1
ATOM 2871 N N . ILE A 1 353 ? 32.550 19.431 -15.517 1.00 66.75 353 ILE A N 1
ATOM 2872 C CA . ILE A 1 353 ? 31.468 18.599 -14.961 1.00 66.75 353 ILE A CA 1
ATOM 2873 C C . ILE A 1 353 ? 31.349 17.297 -15.761 1.00 66.75 353 ILE A C 1
ATOM 2875 O O . ILE A 1 353 ? 31.363 16.225 -15.169 1.00 66.75 353 ILE A O 1
ATOM 2879 N N . LEU A 1 354 ? 31.343 17.375 -17.096 1.00 71.00 354 LEU A N 1
ATOM 2880 C CA . LEU A 1 354 ? 31.321 16.196 -17.967 1.00 71.00 354 LEU A CA 1
ATOM 2881 C C . LEU A 1 354 ? 32.538 15.280 -17.738 1.00 71.00 354 LEU A C 1
ATOM 2883 O O . LEU A 1 354 ? 32.409 14.059 -17.793 1.00 71.00 354 LEU A O 1
ATOM 2887 N N . LEU A 1 355 ? 33.716 15.850 -17.458 1.00 75.75 355 LEU A N 1
ATOM 2888 C CA . LEU A 1 355 ? 34.906 15.079 -17.093 1.00 75.75 355 LEU A CA 1
ATOM 2889 C C . LEU A 1 355 ? 34.754 14.407 -15.718 1.00 75.75 355 LEU A C 1
ATOM 2891 O O . LEU A 1 355 ? 35.099 13.239 -15.580 1.00 75.75 355 LEU A O 1
ATOM 2895 N N . ALA A 1 356 ? 34.177 15.092 -14.727 1.00 76.44 356 ALA A N 1
ATOM 2896 C CA . ALA A 1 356 ? 33.897 14.510 -13.414 1.00 76.44 356 ALA A CA 1
ATOM 2897 C C . ALA A 1 356 ? 32.830 13.396 -13.466 1.00 76.44 356 ALA A C 1
ATOM 2899 O O . ALA A 1 356 ? 32.961 12.394 -12.769 1.00 76.44 356 ALA A O 1
ATOM 2900 N N . GLU A 1 357 ? 31.806 13.525 -14.316 1.00 77.81 357 GLU A N 1
ATOM 2901 C CA . GLU A 1 357 ? 30.820 12.465 -14.582 1.00 77.81 357 GLU A CA 1
ATOM 2902 C C . GLU A 1 357 ? 31.465 11.248 -15.264 1.00 77.81 357 GLU A C 1
ATOM 2904 O O . GLU A 1 357 ? 31.159 10.105 -14.921 1.00 77.81 357 GLU A O 1
ATOM 2909 N N . LYS A 1 358 ? 32.398 11.480 -16.198 1.00 80.81 358 LYS A N 1
ATOM 2910 C CA . LYS A 1 358 ? 33.202 10.420 -16.826 1.00 80.81 358 LYS A CA 1
ATOM 2911 C C . LYS A 1 358 ? 34.084 9.704 -15.800 1.00 80.81 358 LYS A C 1
ATOM 2913 O O . LYS A 1 358 ? 34.082 8.478 -15.791 1.00 80.81 358 LYS A O 1
ATOM 2918 N N . ASP A 1 359 ? 34.771 10.444 -14.931 1.00 85.56 359 ASP A N 1
ATOM 2919 C CA . ASP A 1 359 ? 35.619 9.897 -13.860 1.00 85.56 359 ASP A CA 1
ATOM 2920 C C . ASP A 1 359 ? 34.822 9.168 -12.767 1.00 85.56 359 ASP A C 1
ATOM 2922 O O . ASP A 1 359 ? 35.317 8.212 -12.170 1.00 85.56 359 ASP A O 1
ATOM 2926 N N . LEU A 1 360 ? 33.586 9.592 -12.488 1.00 86.81 360 LEU A N 1
ATOM 2927 C CA . LEU A 1 360 ? 32.696 8.864 -11.584 1.00 86.81 360 LEU A CA 1
ATOM 2928 C C . LEU A 1 360 ? 32.248 7.544 -12.222 1.00 86.81 360 LEU A C 1
ATOM 2930 O O . LEU A 1 360 ? 32.372 6.493 -11.603 1.00 86.81 360 LEU A O 1
ATOM 2934 N N . CYS A 1 361 ? 31.819 7.580 -13.485 1.00 87.44 361 CYS A N 1
ATOM 2935 C CA . CYS A 1 361 ? 31.391 6.391 -14.219 1.00 87.44 361 CYS A CA 1
ATOM 2936 C C . CYS A 1 361 ? 32.532 5.372 -14.409 1.00 87.44 361 CYS A C 1
ATOM 2938 O O . CYS A 1 361 ? 32.302 4.167 -14.308 1.00 87.44 361 CYS A O 1
ATOM 2940 N N . THR A 1 362 ? 33.777 5.815 -14.634 1.00 86.38 362 THR A N 1
ATOM 2941 C CA . THR A 1 362 ? 34.928 4.896 -14.676 1.00 86.38 362 THR A CA 1
ATOM 2942 C C . THR A 1 362 ? 35.222 4.285 -13.310 1.00 86.38 362 THR A C 1
ATOM 2944 O O . THR A 1 362 ? 35.512 3.093 -13.261 1.00 86.38 362 THR A O 1
ATOM 2947 N N . LYS A 1 363 ? 35.086 5.031 -12.204 1.00 88.38 363 LYS A N 1
ATOM 2948 C CA . LYS A 1 363 ? 35.208 4.4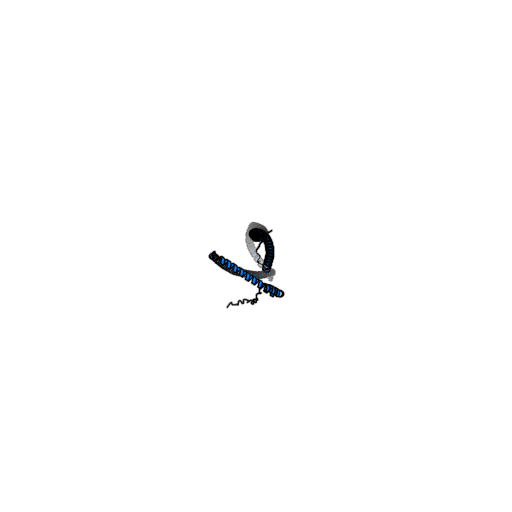76 -10.843 1.00 88.38 363 LYS A CA 1
ATOM 2949 C C . LYS A 1 363 ? 34.117 3.460 -10.523 1.00 88.38 363 LYS A C 1
ATOM 2951 O O . LYS A 1 363 ? 34.450 2.368 -10.088 1.00 88.38 363 LYS A O 1
ATOM 2956 N N . GLU A 1 364 ? 32.854 3.760 -10.817 1.00 85.94 364 GLU A N 1
ATOM 2957 C CA . GLU A 1 364 ? 31.738 2.817 -10.636 1.00 85.94 364 GLU A CA 1
ATOM 2958 C C . GLU A 1 364 ? 31.942 1.527 -11.451 1.00 85.94 364 GLU A C 1
ATOM 2960 O O . GLU A 1 364 ? 31.685 0.427 -10.961 1.00 85.94 364 GLU A O 1
ATOM 2965 N N . LEU A 1 365 ? 32.463 1.635 -12.681 1.00 88.69 365 LEU A N 1
ATOM 2966 C CA . LEU A 1 365 ? 32.828 0.474 -13.500 1.00 88.69 365 LEU A CA 1
ATOM 2967 C C . LEU A 1 365 ? 34.023 -0.304 -12.929 1.00 88.69 365 LEU A C 1
ATOM 2969 O O . LEU A 1 365 ? 34.029 -1.531 -13.009 1.00 88.69 365 LEU A O 1
ATOM 2973 N N . ILE A 1 366 ? 35.022 0.370 -12.353 1.00 87.12 366 ILE A N 1
ATOM 2974 C CA . ILE A 1 366 ? 36.151 -0.281 -11.671 1.00 87.12 366 ILE A CA 1
ATOM 2975 C C . ILE A 1 366 ? 35.652 -1.021 -10.426 1.00 87.12 366 ILE A C 1
ATOM 2977 O O . ILE A 1 366 ? 35.867 -2.224 -10.336 1.00 87.12 366 ILE A O 1
ATOM 2981 N N . GLU A 1 367 ? 34.905 -0.367 -9.535 1.00 88.06 367 GLU A N 1
ATOM 2982 C CA . GLU A 1 367 ? 34.341 -0.976 -8.319 1.00 88.06 367 GLU A CA 1
ATOM 2983 C C . GLU A 1 367 ? 33.397 -2.149 -8.643 1.00 88.06 367 GLU A C 1
ATOM 2985 O O . GLU A 1 367 ? 33.424 -3.184 -7.975 1.00 88.06 367 GLU A O 1
ATOM 2990 N N . SER A 1 368 ? 32.592 -2.036 -9.706 1.00 87.88 368 SER A N 1
ATOM 2991 C CA . SER A 1 368 ? 31.730 -3.124 -10.180 1.00 87.88 368 SER A CA 1
ATOM 2992 C C . SER A 1 368 ? 32.539 -4.315 -10.710 1.00 87.88 368 SER A C 1
ATOM 2994 O O . SER A 1 368 ? 32.236 -5.460 -10.365 1.00 87.88 368 SER A O 1
ATOM 2996 N N . ASN A 1 369 ? 33.600 -4.064 -11.486 1.00 87.19 369 ASN A N 1
ATOM 2997 C CA . ASN A 1 369 ? 34.506 -5.108 -11.969 1.00 87.19 369 ASN A CA 1
ATOM 2998 C C . ASN A 1 369 ? 35.304 -5.754 -10.825 1.00 87.19 369 ASN A C 1
ATOM 3000 O O . ASN A 1 369 ? 35.450 -6.975 -10.803 1.00 87.19 369 ASN A O 1
ATOM 3004 N N . GLU A 1 370 ? 35.780 -4.975 -9.853 1.00 86.94 370 GLU A N 1
ATOM 3005 C CA . GLU A 1 370 ? 36.460 -5.478 -8.654 1.00 86.94 370 GLU A CA 1
ATOM 3006 C C . GLU A 1 370 ? 35.515 -6.328 -7.797 1.00 86.94 370 GLU A C 1
ATOM 3008 O O . GLU A 1 370 ? 35.888 -7.425 -7.386 1.00 86.94 370 GLU A O 1
ATOM 3013 N N . SER A 1 371 ? 34.262 -5.900 -7.607 1.00 87.00 371 SER A N 1
ATOM 3014 C CA . SER A 1 371 ? 33.229 -6.690 -6.926 1.00 87.00 371 SER A CA 1
ATOM 3015 C C . SER A 1 371 ? 32.929 -8.006 -7.655 1.00 87.00 371 SER A C 1
ATOM 3017 O O . SER A 1 371 ? 32.813 -9.054 -7.017 1.00 87.00 371 SER A O 1
ATOM 3019 N N . ALA A 1 372 ? 32.858 -7.990 -8.990 1.00 86.81 372 ALA A N 1
ATOM 3020 C CA . ALA A 1 372 ? 32.684 -9.200 -9.789 1.00 86.81 372 ALA A CA 1
ATOM 3021 C C . ALA A 1 372 ? 33.898 -10.143 -9.674 1.00 86.81 372 ALA A C 1
ATOM 3023 O O . ALA A 1 372 ? 33.724 -11.345 -9.471 1.00 86.81 372 ALA A O 1
ATOM 3024 N N . LEU A 1 373 ? 35.126 -9.617 -9.726 1.00 87.06 373 LEU A N 1
ATOM 3025 C CA . LEU A 1 373 ? 36.353 -10.396 -9.520 1.00 87.06 373 LEU A CA 1
ATOM 3026 C C . LEU A 1 373 ? 36.449 -10.966 -8.094 1.00 87.06 373 LEU A C 1
ATOM 3028 O O . LEU A 1 373 ? 36.883 -12.105 -7.926 1.00 87.06 373 LEU A O 1
ATOM 3032 N N . GLN A 1 374 ? 35.989 -10.227 -7.083 1.00 86.38 374 GLN A N 1
ATOM 3033 C CA . GLN A 1 374 ? 35.896 -10.685 -5.695 1.00 86.38 374 GLN A CA 1
ATOM 3034 C C . GLN A 1 374 ? 34.892 -11.843 -5.555 1.00 86.38 374 GLN A C 1
ATOM 3036 O O . GLN A 1 374 ? 35.192 -12.852 -4.919 1.00 86.38 374 GLN A O 1
ATOM 3041 N N . GLN A 1 375 ? 33.725 -11.748 -6.200 1.00 85.56 375 GLN A N 1
ATOM 3042 C CA . GLN A 1 375 ? 32.728 -12.826 -6.227 1.00 85.56 375 GLN A CA 1
ATOM 3043 C C . GLN A 1 375 ? 33.245 -14.070 -6.968 1.00 85.56 375 GLN A C 1
ATOM 3045 O O . GLN A 1 375 ? 33.032 -15.192 -6.507 1.00 85.56 375 GLN A O 1
ATOM 3050 N N . LEU A 1 376 ? 33.988 -13.897 -8.068 1.00 84.62 376 LEU A N 1
ATOM 3051 C CA . LEU A 1 376 ? 34.668 -14.999 -8.760 1.00 84.62 376 LEU A CA 1
ATOM 3052 C C . LEU A 1 376 ? 35.772 -15.636 -7.895 1.00 84.62 376 LEU A C 1
ATOM 3054 O O . LEU A 1 376 ? 35.933 -16.857 -7.924 1.00 84.62 376 LEU A O 1
ATOM 3058 N N . ALA A 1 377 ? 36.480 -14.851 -7.076 1.00 82.94 377 ALA A N 1
ATOM 3059 C CA . ALA A 1 377 ? 37.431 -15.373 -6.093 1.00 82.94 377 ALA A CA 1
ATOM 3060 C C . ALA A 1 377 ? 36.733 -16.182 -4.988 1.00 82.94 377 ALA A C 1
ATOM 3062 O O . ALA A 1 377 ? 37.202 -17.261 -4.626 1.00 82.94 377 ALA A O 1
ATOM 3063 N N . GLU A 1 378 ? 35.580 -15.729 -4.491 1.00 83.50 378 GLU A N 1
ATOM 3064 C CA . GLU A 1 378 ? 34.781 -16.511 -3.542 1.00 83.50 378 GLU A CA 1
ATOM 3065 C C . GLU A 1 378 ? 34.239 -17.811 -4.149 1.00 83.50 378 GLU A C 1
ATOM 3067 O O . GLU A 1 378 ? 34.280 -18.849 -3.488 1.00 83.50 378 GLU A O 1
ATOM 3072 N N . LEU A 1 379 ? 33.777 -17.790 -5.403 1.00 83.44 379 LEU A N 1
ATOM 3073 C CA . LEU A 1 379 ? 33.325 -18.990 -6.118 1.00 83.44 379 LEU A CA 1
ATOM 3074 C C . LEU A 1 379 ? 34.467 -19.995 -6.317 1.00 83.44 379 LEU A C 1
ATOM 3076 O O . LEU A 1 379 ? 34.288 -21.176 -6.023 1.00 83.44 379 LEU A O 1
ATOM 3080 N N . SER A 1 380 ? 35.654 -19.519 -6.705 1.00 82.19 380 SER A N 1
ATOM 3081 C CA . SER A 1 380 ? 36.877 -20.327 -6.806 1.00 82.19 380 SER A CA 1
ATOM 3082 C C . SER A 1 380 ? 37.251 -21.010 -5.483 1.00 82.19 380 SER A C 1
ATOM 3084 O O . SER A 1 380 ? 37.781 -22.119 -5.506 1.00 82.19 380 SER A O 1
ATOM 3086 N N . VAL A 1 381 ? 37.007 -20.364 -4.337 1.00 80.12 381 VAL A N 1
ATOM 3087 C CA . VAL A 1 381 ? 37.283 -20.929 -3.002 1.00 80.12 381 VAL A CA 1
ATOM 3088 C C . VAL A 1 381 ? 36.195 -21.912 -2.563 1.00 80.12 381 VAL A C 1
ATOM 3090 O O . VAL A 1 381 ? 36.510 -22.938 -1.965 1.00 80.12 381 VAL A O 1
ATOM 3093 N N . ARG A 1 382 ? 34.918 -21.630 -2.856 1.00 83.50 382 ARG A N 1
ATOM 3094 C CA . ARG A 1 382 ? 33.792 -22.523 -2.520 1.00 83.50 382 ARG A CA 1
ATOM 3095 C C . ARG A 1 382 ? 33.753 -23.781 -3.395 1.00 83.50 382 ARG A C 1
ATOM 3097 O O . ARG A 1 382 ? 33.296 -24.820 -2.931 1.00 83.50 382 ARG A O 1
ATOM 3104 N N . HIS A 1 383 ? 34.242 -23.695 -4.633 1.00 82.62 383 HIS A N 1
ATOM 3105 C CA . HIS A 1 383 ? 34.232 -24.780 -5.615 1.00 82.62 383 HIS A CA 1
ATOM 3106 C C . HIS A 1 383 ? 35.614 -24.916 -6.283 1.00 82.62 383 HIS A C 1
ATOM 3108 O O . HIS A 1 383 ? 35.827 -24.347 -7.360 1.00 82.62 383 HIS A O 1
ATOM 3114 N N . PRO A 1 384 ? 36.560 -25.677 -5.692 1.00 81.19 384 PRO A N 1
ATOM 3115 C CA . PRO A 1 384 ? 37.942 -25.765 -6.184 1.00 81.19 384 PRO A CA 1
ATOM 3116 C C . PRO A 1 384 ? 38.054 -26.337 -7.607 1.00 81.19 384 PRO A C 1
ATOM 3118 O O . PRO A 1 384 ? 38.995 -26.015 -8.326 1.00 81.19 384 PRO A O 1
ATOM 3121 N N . GLU A 1 385 ? 37.063 -27.110 -8.055 1.00 83.75 385 GLU A N 1
ATOM 3122 C CA . GLU A 1 385 ? 36.937 -27.609 -9.434 1.00 83.75 385 GLU A CA 1
ATOM 3123 C C . GLU A 1 385 ? 36.781 -26.480 -10.472 1.00 83.75 385 GLU A C 1
ATOM 3125 O O . GLU A 1 385 ? 37.189 -26.624 -11.623 1.00 83.75 385 GLU A O 1
ATOM 3130 N N . THR A 1 386 ? 36.233 -25.327 -10.069 1.00 81.06 386 THR A N 1
ATOM 3131 C CA . THR A 1 386 ? 36.041 -24.160 -10.950 1.00 81.06 386 THR A CA 1
ATOM 3132 C C . THR A 1 386 ? 37.275 -23.260 -11.030 1.00 81.06 386 THR A C 1
ATOM 3134 O O . THR A 1 386 ? 37.450 -22.548 -12.019 1.00 81.06 386 THR A O 1
ATOM 3137 N N . ALA A 1 387 ? 38.167 -23.323 -10.036 1.00 79.62 387 ALA A N 1
ATOM 3138 C CA . ALA A 1 387 ? 39.383 -22.515 -9.958 1.00 79.62 387 ALA A CA 1
ATOM 3139 C C . ALA A 1 387 ? 40.302 -22.609 -11.202 1.00 79.62 387 ALA A C 1
ATOM 3141 O O . ALA A 1 387 ? 40.684 -21.552 -11.713 1.00 79.62 387 ALA A O 1
ATOM 3142 N N . PRO A 1 388 ? 40.644 -23.799 -11.752 1.00 81.00 388 PRO A N 1
ATOM 3143 C CA . PRO A 1 388 ? 41.492 -23.879 -12.946 1.00 81.00 388 PRO A CA 1
ATOM 3144 C C . PRO A 1 388 ? 40.809 -23.301 -14.194 1.00 81.00 388 PRO A C 1
ATOM 3146 O O . PRO A 1 388 ? 41.462 -22.634 -14.995 1.00 81.00 388 PRO A O 1
ATOM 3149 N N . ILE A 1 389 ? 39.492 -23.489 -14.329 1.00 83.19 389 ILE A N 1
ATOM 3150 C CA . ILE A 1 389 ? 38.697 -22.969 -15.451 1.00 83.19 389 ILE A CA 1
ATOM 3151 C C . ILE A 1 389 ? 38.660 -21.434 -15.397 1.00 83.19 389 ILE A C 1
ATOM 3153 O O . ILE A 1 389 ? 38.953 -20.763 -16.387 1.00 83.19 389 ILE A O 1
ATOM 3157 N N . LEU A 1 390 ? 38.367 -20.866 -14.222 1.00 81.06 390 LEU A N 1
ATOM 3158 C CA . LEU A 1 390 ? 38.372 -19.419 -13.996 1.00 81.06 390 LEU A CA 1
ATOM 3159 C C . LEU A 1 390 ? 39.762 -18.813 -14.231 1.00 81.06 390 LEU A C 1
ATOM 3161 O O . LEU A 1 390 ? 39.872 -17.792 -14.908 1.00 81.06 390 LEU A O 1
ATOM 3165 N N . SER A 1 391 ? 40.823 -19.460 -13.742 1.00 79.25 391 SER A N 1
ATOM 3166 C CA . SER A 1 391 ? 42.207 -19.031 -13.973 1.00 79.25 391 SER A CA 1
ATOM 3167 C C . SER A 1 391 ? 42.555 -19.002 -15.467 1.00 79.25 391 SER A C 1
ATOM 3169 O O . SER A 1 391 ? 43.101 -18.008 -15.949 1.00 79.25 391 SER A O 1
ATOM 3171 N N . GLN A 1 392 ? 42.160 -20.028 -16.229 1.00 82.50 392 GLN A N 1
ATOM 3172 C CA . GLN A 1 392 ? 42.370 -20.084 -17.676 1.00 82.50 392 GLN A CA 1
ATOM 3173 C C . GLN A 1 392 ? 41.655 -18.934 -18.407 1.00 82.50 392 GLN A C 1
ATOM 3175 O O . GLN A 1 392 ? 42.301 -18.199 -19.159 1.00 82.50 392 GLN A O 1
ATOM 3180 N N . TYR A 1 393 ? 40.358 -18.718 -18.159 1.00 83.06 393 TYR A N 1
ATOM 3181 C CA . TYR A 1 393 ? 39.606 -17.634 -18.808 1.00 83.06 393 TYR A CA 1
ATOM 3182 C C . TYR A 1 393 ? 40.118 -16.237 -18.432 1.00 83.06 393 TYR A C 1
ATOM 3184 O O . TYR A 1 393 ? 40.238 -15.374 -19.304 1.00 83.06 393 TYR A O 1
ATOM 3192 N N . LEU A 1 394 ? 40.473 -16.012 -17.165 1.00 82.81 394 LEU A N 1
ATOM 3193 C CA . LEU A 1 394 ? 41.023 -14.732 -16.713 1.00 82.81 394 LEU A CA 1
ATOM 3194 C C . LEU A 1 394 ? 42.416 -14.471 -17.301 1.00 82.81 394 LEU A C 1
ATOM 3196 O O . LEU A 1 394 ? 42.673 -13.359 -17.764 1.00 82.81 394 LEU A O 1
ATOM 3200 N N . SER A 1 395 ? 43.268 -15.499 -17.410 1.00 81.62 395 SER A N 1
ATOM 3201 C CA . SER A 1 395 ? 44.577 -15.387 -18.071 1.00 81.62 395 SER A CA 1
ATOM 3202 C C . SER A 1 395 ? 44.454 -14.975 -19.545 1.00 81.62 395 SER A C 1
ATOM 3204 O O . SER A 1 395 ? 45.194 -14.107 -20.009 1.00 81.62 395 SER A O 1
ATOM 3206 N N . HIS A 1 396 ? 43.456 -15.510 -20.261 1.00 82.62 396 HIS A N 1
ATOM 3207 C CA . HIS A 1 396 ? 43.175 -15.157 -21.654 1.00 82.62 396 HIS A CA 1
ATOM 3208 C C . HIS A 1 396 ? 42.705 -13.697 -21.799 1.00 82.62 396 HIS A C 1
ATOM 3210 O O . HIS A 1 396 ? 43.034 -13.028 -22.777 1.00 82.62 396 HIS A O 1
ATOM 3216 N N . MET A 1 397 ? 41.990 -13.178 -20.795 1.00 80.81 397 MET A N 1
ATOM 3217 C CA . MET A 1 397 ? 41.559 -11.775 -20.717 1.00 80.81 397 MET A CA 1
ATOM 3218 C C . MET A 1 397 ? 42.598 -10.834 -20.076 1.00 80.81 397 MET A C 1
ATOM 3220 O O . MET A 1 397 ? 42.326 -9.644 -19.940 1.00 80.81 397 MET A O 1
ATOM 3224 N N . LYS A 1 398 ? 43.788 -11.334 -19.702 1.00 79.94 398 LYS A N 1
ATOM 3225 C CA . LYS A 1 398 ? 44.841 -10.599 -18.965 1.00 79.94 398 LYS A CA 1
ATOM 3226 C C . LYS A 1 398 ? 44.378 -10.012 -17.620 1.00 79.94 398 LYS A C 1
ATOM 3228 O O . LYS A 1 398 ? 44.892 -8.984 -17.183 1.00 79.94 398 LYS A O 1
ATOM 3233 N N . LEU A 1 399 ? 43.424 -10.667 -16.964 1.00 78.75 399 LEU A N 1
ATOM 3234 C CA . LEU A 1 399 ? 42.918 -10.301 -15.642 1.00 78.75 399 LEU A CA 1
ATOM 3235 C C . LEU A 1 399 ? 43.470 -11.257 -14.577 1.00 78.75 399 LEU A C 1
ATOM 3237 O O . LEU A 1 399 ? 43.673 -12.444 -14.832 1.00 78.75 399 LEU A O 1
ATOM 3241 N N . SER A 1 400 ? 43.690 -10.746 -13.369 1.00 76.19 400 SER A N 1
ATOM 3242 C CA . SER A 1 400 ? 44.111 -11.523 -12.198 1.00 76.19 400 SER A CA 1
ATOM 3243 C C . SER A 1 400 ? 43.042 -11.466 -11.112 1.00 76.19 400 SER A C 1
ATOM 3245 O O . SER A 1 400 ? 42.478 -10.401 -10.866 1.00 76.19 400 SER A O 1
ATOM 3247 N N . LEU A 1 401 ? 42.797 -12.584 -10.425 1.00 74.31 401 LEU A N 1
ATOM 3248 C CA . LEU A 1 401 ? 41.972 -12.578 -9.215 1.00 74.31 401 LEU A CA 1
ATOM 3249 C C . LEU A 1 401 ? 42.669 -11.752 -8.116 1.00 74.31 401 LEU A C 1
ATOM 3251 O O . LEU A 1 401 ? 43.879 -11.917 -7.930 1.00 74.31 401 LEU A O 1
ATOM 3255 N N . PRO A 1 402 ? 41.945 -10.889 -7.381 1.00 75.25 402 PRO A N 1
ATOM 3256 C CA . PRO A 1 402 ? 42.519 -10.155 -6.260 1.00 75.25 402 PRO A CA 1
ATOM 3257 C C . PRO A 1 402 ? 42.986 -11.124 -5.166 1.00 75.25 402 PRO A C 1
ATOM 3259 O O . PRO A 1 402 ? 42.287 -12.082 -4.822 1.00 75.25 402 PRO A O 1
ATOM 3262 N N . LEU A 1 403 ? 44.166 -10.871 -4.588 1.00 61.34 403 LEU A N 1
ATOM 3263 C CA . LEU A 1 403 ? 44.594 -11.596 -3.392 1.00 61.34 403 LEU A CA 1
ATOM 3264 C C . LEU A 1 403 ? 43.643 -11.253 -2.244 1.00 61.34 403 LEU A C 1
ATOM 3266 O O . LEU A 1 403 ? 43.405 -10.085 -1.939 1.00 61.34 403 LEU A O 1
ATOM 3270 N N . ARG A 1 404 ? 43.113 -12.287 -1.591 1.00 55.50 404 ARG A N 1
ATOM 3271 C CA . ARG A 1 404 ? 42.133 -12.133 -0.518 1.00 55.50 404 ARG A CA 1
ATOM 3272 C C . ARG A 1 404 ? 42.724 -11.312 0.634 1.00 55.50 404 ARG A C 1
ATOM 3274 O O . ARG A 1 404 ? 43.617 -11.789 1.335 1.00 55.50 404 ARG A O 1
ATOM 3281 N N . HIS A 1 405 ? 42.145 -10.148 0.923 1.00 44.59 405 HIS A N 1
ATOM 3282 C CA . HIS A 1 405 ? 42.209 -9.616 2.281 1.00 44.59 405 HIS A CA 1
ATOM 3283 C C . HIS A 1 405 ? 41.517 -10.625 3.199 1.00 44.59 405 HIS A C 1
ATOM 3285 O O . HIS A 1 405 ? 40.314 -10.863 3.074 1.00 44.59 405 HIS A O 1
ATOM 3291 N N . SER A 1 406 ? 42.285 -11.255 4.092 1.00 37.25 406 SER A N 1
ATOM 3292 C CA . SER A 1 406 ? 41.719 -12.079 5.160 1.00 37.25 406 SER A CA 1
ATOM 3293 C C . SER A 1 406 ? 40.627 -11.274 5.874 1.00 37.25 406 SER A C 1
ATOM 3295 O O . SER A 1 406 ? 40.891 -10.113 6.206 1.00 37.25 406 SER A O 1
ATOM 3297 N N . PRO A 1 407 ? 39.421 -11.826 6.108 1.00 41.19 407 PRO A N 1
ATOM 3298 C CA . PRO A 1 407 ? 38.432 -11.143 6.924 1.00 41.19 407 PRO A CA 1
ATOM 3299 C C . PRO A 1 407 ? 39.023 -10.989 8.324 1.00 41.19 407 PRO A C 1
ATOM 3301 O O . PRO A 1 407 ? 39.151 -11.964 9.065 1.00 41.19 407 PRO A O 1
ATOM 3304 N N . ALA A 1 408 ? 39.434 -9.764 8.656 1.00 35.41 408 ALA A N 1
ATOM 3305 C CA . ALA A 1 408 ? 39.948 -9.442 9.974 1.00 35.41 408 ALA A CA 1
ATOM 3306 C C . ALA A 1 408 ? 38.898 -9.843 11.012 1.00 35.41 408 ALA A C 1
ATOM 3308 O O . ALA A 1 408 ? 37.723 -9.486 10.888 1.00 35.41 408 ALA A O 1
ATOM 3309 N N . THR A 1 409 ? 39.335 -10.618 12.004 1.00 35.53 409 THR A N 1
ATOM 3310 C CA . THR A 1 409 ? 38.501 -11.144 13.081 1.00 35.53 409 THR A CA 1
ATOM 3311 C C . THR A 1 409 ? 37.626 -10.035 13.648 1.00 35.53 409 THR A C 1
ATOM 3313 O O . THR A 1 409 ? 38.133 -8.977 14.022 1.00 35.53 409 THR A O 1
ATOM 3316 N N . SER A 1 410 ? 36.315 -10.271 13.699 1.00 34.78 410 SER A N 1
ATOM 3317 C CA . SER A 1 410 ? 35.339 -9.301 14.184 1.00 34.78 410 SER A CA 1
ATOM 3318 C C . SER A 1 410 ? 35.713 -8.842 15.593 1.00 34.78 410 SER A C 1
ATOM 3320 O O . SER A 1 410 ? 35.559 -9.598 16.553 1.00 34.78 410 SER A O 1
ATOM 3322 N N . VAL A 1 411 ? 36.208 -7.608 15.724 1.00 37.47 411 VAL A N 1
ATOM 3323 C CA . VAL A 1 411 ? 36.482 -7.006 17.032 1.00 37.47 411 VAL A CA 1
ATOM 3324 C C . VAL A 1 411 ? 35.137 -6.737 17.694 1.00 37.47 411 VAL A C 1
ATOM 3326 O O . VAL A 1 411 ? 34.474 -5.734 17.429 1.00 37.47 411 VAL A O 1
ATOM 3329 N N . LEU A 1 412 ? 34.716 -7.684 18.532 1.00 37.25 412 LEU A N 1
ATOM 3330 C CA . LEU A 1 412 ? 33.567 -7.528 19.409 1.00 37.25 412 LEU A CA 1
ATOM 3331 C C . LEU A 1 412 ? 33.767 -6.276 20.263 1.00 37.25 412 LEU A C 1
ATOM 3333 O O . LEU A 1 412 ? 34.802 -6.096 20.906 1.00 37.25 412 LEU A O 1
ATOM 3337 N N . SER A 1 413 ? 32.758 -5.408 20.255 1.00 34.25 413 SER A N 1
ATOM 3338 C CA . SER A 1 413 ? 32.745 -4.193 21.060 1.00 34.25 413 SER A CA 1
ATOM 3339 C C . SER A 1 413 ? 32.677 -4.561 22.543 1.00 34.25 413 SER A C 1
ATOM 3341 O O . SER A 1 413 ? 31.601 -4.786 23.096 1.00 34.25 413 SER A O 1
ATOM 3343 N N . ALA A 1 414 ? 33.837 -4.604 23.196 1.00 37.16 414 ALA A N 1
ATOM 3344 C CA . ALA A 1 414 ? 33.935 -4.583 24.646 1.00 37.16 414 ALA A CA 1
ATOM 3345 C C . ALA A 1 414 ? 33.553 -3.178 25.137 1.00 37.16 414 ALA A C 1
ATOM 3347 O O . ALA A 1 414 ? 34.405 -2.320 25.365 1.00 37.16 414 ALA A O 1
ATOM 3348 N N . ARG A 1 415 ? 32.247 -2.916 25.254 1.00 37.12 415 ARG A N 1
ATOM 3349 C CA . ARG A 1 415 ? 31.748 -1.712 25.919 1.00 37.12 415 ARG A CA 1
ATOM 3350 C C . ARG A 1 415 ? 31.871 -1.926 27.424 1.00 37.12 415 ARG A C 1
ATOM 3352 O O . ARG A 1 415 ? 31.031 -2.592 28.023 1.00 37.12 415 ARG A O 1
ATOM 3359 N N . SER A 1 416 ? 32.944 -1.389 27.996 1.00 37.19 416 SER A N 1
ATOM 3360 C CA . SER A 1 416 ? 33.266 -1.493 29.418 1.00 37.19 416 SER A CA 1
ATOM 3361 C C . SER A 1 416 ? 32.078 -1.133 30.306 1.00 37.19 416 SER A C 1
ATOM 3363 O O . SER A 1 416 ? 31.432 -0.100 30.111 1.00 37.19 416 SER A O 1
ATOM 3365 N N . GLN A 1 417 ? 31.851 -1.956 31.327 1.00 41.00 417 GLN A N 1
ATOM 3366 C CA . GLN A 1 417 ? 31.141 -1.524 32.521 1.00 41.00 417 GLN A CA 1
ATOM 3367 C C . GLN A 1 417 ? 31.990 -0.447 33.205 1.00 41.00 417 GLN A C 1
ATOM 3369 O O . GLN A 1 417 ? 33.058 -0.736 33.736 1.00 41.00 417 GLN A O 1
ATOM 3374 N N . MET A 1 418 ? 31.513 0.792 33.166 1.00 37.53 418 MET A N 1
ATOM 3375 C CA . MET A 1 418 ? 31.851 1.827 34.136 1.00 37.53 418 MET A CA 1
ATOM 3376 C C . MET A 1 418 ? 30.564 2.582 34.449 1.00 37.53 418 MET A C 1
ATOM 3378 O O . MET A 1 418 ? 30.075 3.379 33.650 1.00 37.53 418 MET A O 1
ATOM 3382 N N . SER A 1 419 ? 30.009 2.252 35.605 1.00 39.25 419 SER A N 1
ATOM 3383 C CA . SER A 1 419 ? 29.058 3.059 36.355 1.00 39.25 419 SER A CA 1
ATOM 3384 C C . SER A 1 419 ? 29.547 2.994 37.795 1.00 39.25 419 SER A C 1
ATOM 3386 O O . SER A 1 419 ? 29.783 1.895 38.302 1.00 39.25 419 SER A O 1
ATOM 3388 N N . ASP A 1 420 ? 29.805 4.166 38.357 1.00 43.34 420 ASP A N 1
ATOM 3389 C CA . ASP A 1 420 ? 30.611 4.370 39.556 1.00 43.34 420 ASP A CA 1
ATOM 3390 C C . ASP A 1 420 ? 29.877 4.047 40.874 1.00 43.34 420 ASP A C 1
ATOM 3392 O O . ASP A 1 420 ? 28.767 3.507 40.887 1.00 43.34 420 ASP A O 1
ATOM 3396 N N . LEU A 1 421 ? 30.569 4.382 41.969 1.00 37.62 421 LEU A N 1
ATOM 3397 C CA . LEU A 1 421 ? 30.030 4.673 43.303 1.00 37.62 421 LEU A CA 1
ATOM 3398 C C . LEU A 1 421 ? 28.830 5.641 43.271 1.00 37.62 421 LEU A C 1
ATOM 3400 O O . LEU A 1 421 ? 28.861 6.581 42.445 1.00 37.62 421 LEU A O 1
#

Radius of gyration: 85.32 Å; chains: 1; bounding box: 183×57×286 Å

InterPro domains:
  IPR033290 Coiled-coil domain-containing protein 39 [PF24161] (2-383)
  IPR033290 Coiled-coil domain-containing protein 39 [PTHR18962] (2-417)

Foldseek 3Di:
DDDDDDDDDDDPVVVVVVVVVVVVVVVVVVVVVVVVVVVVVVVVVVVVVVVVVVVVVVVVVVVVVVVVVVVVVVVVVVVVVVVVVVVVVVVVVVVVVVVVVVVVVVVVVVVVVVVVVVVVVVVVVVVVVVVVVVVVVVVVVVVVVVVVVVVVVVVVVVVVVVVVVVVVVVVVVVVVVVVVVVVVVVCVVVVVVVVVVVVVVVVVVVVVVVVVVVVVVVVVVVVVVVVVVVVVCVVVCVVPPPPPDDDDDDDDDDDPPPVVVVVVVVVVVVVVVVVVVVVVVVVVVVVVVVVVVVVVVVVVVVVVVVVVVVVVVVVVVVVVVVVVVVVVVVVVVVVVVVVVVVVVVPDPCVVVVVVVVVVVVVVVVVVVVLVVLQVVVVVCVVDVVCVVVSVVVCVVVVHDRDDDPDPPPPPPPPPDDDDDD

Secondary structure (DSSP, 8-state):
-----------HHHHHHHHHHHHHHHHHHHHHHHHHHHHHHHHHHHHHHHHHHHHHHHHHHHHHHHHHHHHHHHHHHHHHHHHHHHHHHHHHHHHHHHHHHHHHHHHHHHHHHHHHHHHHHHHHHHHHHHHHHHHHHHHHHHHHHHHHHHHHHHHHHHHHHHHHHHHHHHHHHHHHHHHHHHHHHHHHHHHHHHHHHHHHHHHHHHHHHHHHHHHHHHHHHHHHHHHHHHHHHHHHHTTT-TT-----------STTHHHHHHHHHHHHHHHHHHHHHHHHHHHHHHHHHHHHHHHHHHHHHHHHHHHHHHHHHHHHHHHHHHHHHHHHHHHHHHHHHHHHHHHTTTTTHHHHHHHHHHHHHHHHHHHHHHHHHHHHHHHHH-TTTHHHHHHHHHHTT--PPPP-----------------

pLDDT: mean 82.18, std 19.09, range [30.19, 98.56]

Sequence (421 aa):
MKIIDLQGVKSDEYMQALEKELRELIEKKKGLDKCLDTAKRESKRMDVEIVKTMLQIRKDQLNLDQAKAQLVTARVAVDGKTKLLGHVRNQNQELAMHENMLQLRRAQLRSQMIKHSNQVYSLEKTRIEMDSIIATRRAEIETAKSVLLTRKRTLMEIRSNLKRSLDHLTVRIDQLKTRFDVIVYSLEGEVYNCVAFTIQNIQEKHVLLEQGNELEADIIKAEKEIIALENTVQVVNSSNVSYKSAVFQVEEYNLDIEQDIDKQLEQELCVLEDIQSDVAELTKDIQTLEENLTWLIDRENQLTKQWTDKDNKVQQLGVELNQQTTKLIRAEKQIKQLKRTLELIGHEKQPMILLAEKDLCTKELIESNESALQQLAELSVRHPETAPILSQYLSHMKLSLPLRHSPATSVLSARSQMSDL

Organism: NCBI:txid428564